Protein AF-A0AAV8A6T2-F1 (afdb_monomer)

Secondary structure (DSSP, 8-state):
--------------------EEEEEEE----B-TT--TTPPPBTBB--SSSS---SS--TTBPBPHHHHHHHHHHHHHH----SEEEE-S--S-SS---HHHHHHHHHHHHHHHHHHSTTS-EEEPPPGGGSSSTT---SSS-HHHHHHHHHHGGG--HHHHHHHHHHS-EEEEETTEEEEE--GGGTBTT-TTTTT--S-GGGHHHHHHHHHHHHHHTT-EEEEE-SSPSSB-TTT--BSB-HHHHHHHHHHHHS-TTGGGEEEEEE-SS-S-EEE--SSSPPEEEPPPSS----TTSTT-----EEEEEEEEEETTT--EEEEEEEEE-HHHHHHHTS---EEEEETTSTTT--S-SSHHHHHHHHHHHHH-HHHHHHHHHHHTTT--PPP--HHHHHHHHHHHH--SHHHHHHHHHHHHH--SSS---EEEEE---B-TT--TTPPPBTBB-SSSSS--BTTB-TTBPBPHHHHHHHHHHHHHH----SEEEEES--S-TT---HHHHHHHHHHHHHHHHHHSTT-EEEEE---HHHHHTTSS-HHHHHHHHTTT--S----

pLDDT: mean 86.98, std 17.27, range [27.11, 98.94]

InterPro domains:
  IPR004843 Calcineurin-like, phosphoesterase domain [PF00149] (23-273)
  IPR029052 Metallo-dependent phosphatase-like [G3DSA:3.60.21.10] (52-345)
  IPR029052 Metallo-dependent phosphatase-like [SSF56300] (23-326)
  IPR029052 Metallo-dependent phosphatase-like [SSF56300] (431-533)
  IPR041805 Acid sphingomyelinase/endopolyphosphatase, metallophosphatase domain [cd00842] (24-298)
  IPR045473 Sphingomyelin phosphodiesterase, C-terminal domain [PF19272] (285-421)

Radius of gyration: 31.98 Å; Cα contacts (8 Å, |Δi|>4): 1136; chains: 1; bounding box: 105×88×69 Å

Sequence (565 aa):
MKYLLLIIVFFCFFDSTFCLTGKFWQVTDQHYDWKYKYQSRPSHGNCRKGEGDAGYYGDYNCDIPWLTVASAIEEMSKVEPNVDFVINSGDTMPHADGSAEEKLQTIVNTTNLIRMYFPNTPVFFAPGNHDFEPKHGCQLGENPWLAEITQGISPILNPEQTETFLKGGYYSQVIEGLRVVIMNTVLYYKNNKYTRHSEGDPSDQYLWITSQIDEAYENNEKVLFVGHVPPGYAERFGSMNFHDQYNTPFMKVFEEHPHKEIILASLYGHLHSDSFRLTDNAGPLLLAPALTPWKNYHAELGVPNNLGMGRLFSYDKQDKTLLKYEQYSADLQTCNEDLKLKWKLEYDSSQEPFCMEDLSLKSYEKLFDQMLTDEEIFNHYLDFNILKYKPDPCGLYCKATHLCSTKYLHAPEYEFCKKTDYFTFILIGGKFWQVTDQHYDWKYKYQSRPSHGNCRKGEGDAGYYGDYNCDIPWLTLESAIEEMSIIEPNVDFVINSGDTFPHAGGSAEEKLQTIVNTTNLIRMYFPNITVFYSPVYSWFLDHKIISERKLLTMVAKMIVIESRK

Foldseek 3Di:
DDDDDDDDDPPPPPPPPVQDKAKEWEAEQQAEDQQADAQADQAQADNRHDGHHAFPAGDQSHHGHPVLLLVLLLVVCVVPVDHQAYEYQENLHTPDDDDLVVLLVSLLVSLVSNCVSNVPHQYHYAYDQCSDVVGLADAFDQDVSLVSNCVSNVVRDDPQQSVLSRLANWDWDDRLQEIETHDECSLFFPPHPNNLPPADDGSCVLVVLLVVLVVSVVVVHAYEYEHEFDFFALLQARDGGGRQRVRVVVLCSQQVRPRQASYQEYEYEHSLFFAWAARPHHFIYTYAHHQTQYFNPVGPRTHGAFGWSIKMWMARSPNRFTAKIWTKGFGPVVCRVVVHTDIDTLDICCDPPLVFRGRGSVSVVVLLVCLVPPVVSVVVSVCRGRSNDPDDDQDLLSSQSNSLRRYPSHDVSSVVSSVCSVVPPPPDDFDEAEAEDQAEDAQADAQADAAQQDRNHDGHHAHPQGDPRHRGYPVVLLVVLLVVCVVDVGGQAYEYEYDQHTPVDDDPVVVVVSQVVSQVSNCVSRPPHYYHYYYPPPPCVVVVVDDPVVVCVSCVVPPPDDDDD

Mean predicted aligned error: 13.36 Å

Nearest PDB structures (foldseek):
  5kas-assembly1_A  TM=9.385E-01  e=3.467E-43  Mus musculus
  5ebb-assembly1_A  TM=9.246E-01  e=7.492E-42  Homo sapiens
  8w6p-assembly1_B  TM=9.240E-01  e=6.703E-39  Mus musculus
  5fi9-assembly1_A  TM=8.936E-01  e=1.224E-33  Mus musculus
  5jg8-assembly1_A  TM=8.907E-01  e=3.763E-33  Homo sapiens

Solvent-accessible surface area (backbone atoms only — not comparable to full-atom values): 29923 Å² total; per-residue (Å²): 139,88,84,82,83,80,82,80,80,80,79,76,78,72,81,72,73,73,79,51,73,39,34,33,41,41,34,27,29,43,14,42,25,90,59,52,36,68,38,6,29,63,46,82,31,36,26,61,49,72,75,47,77,28,32,82,60,35,37,54,40,8,31,18,31,60,67,44,58,53,49,32,50,51,45,47,35,70,77,57,59,86,38,72,32,37,36,37,28,23,20,41,38,32,73,59,91,74,53,69,65,63,50,51,50,42,51,33,49,56,53,49,52,48,41,69,59,33,75,90,36,56,55,43,75,13,51,18,43,50,64,33,77,60,64,30,36,52,61,74,61,90,34,71,60,43,47,52,48,48,63,58,49,37,94,65,46,53,75,68,35,45,54,38,23,46,52,51,46,24,38,65,49,75,56,90,53,37,34,42,36,34,31,40,32,33,54,42,27,55,73,10,71,65,38,70,87,59,81,87,56,75,65,48,47,62,62,49,51,48,49,54,52,52,52,28,58,79,68,71,26,34,34,38,39,33,24,5,53,53,73,24,34,40,39,84,77,59,45,68,39,30,33,82,88,42,37,57,61,58,51,43,59,45,53,68,38,96,65,22,85,38,34,51,32,34,40,26,20,76,75,39,28,38,49,58,30,51,52,91,62,27,28,22,39,40,30,40,34,10,32,25,20,44,37,46,79,92,40,101,71,48,69,42,23,24,29,21,52,31,35,42,36,36,24,36,59,86,82,60,50,48,40,37,40,35,38,29,28,27,60,57,67,60,19,42,76,67,74,42,89,58,76,41,82,70,49,42,45,52,35,83,91,68,52,31,83,33,54,42,40,68,42,51,50,52,50,50,56,40,40,76,76,33,67,66,56,35,49,51,50,56,36,48,22,23,58,63,36,88,76,73,87,75,48,71,69,51,50,32,28,38,53,26,28,25,59,28,56,46,67,73,57,23,57,44,42,48,51,40,62,78,64,55,78,76,84,62,92,80,47,65,50,77,46,61,55,59,17,47,26,94,60,55,36,68,37,6,32,65,44,84,29,32,26,65,50,69,79,44,78,28,37,86,72,32,43,98,40,31,33,32,28,66,67,44,55,50,52,51,51,49,49,46,36,69,76,56,66,85,43,69,32,35,39,44,33,45,48,55,58,28,79,65,63,75,55,74,66,59,48,53,49,48,56,53,49,56,53,49,53,50,42,71,62,42,70,95,46,54,73,47,78,46,72,75,63,71,66,50,62,78,67,63,78,53,55,71,68,60,47,48,62,60,41,65,76,68,65,91,70,90,86,78,133

Structure (mmCIF, N/CA/C/O backbone):
data_AF-A0AAV8A6T2-F1
#
_entry.id   AF-A0AAV8A6T2-F1
#
loop_
_atom_site.group_PDB
_atom_site.id
_atom_site.type_symbol
_atom_site.label_atom_id
_atom_site.label_alt_id
_atom_site.label_comp_id
_atom_site.label_asym_id
_atom_site.label_entity_id
_atom_site.label_seq_id
_atom_site.pdbx_PDB_ins_code
_atom_site.Cartn_x
_atom_site.Cartn_y
_atom_site.Cartn_z
_atom_site.occupancy
_atom_site.B_iso_or_equiv
_atom_site.auth_seq_id
_atom_site.auth_comp_id
_atom_site.auth_asym_id
_atom_site.auth_atom_id
_atom_site.pdbx_PDB_model_num
ATOM 1 N N . MET A 1 1 ? -32.524 -62.146 36.696 1.00 37.81 1 MET A N 1
ATOM 2 C CA . MET A 1 1 ? -31.862 -61.381 35.619 1.00 37.81 1 MET A CA 1
ATOM 3 C C . MET A 1 1 ? -32.542 -60.030 35.505 1.00 37.81 1 MET A C 1
ATOM 5 O O . MET A 1 1 ? -33.688 -59.969 35.088 1.00 37.81 1 MET A O 1
ATOM 9 N N . LYS A 1 2 ? -31.873 -58.980 35.988 1.00 40.44 2 LYS A N 1
ATOM 10 C CA . LYS A 1 2 ? -32.282 -57.579 35.848 1.00 40.44 2 LYS A CA 1
ATOM 11 C C . LYS A 1 2 ? -31.598 -57.039 34.593 1.00 40.44 2 LYS A C 1
ATOM 13 O O . LYS A 1 2 ? -30.377 -57.122 34.528 1.00 40.44 2 LYS A O 1
ATOM 18 N N . TYR A 1 3 ? -32.348 -56.479 33.653 1.00 39.28 3 TYR A N 1
ATOM 19 C CA . TYR A 1 3 ? -31.789 -55.616 32.614 1.00 39.28 3 TYR A CA 1
ATOM 20 C C . TYR A 1 3 ? -32.475 -54.259 32.728 1.00 39.28 3 TYR A C 1
ATOM 22 O O . TYR A 1 3 ? -33.651 -54.107 32.411 1.00 39.28 3 TYR A O 1
ATOM 30 N N . LEU A 1 4 ? -31.732 -53.313 33.296 1.00 39.41 4 LEU A N 1
ATOM 31 C CA . LEU A 1 4 ? -32.063 -51.900 33.371 1.00 39.41 4 LEU A CA 1
ATOM 32 C C . LEU A 1 4 ? -31.530 -51.278 32.074 1.00 39.41 4 LEU A C 1
ATOM 34 O O . LEU A 1 4 ? -30.319 -51.267 31.858 1.00 39.41 4 LEU A O 1
ATOM 38 N N . LEU A 1 5 ? -32.420 -50.836 31.188 1.00 38.75 5 LEU A N 1
ATOM 39 C CA . LEU A 1 5 ? -32.038 -50.138 29.964 1.00 38.75 5 LEU A CA 1
ATOM 40 C C . LEU A 1 5 ? -31.726 -48.679 30.339 1.00 38.75 5 LEU A C 1
ATOM 42 O O . LEU A 1 5 ? -32.636 -47.901 30.618 1.00 38.75 5 LEU A O 1
ATOM 46 N N . LEU A 1 6 ? -30.442 -48.328 30.416 1.00 37.34 6 LEU A N 1
ATOM 47 C CA . LEU A 1 6 ? -29.996 -46.941 30.550 1.00 37.34 6 LEU A CA 1
ATOM 48 C C . LEU A 1 6 ? -30.123 -46.269 29.175 1.00 37.34 6 LEU A C 1
ATOM 50 O O . LEU A 1 6 ? -29.374 -46.594 28.256 1.00 37.34 6 LEU A O 1
ATOM 54 N N . ILE A 1 7 ? -31.066 -45.340 29.027 1.00 41.12 7 ILE A N 1
ATOM 55 C CA . ILE A 1 7 ? -31.107 -44.423 27.885 1.00 41.12 7 ILE A CA 1
ATOM 56 C C . ILE A 1 7 ? -30.176 -43.260 28.231 1.00 41.12 7 ILE A C 1
ATOM 58 O O . ILE A 1 7 ? -30.521 -42.394 29.031 1.00 41.12 7 ILE A O 1
ATOM 62 N N . ILE A 1 8 ? -28.970 -43.272 27.663 1.00 41.00 8 ILE A N 1
ATOM 63 C CA . ILE A 1 8 ? -28.051 -42.133 27.698 1.00 41.00 8 ILE A CA 1
ATOM 64 C C . ILE A 1 8 ? -28.471 -41.200 26.562 1.00 41.00 8 ILE A C 1
ATOM 66 O O . ILE A 1 8 ? -28.232 -41.488 25.391 1.00 41.00 8 ILE A O 1
ATOM 70 N N . VAL A 1 9 ? -29.135 -40.098 26.907 1.00 41.81 9 VAL A N 1
ATOM 71 C CA . VAL A 1 9 ? -29.364 -38.982 25.985 1.00 41.81 9 VAL A CA 1
ATOM 72 C C . VAL A 1 9 ? -28.053 -38.205 25.895 1.00 41.81 9 VAL A C 1
ATOM 74 O O . VAL A 1 9 ? -27.696 -37.468 26.812 1.00 41.81 9 VAL A O 1
ATOM 77 N N . PHE A 1 10 ? -27.310 -38.406 24.810 1.00 38.09 10 PHE A N 1
ATOM 78 C CA . PHE A 1 10 ? -26.187 -37.547 24.447 1.00 38.09 10 PHE A CA 1
ATOM 79 C C . PHE A 1 10 ? -26.765 -36.204 23.981 1.00 38.09 10 PHE A C 1
ATOM 81 O O . PHE A 1 10 ? -27.264 -36.087 22.864 1.00 38.09 10 PHE A O 1
ATOM 88 N N . PHE A 1 11 ? -26.737 -35.188 24.846 1.00 39.44 11 PHE A N 1
ATOM 89 C CA . PHE A 1 11 ? -26.850 -33.803 24.396 1.00 39.44 11 PHE A CA 1
ATOM 90 C C . PHE A 1 11 ? -25.542 -33.457 23.679 1.00 39.44 11 PHE A C 1
ATOM 92 O O . PHE A 1 11 ? -24.568 -33.047 24.305 1.00 39.44 11 PHE A O 1
ATOM 99 N N . CYS A 1 12 ? -25.501 -33.657 22.362 1.00 36.75 12 CYS A N 1
ATOM 100 C CA . CYS A 1 12 ? -24.549 -32.938 21.529 1.00 36.75 12 CYS A CA 1
ATOM 101 C C . CYS A 1 12 ? -24.963 -31.465 21.558 1.00 36.75 12 CYS A C 1
ATOM 103 O O . CYS A 1 12 ? -25.833 -31.046 20.797 1.00 36.75 12 CYS A O 1
ATOM 105 N N . PHE A 1 13 ? -24.355 -30.686 22.453 1.00 37.91 13 PHE A N 1
ATOM 106 C CA . PHE A 1 13 ? -24.200 -29.255 22.231 1.00 37.91 13 PHE A CA 1
ATOM 107 C C . PHE A 1 13 ? -23.301 -29.110 21.002 1.00 37.91 13 PHE A C 1
ATOM 109 O O . PHE A 1 13 ? -22.080 -29.076 21.101 1.00 37.91 13 PHE A O 1
ATOM 116 N N . PHE A 1 14 ? -23.908 -29.121 19.818 1.00 40.41 14 PHE A N 1
ATOM 117 C CA . PHE A 1 14 ? -23.315 -28.428 18.692 1.00 40.41 14 PHE A CA 1
ATOM 118 C C . PHE A 1 14 ? -23.412 -26.945 19.046 1.00 40.41 14 PHE A C 1
ATOM 120 O O . PHE A 1 14 ? -24.447 -26.328 18.795 1.00 40.41 14 PHE A O 1
ATOM 127 N N . ASP A 1 15 ? -22.359 -26.386 19.647 1.00 38.88 15 ASP A N 1
ATOM 128 C CA . ASP A 1 15 ? -22.091 -24.953 19.528 1.00 38.88 15 ASP A CA 1
ATOM 129 C C . ASP A 1 15 ? -21.842 -24.691 18.043 1.00 38.88 15 ASP A C 1
ATOM 131 O O . ASP A 1 15 ? -20.729 -24.714 17.531 1.00 38.88 15 ASP A O 1
ATOM 135 N N . SER A 1 16 ? -22.943 -24.538 17.316 1.00 42.78 16 SER A N 1
ATOM 136 C CA . SER A 1 16 ? -22.953 -23.944 15.993 1.00 42.78 16 SER A CA 1
ATOM 137 C C . SER A 1 16 ? -22.952 -22.442 16.230 1.00 42.78 16 SER A C 1
ATOM 139 O O . SER A 1 16 ? -23.950 -21.767 15.975 1.00 42.78 16 SER A O 1
ATOM 141 N N . THR A 1 17 ? -21.861 -21.910 16.782 1.00 46.62 17 THR A N 1
ATOM 142 C CA . THR A 1 17 ? -21.551 -20.500 16.588 1.00 46.62 17 THR A CA 1
ATOM 143 C C . THR A 1 17 ? -21.313 -20.356 15.093 1.00 46.62 17 THR A C 1
ATOM 145 O O . THR A 1 17 ? -20.230 -20.613 14.578 1.00 46.62 17 THR A O 1
ATOM 148 N N . PHE A 1 18 ? -22.381 -20.049 14.355 1.00 48.38 18 PHE A N 1
ATOM 149 C CA . PHE A 1 18 ? -22.252 -19.527 13.007 1.00 48.38 18 PHE A CA 1
ATOM 150 C C . PHE A 1 18 ? -21.369 -18.286 13.133 1.00 48.38 18 PHE A C 1
ATOM 152 O O . PHE A 1 18 ? -21.828 -17.253 13.617 1.00 48.38 18 PHE A O 1
ATOM 159 N N . CYS A 1 19 ? -20.093 -18.423 12.773 1.00 57.34 19 CYS A N 1
ATOM 160 C CA . CYS A 1 19 ? -19.182 -17.306 12.599 1.00 57.34 19 CYS A CA 1
ATOM 161 C C . CYS A 1 19 ? -19.818 -16.405 11.535 1.00 57.34 19 CYS A C 1
ATOM 163 O O . CYS A 1 19 ? -19.880 -16.747 10.352 1.00 57.34 19 CYS A O 1
ATOM 165 N N . LEU A 1 20 ? -20.428 -15.309 11.983 1.00 86.25 20 LEU A N 1
ATOM 166 C CA . LEU A 1 20 ? -20.951 -14.281 11.100 1.00 86.25 20 LEU A CA 1
ATOM 167 C C . LEU A 1 20 ? -19.737 -13.574 10.505 1.00 86.25 20 LEU A C 1
ATOM 169 O O . LEU A 1 20 ? -18.975 -12.942 11.229 1.00 86.25 20 LEU A O 1
ATOM 173 N N . THR A 1 21 ? -19.540 -13.701 9.199 1.00 94.75 21 THR A N 1
ATOM 174 C CA . THR A 1 21 ? -18.446 -13.033 8.488 1.00 94.75 21 THR A CA 1
ATOM 175 C C . THR A 1 21 ? -18.898 -11.650 8.029 1.00 94.75 21 THR A C 1
ATOM 177 O O . THR A 1 21 ? -19.938 -11.513 7.385 1.00 94.75 21 THR A O 1
ATOM 180 N N . GLY A 1 22 ? -18.130 -10.625 8.382 1.00 97.38 22 GLY A N 1
ATOM 181 C CA . GLY A 1 22 ? -18.244 -9.277 7.844 1.00 97.38 22 GLY A CA 1
ATOM 182 C C . GLY A 1 22 ? -17.349 -9.107 6.629 1.00 97.38 22 GLY A C 1
ATOM 183 O O . GLY A 1 22 ? -16.384 -9.856 6.450 1.00 97.38 22 GLY A O 1
ATOM 184 N N . LYS A 1 23 ? -17.679 -8.142 5.774 1.00 98.56 23 LYS A N 1
ATOM 185 C CA . LYS A 1 23 ? -16.925 -7.876 4.545 1.00 98.56 23 LYS A CA 1
ATOM 186 C C . LYS A 1 23 ? -16.801 -6.391 4.275 1.00 98.56 23 LYS A C 1
ATOM 188 O O . LYS A 1 23 ? -17.733 -5.642 4.547 1.00 98.56 23 LYS A O 1
ATOM 193 N N . PHE A 1 24 ? -15.686 -5.974 3.688 1.00 98.88 24 PHE A N 1
ATOM 194 C CA . PHE A 1 24 ? -15.510 -4.603 3.216 1.00 98.88 24 PHE A CA 1
ATOM 195 C C . PHE A 1 24 ? -14.624 -4.540 1.977 1.00 98.88 24 PHE A C 1
ATOM 197 O O . PHE A 1 24 ? -13.721 -5.357 1.797 1.00 98.88 24 PHE A O 1
ATOM 204 N N . TRP A 1 25 ? -14.876 -3.549 1.128 1.00 98.88 25 TRP A N 1
ATOM 205 C CA . TRP A 1 25 ? -14.042 -3.273 -0.039 1.00 98.88 25 TRP A CA 1
ATOM 206 C C . TRP A 1 25 ? -12.977 -2.222 0.282 1.00 98.88 25 TRP A C 1
ATOM 208 O O . TRP A 1 25 ? -13.273 -1.238 0.956 1.00 98.88 25 TRP A O 1
ATOM 218 N N . GLN A 1 26 ? -11.777 -2.381 -0.273 1.00 98.81 26 GLN A N 1
ATOM 219 C CA . GLN A 1 26 ? -10.791 -1.313 -0.439 1.00 98.81 26 GLN A CA 1
ATOM 220 C C . GLN A 1 26 ? -10.545 -1.082 -1.935 1.00 98.81 26 GLN A C 1
ATOM 222 O O . GLN A 1 26 ? -10.198 -2.013 -2.663 1.00 98.81 26 GLN A O 1
ATOM 227 N N . VAL A 1 27 ? -10.692 0.162 -2.383 1.00 98.62 27 VAL A N 1
ATOM 228 C CA . VAL A 1 27 ? -10.278 0.639 -3.709 1.00 98.62 27 VAL A CA 1
ATOM 229 C C . VAL A 1 27 ? -9.330 1.824 -3.532 1.00 98.62 27 VAL A C 1
ATOM 231 O O . VAL A 1 27 ? -9.481 2.608 -2.595 1.00 98.62 27 VAL A O 1
ATOM 234 N N . THR A 1 28 ? -8.332 1.952 -4.401 1.00 98.56 28 THR A N 1
ATOM 235 C CA . THR A 1 28 ? -7.275 2.959 -4.254 1.00 98.56 28 THR A CA 1
ATOM 236 C C . THR A 1 28 ? -6.706 3.368 -5.605 1.00 98.56 28 THR A C 1
ATOM 238 O O . THR A 1 28 ? -6.815 2.605 -6.571 1.00 98.56 28 THR A O 1
ATOM 241 N N . ASP A 1 29 ? -6.106 4.557 -5.663 1.00 98.25 29 ASP A N 1
ATOM 242 C CA . ASP A 1 29 ? -5.260 5.021 -6.766 1.00 98.25 29 ASP A CA 1
ATOM 243 C C . ASP A 1 29 ? -5.981 4.877 -8.121 1.00 98.25 29 ASP A C 1
ATOM 245 O O . ASP A 1 29 ? -5.523 4.209 -9.058 1.00 98.25 29 ASP A O 1
ATOM 249 N N . GLN A 1 30 ? -7.189 5.451 -8.210 1.00 97.50 30 GLN A N 1
ATOM 250 C CA . GLN A 1 30 ? -7.991 5.380 -9.433 1.00 97.50 30 GLN A CA 1
ATOM 251 C C . GLN A 1 30 ? -7.395 6.226 -10.544 1.00 97.50 30 GLN A C 1
ATOM 253 O O . GLN A 1 30 ? -7.506 5.836 -11.703 1.00 97.50 30 GLN A O 1
ATOM 258 N N . HIS A 1 31 ? -6.804 7.372 -10.191 1.00 96.69 31 HIS A N 1
ATOM 259 C CA . HIS A 1 31 ? -6.211 8.326 -11.119 1.00 96.69 31 HIS A CA 1
ATOM 260 C C . HIS A 1 31 ? -7.060 8.512 -12.389 1.00 96.69 31 HIS A C 1
ATOM 262 O O . HIS A 1 31 ? -6.685 8.138 -13.497 1.00 96.69 31 HIS A O 1
ATOM 268 N N . TYR A 1 32 ? -8.258 9.068 -12.234 1.00 95.88 32 TYR A N 1
ATOM 269 C CA . TYR A 1 32 ? -9.161 9.316 -13.350 1.00 95.88 32 TYR A CA 1
ATOM 270 C C . TYR A 1 32 ? -8.649 10.465 -14.233 1.00 95.88 32 TYR A C 1
ATOM 272 O O . TYR A 1 32 ? -8.720 11.635 -13.860 1.00 95.88 32 TYR A O 1
ATOM 280 N N . ASP A 1 33 ? -8.223 10.168 -15.464 1.00 94.44 33 ASP A N 1
ATOM 281 C CA . ASP A 1 33 ? -7.937 11.203 -16.458 1.00 94.44 33 ASP A CA 1
ATOM 282 C C . ASP A 1 33 ? -9.222 11.667 -17.167 1.00 94.44 33 ASP A C 1
ATOM 284 O O . ASP A 1 33 ? -9.669 11.098 -18.167 1.00 94.44 33 ASP A O 1
ATOM 288 N N . TRP A 1 34 ? -9.803 12.776 -16.697 1.00 91.31 34 TRP A N 1
ATOM 289 C CA . TRP A 1 34 ? -10.992 13.389 -17.313 1.00 91.31 34 TRP A CA 1
ATOM 290 C C . TRP A 1 34 ? -10.774 13.947 -18.722 1.00 91.31 34 TRP A C 1
ATOM 292 O O . TRP A 1 34 ? -11.738 14.308 -19.399 1.00 91.31 34 TRP A O 1
ATOM 302 N N . LYS A 1 35 ? -9.524 14.014 -19.188 1.00 92.81 35 LYS A N 1
ATOM 303 C CA . LYS A 1 35 ? -9.166 14.401 -20.559 1.00 92.81 35 LYS A CA 1
ATOM 304 C C . LYS A 1 35 ? -8.661 13.214 -21.382 1.00 92.81 35 LYS A C 1
ATOM 306 O O . LYS A 1 35 ? -8.166 13.442 -22.489 1.00 92.81 35 LYS A O 1
ATOM 311 N N . TYR A 1 36 ? -8.789 11.982 -20.879 1.00 95.19 36 TYR A N 1
ATOM 312 C CA . TYR A 1 36 ? -8.398 10.784 -21.613 1.00 95.19 36 TYR A CA 1
ATOM 313 C C . TYR A 1 36 ? -9.088 10.730 -22.977 1.00 95.19 36 TYR A C 1
ATOM 315 O O . TYR A 1 36 ? -10.302 10.913 -23.100 1.00 95.19 36 TYR A O 1
ATOM 323 N N . LYS A 1 37 ? -8.310 10.438 -24.015 1.00 95.62 37 LYS A N 1
ATOM 324 C CA . LYS A 1 37 ? -8.778 10.313 -25.387 1.00 95.62 37 LYS A CA 1
ATOM 325 C C . LYS A 1 37 ? -8.280 9.001 -25.986 1.00 95.62 37 LYS A C 1
ATOM 327 O O . LYS A 1 37 ? -7.078 8.798 -26.148 1.00 95.62 37 LYS A O 1
ATOM 332 N N . TYR A 1 38 ? -9.227 8.155 -26.382 1.00 95.25 38 TYR A N 1
ATOM 333 C CA . TYR A 1 38 ? -8.972 6.945 -27.165 1.00 95.25 38 TYR A CA 1
ATOM 334 C C . TYR A 1 38 ? -8.196 7.266 -28.456 1.00 95.25 38 TYR A C 1
ATOM 336 O O . TYR A 1 38 ? -8.476 8.283 -29.099 1.00 95.25 38 TYR A O 1
ATOM 344 N N . GLN A 1 39 ? -7.228 6.415 -28.822 1.00 94.75 39 GLN A N 1
ATOM 345 C CA . GLN A 1 39 ? -6.317 6.598 -29.969 1.00 94.75 39 GLN A CA 1
ATOM 346 C C . GLN A 1 39 ? -5.498 7.897 -29.925 1.00 94.75 39 GLN A C 1
ATOM 348 O O . GLN A 1 39 ? -5.042 8.410 -30.951 1.00 94.75 39 GLN A O 1
ATOM 353 N N . SER A 1 40 ? -5.307 8.464 -28.734 1.00 94.81 40 SER A N 1
ATOM 354 C CA . SER A 1 40 ? -4.303 9.503 -28.533 1.00 94.81 40 SER A CA 1
ATOM 355 C C . SER A 1 40 ? -2.909 8.895 -28.401 1.00 94.81 40 SER A C 1
ATOM 357 O O . SER A 1 40 ? -2.749 7.679 -28.305 1.00 94.81 40 SER A O 1
ATOM 359 N N . ARG A 1 41 ? -1.877 9.741 -28.436 1.00 93.38 41 ARG A N 1
ATOM 360 C CA . ARG A 1 41 ? -0.496 9.299 -28.237 1.00 93.38 41 ARG A CA 1
ATOM 361 C C . ARG A 1 41 ? -0.216 9.138 -26.738 1.00 93.38 41 ARG A C 1
ATOM 363 O O . ARG A 1 41 ? -0.257 10.161 -26.048 1.00 93.38 41 ARG A O 1
ATOM 370 N N . PRO A 1 42 ? 0.127 7.933 -26.245 1.00 89.25 42 PRO A N 1
ATOM 371 C CA . PRO A 1 42 ? 0.501 7.757 -24.848 1.00 89.25 42 PRO A CA 1
ATOM 372 C C . PRO A 1 42 ? 1.788 8.518 -24.511 1.00 89.25 42 PRO A C 1
ATOM 374 O O . PRO A 1 42 ? 2.765 8.485 -25.265 1.00 89.25 42 PRO A O 1
ATOM 377 N N . SER A 1 43 ? 1.793 9.250 -23.396 1.00 82.69 43 SER A N 1
ATOM 378 C CA . SER A 1 43 ? 2.964 10.015 -22.958 1.00 82.69 43 SER A CA 1
ATOM 379 C C . SER A 1 43 ? 2.942 10.297 -21.458 1.00 82.69 43 SER A C 1
ATOM 381 O O . SER A 1 43 ? 2.297 11.251 -21.028 1.00 82.69 43 SER A O 1
ATOM 383 N N . HIS A 1 44 ? 3.747 9.566 -20.682 1.00 75.56 44 HIS A N 1
ATOM 384 C CA . HIS A 1 44 ? 4.103 9.904 -19.296 1.00 75.56 44 HIS A CA 1
ATOM 385 C C . HIS A 1 44 ? 2.903 10.316 -18.420 1.00 75.56 44 HIS A C 1
ATOM 387 O O . HIS A 1 44 ? 2.849 11.434 -17.913 1.00 75.56 44 HIS A O 1
ATOM 393 N N . GLY A 1 45 ? 1.899 9.447 -18.300 1.00 71.94 45 GLY A N 1
ATOM 394 C CA . GLY A 1 45 ? 0.668 9.709 -17.540 1.00 71.94 45 GLY A CA 1
ATOM 395 C C . GLY A 1 45 ? -0.428 10.435 -18.307 1.00 71.94 45 GLY A C 1
ATOM 396 O O . GLY A 1 45 ? -1.511 10.632 -17.773 1.00 71.94 45 GLY A O 1
ATOM 397 N N . ASN A 1 46 ? -0.189 10.820 -19.561 1.00 81.81 46 ASN A N 1
ATOM 398 C CA . ASN A 1 46 ? -1.123 11.634 -20.329 1.00 81.81 46 ASN A CA 1
ATOM 399 C C . ASN A 1 46 ? -1.485 10.983 -21.666 1.00 81.81 46 ASN A C 1
ATOM 401 O O . ASN A 1 46 ? -0.655 10.894 -22.571 1.00 81.81 46 ASN A O 1
ATOM 405 N N . CYS A 1 47 ? -2.765 10.646 -21.819 1.00 91.25 47 CYS A N 1
ATOM 406 C CA . CYS A 1 47 ? -3.374 10.180 -23.067 1.00 91.25 47 CYS A CA 1
ATOM 407 C C . CYS A 1 47 ? -4.426 11.197 -23.537 1.00 91.25 47 CYS A C 1
ATOM 409 O O . CYS A 1 47 ? -5.613 10.900 -23.630 1.00 91.25 47 CYS A O 1
ATOM 411 N N . ARG A 1 48 ? -4.007 12.447 -23.782 1.00 91.38 48 ARG A N 1
ATOM 412 C CA . ARG A 1 48 ? -4.929 13.584 -24.008 1.00 91.38 48 ARG A CA 1
ATOM 413 C C . ARG A 1 48 ? -4.894 14.165 -25.429 1.00 91.38 48 ARG A C 1
ATOM 415 O O . ARG A 1 48 ? -5.810 14.883 -25.828 1.00 91.38 48 ARG A O 1
ATOM 422 N N . LYS A 1 49 ? -3.812 13.950 -26.193 1.00 89.44 49 LYS A N 1
ATOM 423 C CA . LYS A 1 49 ? -3.530 14.665 -27.459 1.00 89.44 49 LYS A CA 1
ATOM 424 C C . LYS A 1 49 ? -2.815 13.790 -28.493 1.00 89.44 49 LYS A C 1
ATOM 426 O O . LYS A 1 49 ? -2.235 12.762 -28.164 1.00 89.44 49 LYS A O 1
ATOM 431 N N . GLY A 1 50 ? -2.803 14.267 -29.740 1.00 88.06 50 GLY A N 1
ATOM 432 C CA . GLY A 1 50 ? -2.168 13.582 -30.867 1.00 88.06 50 GLY A CA 1
ATOM 433 C C . GLY A 1 50 ? -2.944 12.350 -31.325 1.00 88.06 50 GLY A C 1
ATOM 434 O O . GLY A 1 50 ? -4.028 12.071 -30.815 1.00 88.06 50 GLY A O 1
ATOM 435 N N . GLU A 1 51 ? -2.370 11.650 -32.297 1.00 90.31 51 GLU A N 1
ATOM 436 C CA . GLU A 1 51 ? -2.818 10.338 -32.765 1.00 90.31 51 GLU A CA 1
ATOM 437 C C . GLU A 1 51 ? -1.791 9.288 -32.326 1.00 90.31 51 GLU A C 1
ATOM 439 O O . GLU A 1 51 ? -0.574 9.520 -32.411 1.00 90.31 51 GLU A O 1
ATOM 444 N N . GLY A 1 52 ? -2.292 8.164 -31.825 1.00 93.44 52 GLY A N 1
ATOM 445 C CA . GLY A 1 52 ? -1.514 7.040 -31.325 1.00 93.44 52 GLY A CA 1
ATOM 446 C C . GLY A 1 52 ? -2.396 5.825 -31.056 1.00 93.44 52 GLY A C 1
ATOM 447 O O . GLY A 1 52 ? -3.462 5.673 -31.648 1.00 93.44 52 GLY A O 1
ATOM 448 N N . ASP A 1 53 ? -1.928 4.958 -30.174 1.00 93.88 53 ASP A N 1
ATOM 449 C CA . ASP A 1 53 ? -2.444 3.615 -29.916 1.00 93.88 53 ASP A CA 1
ATOM 450 C C . ASP A 1 53 ? -3.046 3.445 -28.513 1.00 93.88 53 ASP A C 1
ATOM 452 O O . ASP A 1 53 ? -3.359 2.323 -28.123 1.00 93.88 53 ASP A O 1
ATOM 456 N N . ALA A 1 54 ? -3.284 4.548 -27.789 1.00 95.88 54 ALA A N 1
ATOM 457 C CA . ALA A 1 54 ? -3.945 4.513 -26.487 1.00 95.88 54 ALA A CA 1
ATOM 458 C C . ALA A 1 54 ? -5.275 3.740 -26.555 1.00 95.88 54 ALA A C 1
ATOM 460 O O . ALA A 1 54 ? -6.165 4.071 -27.355 1.00 95.88 54 ALA A O 1
ATOM 461 N N . GLY A 1 55 ? -5.395 2.720 -25.704 1.00 96.56 55 GLY A N 1
ATOM 462 C CA . GLY A 1 55 ? -6.525 1.798 -25.666 1.00 96.56 55 GLY A CA 1
ATOM 463 C C . GLY A 1 55 ? -7.855 2.439 -25.267 1.00 96.56 55 GLY A C 1
ATOM 464 O O . GLY A 1 55 ? -7.939 3.597 -24.869 1.00 96.56 55 GLY A O 1
ATOM 465 N N . TYR A 1 56 ? -8.949 1.690 -25.393 1.00 96.31 56 TYR A N 1
ATOM 466 C CA . TYR A 1 56 ? -10.275 2.201 -25.027 1.00 96.31 56 TYR A CA 1
ATOM 467 C C . TYR A 1 56 ? -10.477 2.248 -23.505 1.00 96.31 56 TYR A C 1
ATOM 469 O O . TYR A 1 56 ? -11.184 3.119 -23.000 1.00 96.31 56 TYR A O 1
ATOM 477 N N . TYR A 1 57 ? -9.819 1.342 -22.776 1.00 97.62 57 TYR A N 1
ATOM 478 C CA . TYR A 1 57 ? -9.922 1.207 -21.320 1.00 97.62 57 TYR A CA 1
ATOM 479 C C . TYR A 1 57 ? -8.712 1.746 -20.552 1.00 97.62 57 TYR A C 1
ATOM 481 O O . TYR A 1 57 ? -8.679 1.667 -19.325 1.00 97.62 57 TYR A O 1
ATOM 489 N N . GLY A 1 58 ? -7.721 2.297 -21.248 1.00 96.56 58 GLY A N 1
ATOM 490 C CA . GLY A 1 58 ? -6.473 2.759 -20.651 1.00 96.56 58 GLY A CA 1
ATOM 491 C C . GLY A 1 58 ? -5.251 2.310 -21.443 1.00 96.56 58 GLY A C 1
ATOM 492 O O . GLY A 1 58 ? -5.355 1.578 -22.430 1.00 96.56 58 GLY A O 1
ATOM 493 N N . ASP A 1 59 ? -4.090 2.766 -20.986 1.00 95.69 59 ASP A N 1
ATOM 494 C CA . ASP A 1 59 ? -2.772 2.433 -21.525 1.00 95.69 59 ASP A CA 1
ATOM 495 C C . ASP A 1 59 ? -1.766 2.397 -20.367 1.00 95.69 59 ASP A C 1
ATOM 497 O O . ASP A 1 59 ? -1.864 3.232 -19.476 1.00 95.69 59 ASP A O 1
ATOM 501 N N . TYR A 1 60 ? -0.782 1.492 -20.371 1.00 93.69 60 TYR A N 1
ATOM 502 C CA . TYR A 1 60 ? 0.229 1.416 -19.301 1.00 93.69 60 TYR A CA 1
ATOM 503 C C . TYR A 1 60 ? 1.083 2.689 -19.170 1.00 93.69 60 TYR A C 1
ATOM 505 O O . TYR A 1 60 ? 1.751 2.903 -18.163 1.00 93.69 60 TYR A O 1
ATOM 513 N N . ASN A 1 61 ? 1.081 3.557 -20.182 1.00 91.81 61 ASN A N 1
ATOM 514 C CA . ASN A 1 61 ? 1.770 4.840 -20.163 1.00 91.81 61 ASN A CA 1
ATOM 515 C C . ASN A 1 61 ? 0.875 5.999 -19.698 1.00 91.81 61 ASN A C 1
ATOM 517 O O . ASN A 1 61 ? 1.305 7.157 -19.742 1.00 91.81 61 ASN A O 1
ATOM 521 N N . CYS A 1 62 ? -0.363 5.720 -19.294 1.00 93.44 62 CYS A N 1
ATOM 522 C CA . CYS A 1 62 ? -1.381 6.713 -18.992 1.00 93.44 62 CYS A CA 1
ATOM 523 C C . CYS A 1 62 ? -2.201 6.334 -17.767 1.00 93.44 62 CYS A C 1
ATOM 525 O O . CYS A 1 62 ? -2.316 5.172 -17.395 1.00 93.44 62 CYS A O 1
ATOM 527 N N . ASP A 1 63 ? -2.826 7.351 -17.200 1.00 95.06 63 ASP A N 1
ATOM 528 C CA . ASP A 1 63 ? -3.967 7.161 -16.325 1.00 95.06 63 ASP A CA 1
ATOM 529 C C . ASP A 1 63 ? -5.239 6.821 -17.113 1.00 95.06 63 ASP A C 1
ATOM 531 O O . ASP A 1 63 ? -5.251 6.849 -18.350 1.00 95.06 63 ASP A O 1
ATOM 535 N N . ILE A 1 64 ? -6.307 6.447 -16.407 1.00 96.38 64 ILE A N 1
ATOM 536 C CA . ILE A 1 64 ? -7.449 5.743 -17.007 1.00 96.38 64 ILE A CA 1
ATOM 537 C C . ILE A 1 64 ? -8.660 6.639 -17.288 1.00 96.38 64 ILE A C 1
ATOM 539 O O . ILE A 1 64 ? -8.895 7.626 -16.587 1.00 96.38 64 ILE A O 1
ATOM 543 N N . PRO A 1 65 ? -9.486 6.292 -18.295 1.00 96.94 65 PRO A N 1
ATOM 544 C CA . PRO A 1 65 ? -10.744 6.980 -18.549 1.00 96.94 65 PRO A CA 1
ATOM 545 C C . PRO A 1 65 ? -11.807 6.657 -17.489 1.00 96.94 65 PRO A C 1
ATOM 547 O O . PRO A 1 65 ? -11.784 5.609 -16.843 1.00 96.94 65 PRO A O 1
ATOM 550 N N . TRP A 1 66 ? -12.834 7.513 -17.412 1.00 97.25 66 TRP A N 1
ATOM 551 C CA . TRP A 1 66 ? -13.977 7.343 -16.501 1.00 97.25 66 TRP A CA 1
ATOM 552 C C . TRP A 1 66 ? -14.664 5.988 -16.657 1.00 97.25 66 TRP A C 1
ATOM 554 O O . TRP A 1 66 ? -15.120 5.409 -15.680 1.00 97.25 66 TRP A O 1
ATOM 564 N N . LEU A 1 67 ? -14.732 5.473 -17.888 1.00 97.25 67 LEU A N 1
ATOM 565 C CA . LEU A 1 67 ? -15.355 4.186 -18.183 1.00 97.25 67 LEU A CA 1
ATOM 566 C C . LEU A 1 67 ? -14.731 3.044 -17.369 1.00 97.25 67 LEU A C 1
ATOM 568 O O . LEU A 1 67 ? -15.456 2.180 -16.886 1.00 97.25 67 LEU A O 1
ATOM 572 N N . THR A 1 68 ? -13.409 3.049 -17.204 1.00 98.44 68 THR A N 1
ATOM 573 C CA . THR A 1 68 ? -12.691 2.013 -16.453 1.00 98.44 68 THR A CA 1
ATOM 574 C C . THR A 1 68 ? -12.949 2.147 -14.956 1.00 98.44 68 THR A C 1
ATOM 576 O O . THR A 1 68 ? -13.247 1.146 -14.309 1.00 98.44 68 THR A O 1
ATOM 579 N N . VAL A 1 69 ? -12.953 3.379 -14.433 1.00 98.50 69 VAL A N 1
ATOM 580 C CA . VAL A 1 69 ? -13.322 3.671 -13.035 1.00 98.50 69 VAL A CA 1
ATOM 581 C C . VAL A 1 69 ? -14.757 3.232 -12.740 1.00 98.50 69 VAL A C 1
ATOM 583 O O . VAL A 1 69 ? -14.995 2.465 -11.812 1.00 98.50 69 VAL A O 1
ATOM 586 N N . ALA A 1 70 ? -15.713 3.655 -13.569 1.00 98.50 70 ALA A N 1
ATOM 587 C CA . ALA A 1 70 ? -17.123 3.300 -13.437 1.00 98.50 70 ALA A CA 1
ATOM 588 C C . ALA A 1 70 ? -17.352 1.787 -13.500 1.00 98.50 70 ALA A C 1
ATOM 590 O O . ALA A 1 70 ? -18.088 1.253 -12.674 1.00 98.50 70 ALA A O 1
ATOM 591 N N . SER A 1 71 ? -16.691 1.105 -14.437 1.00 98.62 71 SER A N 1
ATOM 592 C CA . SER A 1 71 ? -16.773 -0.348 -14.591 1.00 98.62 71 SER A CA 1
ATOM 593 C C . SER A 1 71 ? -16.238 -1.096 -13.369 1.00 98.62 71 SER A C 1
ATOM 595 O O . SER A 1 71 ? -16.852 -2.073 -12.955 1.00 98.62 71 SER A O 1
ATOM 597 N N . ALA A 1 72 ? -15.132 -0.641 -12.767 1.00 98.62 72 ALA A N 1
ATOM 598 C CA . ALA A 1 72 ? -14.579 -1.267 -11.567 1.00 98.62 72 ALA A CA 1
ATOM 599 C C . ALA A 1 72 ? -15.553 -1.180 -10.383 1.00 98.62 72 ALA A C 1
ATOM 601 O O . ALA A 1 72 ? -15.887 -2.198 -9.783 1.00 98.62 72 ALA A O 1
ATOM 602 N N . ILE A 1 73 ? -16.068 0.021 -10.091 1.00 98.69 73 ILE A N 1
ATOM 603 C CA . ILE A 1 73 ? -17.000 0.230 -8.971 1.00 98.69 73 ILE A CA 1
ATOM 604 C C . ILE A 1 73 ? -18.335 -0.494 -9.204 1.00 98.69 73 ILE A C 1
ATOM 606 O O . ILE A 1 73 ? -18.894 -1.080 -8.276 1.00 98.69 73 ILE A O 1
ATOM 610 N N . GLU A 1 74 ? -18.839 -0.495 -10.441 1.00 98.69 74 GLU A N 1
ATOM 611 C CA . GLU A 1 74 ? -20.025 -1.272 -10.807 1.00 98.69 74 GLU A CA 1
ATOM 612 C C . GLU A 1 74 ? -19.796 -2.769 -10.559 1.00 98.69 74 GLU A C 1
ATOM 614 O O . GLU A 1 74 ? -20.642 -3.434 -9.960 1.00 98.69 74 GLU A O 1
ATOM 619 N N . GLU A 1 75 ? -18.656 -3.308 -10.992 1.00 98.69 75 GLU A N 1
ATOM 620 C CA . GLU A 1 75 ? -18.356 -4.729 -10.840 1.00 98.69 75 GLU A CA 1
ATOM 621 C C . GLU A 1 75 ? -18.162 -5.135 -9.376 1.00 98.69 75 GLU A C 1
ATOM 623 O O . GLU A 1 75 ? -18.681 -6.176 -8.976 1.00 98.69 75 GLU A O 1
ATOM 628 N N . MET A 1 76 ? -17.537 -4.296 -8.541 1.00 98.75 76 MET A N 1
ATOM 629 C CA . MET A 1 76 ? -17.467 -4.522 -7.089 1.00 98.75 76 MET A CA 1
ATOM 630 C C . MET A 1 76 ? -18.858 -4.777 -6.492 1.00 98.75 76 MET A C 1
ATOM 632 O O . MET A 1 76 ? -19.033 -5.717 -5.716 1.00 98.75 76 MET A O 1
ATOM 636 N N . SER A 1 77 ? -19.865 -3.993 -6.900 1.00 98.38 77 SER A N 1
ATOM 637 C CA . SER A 1 77 ? -21.248 -4.158 -6.427 1.00 98.38 77 SER A CA 1
ATOM 638 C C . SER A 1 77 ? -21.940 -5.415 -6.963 1.00 98.38 77 SER A C 1
ATOM 640 O O . SER A 1 77 ? -22.877 -5.913 -6.346 1.00 98.38 77 SER A O 1
ATOM 642 N N . LYS A 1 78 ? -21.490 -5.960 -8.098 1.00 98.38 78 LYS A N 1
ATOM 643 C CA . LYS A 1 78 ? -21.998 -7.235 -8.630 1.00 98.38 78 LYS A CA 1
ATOM 644 C C . LYS A 1 78 ? -21.361 -8.431 -7.934 1.00 98.38 78 LYS A C 1
ATOM 646 O O . LYS A 1 78 ? -22.049 -9.422 -7.705 1.00 98.38 78 LYS A O 1
ATOM 651 N N . VAL A 1 79 ? -20.066 -8.336 -7.631 1.00 98.38 79 VAL A N 1
ATOM 652 C CA . VAL A 1 79 ? -19.291 -9.385 -6.958 1.00 98.38 79 VAL A CA 1
ATOM 653 C C . VAL A 1 79 ? -19.742 -9.534 -5.510 1.00 98.38 79 VAL A C 1
ATOM 655 O O . VAL A 1 79 ? -20.099 -10.632 -5.092 1.00 98.38 79 VAL A O 1
ATOM 658 N N . GLU A 1 80 ? -19.759 -8.436 -4.754 1.00 98.12 80 GLU A N 1
ATOM 659 C CA . GLU A 1 80 ? -20.234 -8.428 -3.373 1.00 98.12 80 GLU A CA 1
ATOM 660 C C . GLU A 1 80 ? -20.948 -7.101 -3.068 1.00 98.12 80 GLU A C 1
ATOM 662 O O . GLU A 1 80 ? -20.293 -6.120 -2.700 1.00 98.12 80 GLU A O 1
ATOM 667 N N . PRO A 1 81 ? -22.286 -7.045 -3.232 1.00 97.19 81 PRO A N 1
ATOM 668 C CA . PRO A 1 81 ? -23.079 -5.857 -2.919 1.00 97.19 81 PRO A CA 1
ATOM 669 C C . PRO A 1 81 ? -23.268 -5.634 -1.416 1.00 97.19 81 PRO A C 1
ATOM 671 O O . PRO A 1 81 ? -23.510 -4.503 -0.996 1.00 97.19 81 PRO A O 1
ATOM 674 N N . ASN A 1 82 ? -23.214 -6.696 -0.602 1.00 96.75 82 ASN A N 1
ATOM 675 C CA . ASN A 1 82 ? -23.567 -6.644 0.816 1.00 96.75 82 ASN A CA 1
ATOM 676 C C . ASN A 1 82 ? -22.303 -6.584 1.675 1.00 96.75 82 ASN A C 1
ATOM 678 O O . ASN A 1 82 ? -21.948 -7.544 2.359 1.00 96.75 82 ASN A O 1
ATOM 682 N N . VAL A 1 83 ? -21.628 -5.439 1.632 1.00 98.25 83 VAL A N 1
ATOM 683 C CA . VAL A 1 83 ? -20.480 -5.146 2.495 1.00 98.25 83 VAL A CA 1
ATOM 684 C C . VAL A 1 83 ? -20.860 -4.188 3.621 1.00 98.25 83 VAL A C 1
ATOM 686 O O . VAL A 1 83 ? -21.747 -3.344 3.471 1.00 98.25 83 VAL A O 1
ATOM 689 N N . ASP A 1 84 ? -20.158 -4.306 4.744 1.00 98.31 84 ASP A N 1
ATOM 690 C CA . ASP A 1 84 ? -20.361 -3.491 5.940 1.00 98.31 84 ASP A CA 1
ATOM 691 C C . ASP A 1 84 ? -19.857 -2.050 5.736 1.00 98.31 84 ASP A C 1
ATOM 693 O O . ASP A 1 84 ? -20.396 -1.122 6.335 1.00 98.31 84 ASP A O 1
ATOM 697 N N . PHE A 1 85 ? -18.847 -1.848 4.878 1.00 98.75 85 PHE A N 1
ATOM 698 C CA . PHE A 1 85 ? -18.345 -0.536 4.450 1.00 98.75 85 PHE A CA 1
ATOM 699 C C . PHE A 1 85 ? -17.481 -0.628 3.175 1.00 98.75 85 PHE A C 1
ATOM 701 O O . PHE A 1 85 ? -17.072 -1.714 2.754 1.00 98.75 85 PHE A O 1
ATOM 708 N N . VAL A 1 86 ? -17.189 0.522 2.561 1.00 98.88 86 VAL A N 1
ATOM 709 C CA . VAL A 1 86 ? -16.237 0.666 1.444 1.00 98.88 86 VAL A CA 1
ATOM 710 C C . VAL A 1 86 ? -15.184 1.711 1.797 1.00 98.88 86 VAL A C 1
ATOM 712 O O . VAL A 1 86 ? -15.515 2.807 2.240 1.00 98.88 86 VAL A O 1
ATOM 715 N N . ILE A 1 87 ? -13.914 1.396 1.569 1.00 98.88 87 ILE A N 1
ATOM 716 C CA . ILE A 1 87 ? -12.781 2.311 1.708 1.00 98.88 87 ILE A CA 1
ATOM 717 C C . ILE A 1 87 ? -12.322 2.750 0.318 1.00 98.88 87 ILE A C 1
ATOM 719 O O . ILE A 1 87 ? -11.980 1.918 -0.519 1.00 98.88 87 ILE A O 1
ATOM 723 N N . ASN A 1 88 ? -12.264 4.062 0.103 1.00 98.62 88 ASN A N 1
ATOM 724 C CA . ASN A 1 88 ? -11.497 4.694 -0.959 1.00 98.62 88 ASN A CA 1
ATOM 725 C C . ASN A 1 88 ? -10.235 5.324 -0.349 1.00 98.62 88 ASN A C 1
ATOM 727 O O . ASN A 1 88 ? -10.325 6.366 0.300 1.00 98.62 88 ASN A O 1
ATOM 731 N N . SER A 1 89 ? -9.067 4.708 -0.539 1.00 98.31 89 SER A N 1
ATOM 732 C CA . SER A 1 89 ? -7.803 5.194 0.039 1.00 98.31 89 SER A CA 1
ATOM 733 C C . SER A 1 89 ? -7.054 6.215 -0.831 1.00 98.31 89 SER A C 1
ATOM 735 O O . SER A 1 89 ? -5.842 6.358 -0.688 1.00 98.31 89 SER A O 1
ATOM 737 N N . GLY A 1 90 ? -7.767 6.954 -1.686 1.00 96.75 90 GLY A N 1
ATOM 738 C CA . GLY A 1 90 ? -7.279 8.200 -2.287 1.00 96.75 90 GLY A CA 1
ATOM 739 C C . GLY A 1 90 ? -6.583 8.054 -3.636 1.00 96.75 90 GLY A C 1
ATOM 740 O O . GLY A 1 90 ? -6.600 6.989 -4.248 1.00 96.75 90 GLY A O 1
ATOM 741 N N . ASP A 1 91 ? -6.002 9.166 -4.091 1.00 97.31 91 ASP A N 1
ATOM 742 C CA . ASP A 1 91 ? -5.410 9.368 -5.419 1.00 97.31 91 ASP A CA 1
ATOM 743 C C . ASP A 1 91 ? -6.422 9.143 -6.552 1.00 97.31 91 ASP A C 1
ATOM 745 O O . ASP A 1 91 ? -6.266 8.354 -7.485 1.00 97.31 91 ASP A O 1
ATOM 749 N N . THR A 1 92 ? -7.496 9.929 -6.487 1.00 94.12 92 THR A N 1
ATOM 750 C CA . THR A 1 92 ? -8.540 9.960 -7.523 1.00 94.12 92 THR A CA 1
ATOM 751 C C . THR A 1 92 ? -8.084 10.687 -8.793 1.00 94.12 92 THR A C 1
ATOM 753 O O . THR A 1 92 ? -8.673 10.525 -9.860 1.00 94.12 92 THR A O 1
ATOM 756 N N . MET A 1 93 ? -7.026 11.487 -8.685 1.00 91.50 93 MET A N 1
ATOM 757 C CA . MET A 1 93 ? -6.565 12.468 -9.666 1.00 91.50 93 MET A CA 1
ATOM 758 C C . MET A 1 93 ? -5.405 11.955 -10.521 1.00 91.50 93 MET A C 1
ATOM 760 O O . MET A 1 93 ? -4.476 11.398 -9.958 1.00 91.50 93 MET A O 1
ATOM 764 N N . PRO A 1 94 ? -5.347 12.208 -11.841 1.00 91.44 94 PRO A N 1
ATOM 765 C CA . PRO A 1 94 ? -4.286 11.705 -12.698 1.00 91.44 94 PRO A CA 1
ATOM 766 C C . PRO A 1 94 ? -2.934 12.372 -12.398 1.00 91.44 94 PRO A C 1
ATOM 768 O O . PRO A 1 94 ? -2.839 13.451 -11.801 1.00 91.44 94 PRO A O 1
ATOM 771 N N . HIS A 1 95 ? -1.870 11.772 -12.917 1.00 88.81 95 HIS A N 1
ATOM 772 C CA . HIS A 1 95 ? -0.493 12.255 -12.988 1.00 88.81 95 HIS A CA 1
ATOM 773 C C . HIS A 1 95 ? -0.346 13.391 -14.012 1.00 88.81 95 HIS A C 1
ATOM 775 O O . HIS A 1 9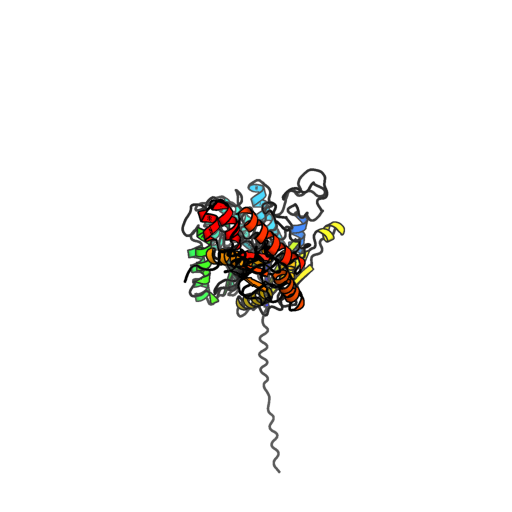5 ? 0.575 13.440 -14.831 1.00 88.81 95 HIS A O 1
ATOM 781 N N . ALA A 1 96 ? -1.277 14.338 -13.971 1.00 84.19 96 ALA A N 1
ATOM 782 C CA . ALA A 1 96 ? -1.373 15.452 -14.885 1.00 84.19 96 ALA A CA 1
ATOM 783 C C . ALA A 1 96 ? -1.906 16.687 -14.164 1.00 84.19 96 ALA A C 1
ATOM 785 O O . ALA A 1 96 ? -2.692 16.594 -13.223 1.00 84.19 96 ALA A O 1
ATOM 786 N N . ASP A 1 97 ? -1.512 17.862 -14.644 1.00 82.38 97 ASP A N 1
ATOM 787 C CA . ASP A 1 97 ? -2.020 19.104 -14.080 1.00 82.38 97 ASP A CA 1
ATOM 788 C C . ASP A 1 97 ? -3.495 19.321 -14.472 1.00 82.38 97 ASP A C 1
ATOM 790 O O . ASP A 1 97 ? -3.964 18.919 -15.551 1.00 82.38 97 ASP A O 1
ATOM 794 N N . GLY A 1 98 ? -4.217 19.977 -13.568 1.00 84.19 98 GLY A N 1
ATOM 795 C CA . GLY A 1 98 ? -5.634 20.311 -13.660 1.00 84.19 98 GLY A CA 1
ATOM 796 C C . GLY A 1 98 ? -5.949 21.526 -12.793 1.00 84.19 98 GLY A C 1
ATOM 797 O O . GLY A 1 98 ? -5.125 21.922 -11.968 1.00 84.19 98 GLY A O 1
ATOM 798 N N . SER A 1 99 ? -7.115 22.138 -12.993 1.00 91.00 99 SER A N 1
ATOM 799 C CA . SER A 1 99 ? -7.582 23.198 -12.095 1.00 91.00 99 SER A CA 1
ATOM 800 C C . SER A 1 99 ? -8.022 22.629 -10.740 1.00 91.00 99 SER A C 1
ATOM 802 O O . SER A 1 99 ? -8.334 21.444 -10.623 1.00 91.00 99 SER A O 1
ATOM 804 N N . ALA A 1 100 ? -8.099 23.489 -9.722 1.00 91.62 100 ALA A N 1
ATOM 805 C CA . ALA A 1 100 ? -8.684 23.143 -8.424 1.00 91.62 100 ALA A CA 1
ATOM 806 C C . ALA A 1 100 ? -10.130 22.619 -8.563 1.00 91.62 100 ALA A C 1
ATOM 808 O O . ALA A 1 100 ? -10.523 21.672 -7.897 1.00 91.62 100 ALA A O 1
ATOM 809 N N . GLU A 1 101 ? -10.907 23.172 -9.494 1.00 93.38 101 GLU A N 1
ATOM 810 C CA . GLU A 1 101 ? -12.275 22.712 -9.758 1.00 93.38 101 GLU A CA 1
ATOM 811 C C . GLU A 1 101 ? -12.306 21.292 -10.345 1.00 93.38 101 GLU A C 1
ATOM 813 O O . GLU A 1 101 ? -13.050 20.434 -9.879 1.00 93.38 101 GLU A O 1
ATOM 818 N N . GLU A 1 102 ? -11.458 21.012 -11.344 1.00 92.00 102 GLU A N 1
ATOM 819 C CA . GLU A 1 102 ? -11.341 19.667 -11.930 1.00 92.00 102 GLU A CA 1
ATOM 820 C C . GLU A 1 102 ? -10.919 18.638 -10.866 1.00 92.00 102 GLU A C 1
ATOM 822 O O . GLU A 1 102 ? -11.403 17.502 -10.866 1.00 92.00 102 GLU A O 1
ATOM 827 N N . LYS A 1 103 ? -10.061 19.066 -9.929 1.00 91.06 103 LYS A N 1
ATOM 828 C CA . LYS A 1 103 ? -9.639 18.287 -8.763 1.00 91.06 103 LYS A CA 1
ATOM 829 C C . LYS A 1 103 ? -10.790 17.909 -7.854 1.00 91.06 103 LYS A C 1
ATOM 831 O O . LYS A 1 103 ? -11.058 16.726 -7.643 1.00 91.06 103 LYS A O 1
ATOM 836 N N . LEU A 1 104 ? -11.485 18.921 -7.351 1.00 94.88 104 LEU A N 1
ATOM 837 C CA . LEU A 1 104 ? -12.587 18.727 -6.424 1.00 94.88 104 LEU A CA 1
ATOM 838 C C . LEU A 1 104 ? -13.681 17.864 -7.059 1.00 94.88 104 LEU A C 1
ATOM 840 O O . LEU A 1 104 ? -14.149 16.904 -6.449 1.00 94.88 104 LEU A O 1
ATOM 844 N N . GLN A 1 105 ? -14.033 18.138 -8.317 1.00 95.31 105 GLN A N 1
ATOM 845 C CA . GLN A 1 105 ? -15.078 17.394 -9.009 1.00 95.31 105 GLN A CA 1
ATOM 846 C C . GLN A 1 105 ? -14.717 15.916 -9.207 1.00 95.31 105 GLN A C 1
ATOM 848 O O . GLN A 1 105 ? -15.604 15.067 -9.163 1.00 95.31 105 GLN A O 1
ATOM 853 N N . THR A 1 106 ? -13.439 15.582 -9.392 1.00 94.69 106 THR A N 1
ATOM 854 C CA . THR A 1 106 ? -12.986 14.189 -9.521 1.00 94.69 106 THR A CA 1
ATOM 855 C C . THR A 1 106 ? -13.143 13.417 -8.209 1.00 94.69 106 THR A C 1
ATOM 857 O O . THR A 1 106 ? -13.696 12.311 -8.217 1.00 94.69 106 THR A O 1
ATOM 860 N N . ILE A 1 107 ? -12.770 14.028 -7.078 1.00 96.44 107 ILE A N 1
ATOM 861 C CA . ILE A 1 107 ? -12.969 13.461 -5.733 1.00 96.44 107 ILE A CA 1
ATOM 862 C C . ILE A 1 107 ? -14.467 13.242 -5.469 1.00 96.44 107 ILE A C 1
ATOM 864 O O . ILE A 1 107 ? -14.895 12.149 -5.081 1.00 96.44 107 ILE A O 1
ATOM 868 N N . VAL A 1 108 ? -15.287 14.261 -5.746 1.00 97.44 108 VAL A N 1
ATOM 869 C CA . VAL A 1 108 ? -16.745 14.224 -5.548 1.00 97.44 108 VAL A CA 1
ATOM 870 C C . VAL A 1 108 ? -17.410 13.178 -6.444 1.00 97.44 108 VAL A C 1
ATOM 872 O O . VAL A 1 108 ? -18.242 12.402 -5.974 1.00 97.44 108 VAL A O 1
ATOM 875 N N . ASN A 1 109 ? -17.044 13.119 -7.726 1.00 97.06 109 ASN A N 1
ATOM 876 C CA . ASN A 1 109 ? -17.609 12.159 -8.675 1.00 97.06 109 ASN A CA 1
ATOM 877 C C . ASN A 1 109 ? -17.281 10.723 -8.284 1.00 97.06 109 ASN A C 1
ATOM 879 O O . ASN A 1 109 ? -18.175 9.881 -8.288 1.00 97.06 109 ASN A O 1
ATOM 883 N N . THR A 1 110 ? -16.029 10.448 -7.920 1.00 96.81 110 THR A N 1
ATOM 884 C CA . THR A 1 110 ? -15.598 9.103 -7.516 1.00 96.81 110 THR A CA 1
ATOM 885 C C . THR A 1 110 ? -16.295 8.678 -6.223 1.00 96.81 110 THR A C 1
ATOM 887 O O . THR A 1 110 ? -16.826 7.573 -6.139 1.00 96.81 110 THR A O 1
ATOM 890 N N . THR A 1 111 ? -16.413 9.587 -5.250 1.00 97.88 111 THR A N 1
ATOM 891 C CA . THR A 1 111 ? -17.153 9.340 -4.001 1.00 97.88 111 THR A CA 1
ATOM 892 C C . THR A 1 111 ? -18.632 9.049 -4.268 1.00 97.88 111 THR A C 1
ATOM 894 O O . THR A 1 111 ? -19.187 8.075 -3.759 1.00 97.88 111 THR A O 1
ATOM 897 N N . ASN A 1 112 ? -19.289 9.853 -5.107 1.00 98.12 112 ASN A N 1
ATOM 898 C CA . ASN A 1 112 ? -20.700 9.658 -5.443 1.00 98.12 112 ASN A CA 1
ATOM 899 C C . ASN A 1 112 ? -20.948 8.404 -6.284 1.00 98.12 112 ASN A C 1
ATOM 901 O O . ASN A 1 112 ? -21.990 7.777 -6.121 1.00 98.12 112 ASN A O 1
ATOM 905 N N . LEU A 1 113 ? -20.005 8.015 -7.143 1.00 98.50 113 LEU A N 1
ATOM 906 C CA . LEU A 1 113 ? -20.070 6.767 -7.898 1.00 98.50 113 LEU A CA 1
ATOM 907 C C . LEU A 1 113 ? -20.101 5.556 -6.953 1.00 98.50 113 LEU A C 1
ATOM 909 O O . LEU A 1 113 ? -20.963 4.694 -7.109 1.00 98.50 113 LEU A O 1
ATOM 913 N N . ILE A 1 114 ? -19.229 5.525 -5.937 1.00 98.56 114 ILE A N 1
ATOM 914 C CA . ILE A 1 114 ? -19.237 4.467 -4.912 1.00 98.56 114 ILE A CA 1
ATOM 915 C C . ILE A 1 114 ? -20.579 4.458 -4.176 1.00 98.56 114 ILE A C 1
ATOM 917 O O . ILE A 1 114 ? -21.227 3.419 -4.095 1.00 98.56 114 ILE A O 1
ATOM 921 N N . ARG A 1 115 ? -21.061 5.619 -3.718 1.00 98.38 115 ARG A N 1
ATOM 922 C CA . ARG A 1 115 ? -22.367 5.724 -3.040 1.00 98.38 115 ARG A CA 1
ATOM 923 C C . ARG A 1 115 ? -23.543 5.319 -3.928 1.00 98.38 115 ARG A C 1
ATOM 925 O O . ARG A 1 115 ? -24.544 4.838 -3.417 1.00 98.38 115 ARG A O 1
ATOM 932 N N . MET A 1 116 ? -23.456 5.518 -5.242 1.00 98.38 116 MET A N 1
ATOM 933 C CA . MET A 1 116 ? -24.511 5.112 -6.172 1.00 98.38 116 MET A CA 1
ATOM 934 C C . MET A 1 116 ? -24.650 3.588 -6.223 1.00 98.38 116 MET A C 1
ATOM 936 O O . MET A 1 116 ? -25.770 3.080 -6.234 1.00 98.38 116 MET A O 1
ATOM 940 N N . TYR A 1 117 ? -23.524 2.873 -6.241 1.00 98.50 117 TYR A N 1
ATOM 941 C CA . TYR A 1 117 ? -23.492 1.411 -6.292 1.00 98.50 117 TYR A CA 1
ATOM 942 C C . TYR A 1 117 ? -23.605 0.746 -4.911 1.00 98.50 117 TYR A C 1
ATOM 944 O O . TYR A 1 117 ? -24.055 -0.394 -4.823 1.00 98.50 117 TYR A O 1
ATOM 952 N N . PHE A 1 118 ? -23.296 1.478 -3.838 1.00 98.38 118 PHE A N 1
ATOM 953 C CA . PHE A 1 118 ? -23.411 1.041 -2.444 1.00 98.38 118 PHE A CA 1
ATOM 954 C C . PHE A 1 118 ? -24.252 2.031 -1.604 1.00 98.38 118 PHE A C 1
ATOM 956 O O . PHE A 1 118 ? -23.741 2.677 -0.687 1.00 98.38 118 PHE A O 1
ATOM 963 N N . PRO A 1 119 ? -25.558 2.192 -1.898 1.00 96.81 119 PRO A N 1
ATOM 964 C CA . PRO A 1 119 ? -26.374 3.296 -1.371 1.00 96.81 119 PRO A CA 1
ATOM 965 C C . PRO A 1 119 ? -26.644 3.259 0.137 1.00 96.81 119 PRO A C 1
ATOM 967 O O . PRO A 1 119 ? -26.958 4.296 0.717 1.00 96.81 119 PRO A O 1
ATOM 970 N N . ASN A 1 120 ? -26.531 2.090 0.771 1.00 95.00 120 ASN A N 1
ATOM 971 C CA . ASN A 1 120 ? -26.807 1.899 2.200 1.00 95.00 120 ASN A CA 1
ATOM 972 C C . ASN A 1 120 ? -25.546 1.561 3.007 1.00 95.00 120 ASN A C 1
ATOM 974 O O . ASN A 1 120 ? -25.645 1.110 4.146 1.00 95.00 120 ASN A O 1
ATOM 978 N N . THR A 1 121 ? -24.374 1.754 2.411 1.00 98.00 121 THR A N 1
ATOM 979 C CA . THR A 1 121 ? -23.095 1.321 2.963 1.00 98.00 121 THR A CA 1
ATOM 980 C C . THR A 1 121 ? -22.242 2.549 3.291 1.00 98.00 121 THR A C 1
ATOM 982 O O . THR A 1 121 ? -22.101 3.430 2.438 1.00 98.00 121 THR A O 1
ATOM 985 N N . PRO A 1 122 ? -21.659 2.643 4.499 1.00 98.06 122 PRO A N 1
ATOM 986 C CA . PRO A 1 122 ? -20.679 3.673 4.827 1.00 98.06 122 PRO A CA 1
ATOM 987 C C . PRO A 1 122 ? -19.506 3.681 3.838 1.00 98.06 122 PRO A C 1
ATOM 989 O O . PRO A 1 122 ? -18.948 2.631 3.516 1.00 98.06 122 PRO A O 1
ATOM 992 N N . VAL A 1 123 ? -19.120 4.873 3.381 1.00 98.56 123 VAL A N 1
ATOM 993 C CA . VAL A 1 123 ? -17.972 5.077 2.490 1.00 98.56 123 VAL A CA 1
ATOM 994 C C . VAL A 1 123 ? -16.936 5.918 3.218 1.00 98.56 123 VAL A C 1
ATOM 996 O O . VAL A 1 123 ? -17.247 7.008 3.690 1.00 98.56 123 VAL A O 1
ATOM 999 N N . PHE A 1 124 ? -15.705 5.425 3.279 1.00 98.69 124 PHE A N 1
ATOM 1000 C CA . PHE A 1 124 ? -14.565 6.132 3.845 1.00 98.69 124 PHE A CA 1
ATOM 1001 C C . PHE A 1 124 ? -13.664 6.675 2.744 1.00 98.69 124 PHE A C 1
ATOM 1003 O O . PHE A 1 124 ? -13.426 5.988 1.753 1.00 98.69 124 PHE A O 1
ATOM 1010 N N . PHE A 1 125 ? -13.140 7.884 2.931 1.00 98.50 125 PHE A N 1
ATOM 1011 C CA . PHE A 1 125 ? -12.211 8.515 2.003 1.00 98.50 125 PHE A CA 1
ATOM 1012 C C . PHE A 1 125 ? -10.946 8.965 2.736 1.00 98.50 125 PHE A C 1
ATOM 1014 O O . PHE A 1 125 ? -11.008 9.880 3.556 1.00 98.50 125 PHE A O 1
ATOM 1021 N N . ALA A 1 126 ? -9.808 8.343 2.422 1.00 98.25 126 ALA A N 1
ATOM 1022 C CA . ALA A 1 126 ? -8.492 8.816 2.848 1.00 98.25 126 ALA A CA 1
ATOM 1023 C C . ALA A 1 126 ? -7.871 9.634 1.704 1.00 98.25 126 ALA A C 1
ATOM 1025 O O . ALA A 1 126 ? -7.718 9.087 0.612 1.00 98.25 126 ALA A O 1
ATOM 1026 N N . PRO A 1 127 ? -7.518 10.916 1.900 1.00 97.06 127 PRO A N 1
ATOM 1027 C CA . PRO A 1 127 ? -6.980 11.730 0.818 1.00 97.06 127 PRO A CA 1
ATOM 1028 C C . PRO A 1 127 ? -5.579 11.258 0.417 1.00 97.06 127 PRO A C 1
ATOM 1030 O O . PRO A 1 127 ? -4.693 11.098 1.263 1.00 97.06 127 PRO A O 1
ATOM 1033 N N . GLY A 1 128 ? -5.369 11.088 -0.887 1.00 98.00 128 GLY A N 1
ATOM 1034 C CA . GLY A 1 128 ? -4.061 10.798 -1.453 1.00 98.00 128 GLY A CA 1
ATOM 1035 C C . GLY A 1 128 ? -3.273 12.051 -1.814 1.00 98.00 128 GLY A C 1
ATOM 1036 O O . GLY A 1 128 ? -3.776 13.175 -1.775 1.00 98.00 128 GLY A O 1
ATOM 1037 N N . ASN A 1 129 ? -1.990 11.897 -2.136 1.00 96.88 129 ASN A N 1
ATOM 1038 C CA . ASN A 1 129 ? -1.136 13.048 -2.422 1.00 96.88 129 ASN A CA 1
ATOM 1039 C C . ASN A 1 129 ? -1.502 13.777 -3.724 1.00 96.88 129 ASN A C 1
ATOM 1041 O O . ASN A 1 129 ? -1.197 14.965 -3.845 1.00 96.88 129 ASN A O 1
ATOM 1045 N N . HIS A 1 130 ? -2.135 13.121 -4.696 1.00 95.38 130 HIS A N 1
ATOM 1046 C CA . HIS A 1 130 ? -2.665 13.762 -5.902 1.00 95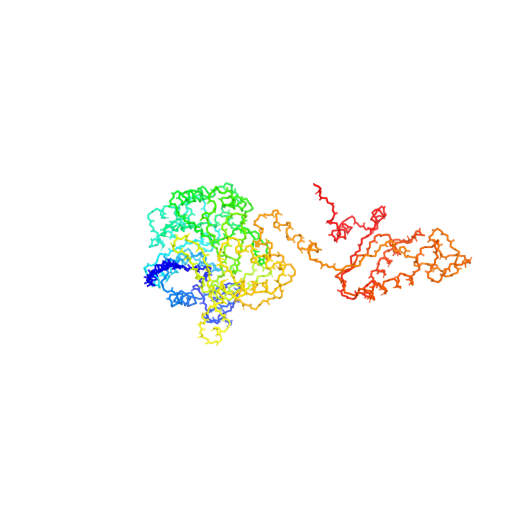.38 130 HIS A CA 1
ATOM 1047 C C . HIS A 1 130 ? -4.006 14.476 -5.669 1.00 95.38 130 HIS A C 1
ATOM 1049 O O . HIS A 1 130 ? -4.355 15.358 -6.458 1.00 95.38 130 HIS A O 1
ATOM 1055 N N . ASP A 1 131 ? -4.699 14.194 -4.562 1.00 95.62 131 ASP A N 1
ATOM 1056 C CA . ASP A 1 131 ? -5.974 14.832 -4.200 1.00 95.62 131 ASP A CA 1
ATOM 1057 C C . ASP A 1 131 ? -5.799 16.238 -3.586 1.00 95.62 131 ASP A C 1
ATOM 1059 O O . ASP A 1 131 ? -6.781 16.909 -3.273 1.00 95.62 131 ASP A O 1
ATOM 1063 N N . PHE A 1 132 ? -4.559 16.722 -3.430 1.00 94.12 132 PHE A N 1
ATOM 1064 C CA . PHE A 1 132 ? -4.249 18.061 -2.912 1.00 94.12 132 PHE A CA 1
ATOM 1065 C C . PHE A 1 132 ? -4.045 19.122 -4.011 1.00 94.12 132 PHE A C 1
ATOM 1067 O O . PHE A 1 132 ? -3.574 18.838 -5.122 1.00 94.12 132 PHE A O 1
ATOM 1074 N N . GLU A 1 133 ? -4.341 20.383 -3.683 1.00 92.69 133 GLU A N 1
ATOM 1075 C CA . GLU A 1 133 ? -4.015 21.559 -4.497 1.00 92.69 133 GLU A CA 1
ATOM 1076 C C . GLU A 1 133 ? -3.107 22.537 -3.724 1.00 92.69 133 GLU A C 1
ATOM 1078 O O . GLU A 1 133 ? -3.559 23.156 -2.760 1.00 92.69 133 GLU A O 1
ATOM 1083 N N . PRO A 1 134 ? -1.836 22.719 -4.137 1.00 91.50 134 PRO A N 1
ATOM 1084 C CA . PRO A 1 134 ? -1.123 21.992 -5.194 1.00 91.50 134 PRO A CA 1
ATOM 1085 C C . PRO A 1 134 ? -0.825 20.529 -4.809 1.00 91.50 134 PRO A C 1
ATOM 1087 O O . PRO A 1 134 ? -0.781 20.181 -3.629 1.00 91.50 134 PRO A O 1
ATOM 1090 N N . LYS A 1 135 ? -0.563 19.670 -5.809 1.00 88.81 135 LYS A N 1
ATOM 1091 C CA . LYS A 1 135 ? -0.290 18.234 -5.587 1.00 88.81 135 LYS A CA 1
ATOM 1092 C C . LYS A 1 135 ? 0.857 18.001 -4.595 1.00 88.81 135 LYS A C 1
ATOM 1094 O O . LYS A 1 135 ? 1.805 18.787 -4.527 1.00 88.81 135 LYS A O 1
ATOM 1099 N N . HIS A 1 136 ? 0.760 16.904 -3.852 1.00 89.88 136 HIS A N 1
ATOM 1100 C CA . HIS A 1 136 ? 1.621 16.491 -2.738 1.00 89.88 136 HIS A CA 1
ATOM 1101 C C . HIS A 1 136 ? 1.616 17.432 -1.524 1.00 89.88 136 HIS A C 1
ATOM 1103 O O . HIS A 1 136 ? 2.299 17.159 -0.541 1.00 89.88 136 HIS A O 1
ATOM 1109 N N . GLY A 1 137 ? 0.890 18.550 -1.576 1.00 86.25 137 GLY A N 1
ATOM 1110 C CA . GLY A 1 137 ? 1.004 19.626 -0.606 1.00 86.25 137 GLY A CA 1
ATOM 1111 C C . GLY A 1 137 ? -0.166 19.701 0.363 1.00 86.25 137 GLY A C 1
ATOM 1112 O O . GLY A 1 137 ? -1.086 20.478 0.134 1.00 86.25 137 GLY A O 1
ATOM 1113 N N . CYS A 1 138 ? -0.091 18.986 1.487 1.00 92.38 138 CYS A N 1
ATOM 1114 C CA . CYS A 1 138 ? -0.990 19.245 2.611 1.00 92.38 138 CYS A CA 1
ATOM 1115 C C . CYS A 1 138 ? -0.374 20.310 3.530 1.00 92.38 138 CYS A C 1
ATOM 1117 O O . CYS A 1 138 ? 0.628 20.048 4.199 1.00 92.38 138 CYS A O 1
ATOM 1119 N N . GLN A 1 139 ? -0.961 21.509 3.540 1.00 92.88 139 GLN A N 1
ATOM 1120 C CA . GLN A 1 139 ? -0.562 22.618 4.409 1.00 92.88 139 GLN A CA 1
ATOM 1121 C C . GLN A 1 139 ? -0.967 22.360 5.873 1.00 92.88 139 GLN A C 1
ATOM 1123 O O . GLN A 1 139 ? -2.013 21.767 6.131 1.00 92.88 139 GLN A O 1
ATOM 1128 N N . LEU A 1 140 ? -0.140 22.838 6.813 1.00 92.44 140 LEU A N 1
ATOM 1129 C CA . LEU A 1 140 ? -0.418 22.839 8.254 1.00 92.44 140 LEU A CA 1
ATOM 1130 C C . LEU A 1 140 ? -1.286 24.035 8.672 1.00 92.44 140 LEU A C 1
ATOM 1132 O O . LEU A 1 140 ? -1.147 25.130 8.122 1.00 92.44 140 LEU A O 1
ATOM 1136 N N . GLY A 1 141 ? -2.101 23.848 9.711 1.00 90.69 141 GLY A N 1
ATOM 1137 C CA . GLY A 1 141 ? -3.006 24.877 10.227 1.00 90.69 141 GLY A CA 1
ATOM 1138 C C . GLY A 1 141 ? -4.239 25.050 9.341 1.00 90.69 141 GLY A C 1
ATOM 1139 O O . GLY A 1 141 ? -4.745 24.077 8.791 1.00 90.69 141 GLY A O 1
ATOM 1140 N N . GLU A 1 142 ? -4.724 26.287 9.200 1.00 89.69 142 GLU A N 1
ATOM 1141 C CA . GLU A 1 142 ? -5.854 26.580 8.313 1.00 89.69 142 GLU A CA 1
ATOM 1142 C C . GLU A 1 142 ? -5.530 26.162 6.872 1.00 89.69 142 GLU A C 1
ATOM 1144 O O . GLU A 1 142 ? -4.595 26.672 6.246 1.00 89.69 142 GLU A O 1
ATOM 1149 N N . ASN A 1 143 ? -6.320 25.225 6.350 1.00 94.38 143 ASN A N 1
ATOM 1150 C CA . ASN A 1 143 ? -6.144 24.657 5.024 1.00 94.38 143 ASN A CA 1
ATOM 1151 C C . ASN A 1 143 ? -7.451 24.800 4.223 1.00 94.38 143 ASN A C 1
ATOM 1153 O O . ASN A 1 143 ? -8.354 23.970 4.359 1.00 94.38 143 ASN A O 1
ATOM 1157 N N . PRO A 1 144 ? -7.566 25.837 3.371 1.00 94.62 144 PRO A N 1
ATOM 1158 C CA . PRO A 1 144 ? -8.760 26.059 2.557 1.00 94.62 144 PRO A CA 1
ATOM 1159 C C . PRO A 1 144 ? -9.098 24.876 1.649 1.00 94.62 144 PRO A C 1
ATOM 1161 O O . PRO A 1 144 ? -10.266 24.612 1.399 1.00 94.62 144 PRO A O 1
ATOM 1164 N N . TRP A 1 145 ? -8.094 24.127 1.188 1.00 96.19 145 TRP A N 1
ATOM 1165 C CA . TRP A 1 145 ? -8.324 22.976 0.322 1.00 96.19 145 TRP A CA 1
ATOM 1166 C C . TRP A 1 145 ? -8.988 21.809 1.061 1.00 96.19 145 TRP A C 1
ATOM 1168 O O . TRP A 1 145 ? -9.875 21.162 0.509 1.00 96.19 145 TRP A O 1
ATOM 1178 N N . LEU A 1 146 ? -8.636 21.578 2.332 1.00 96.62 146 LEU A N 1
ATOM 1179 C CA . LEU A 1 146 ? -9.372 20.619 3.160 1.00 96.62 146 LEU A CA 1
ATOM 1180 C C . LEU A 1 146 ? -10.827 21.055 3.353 1.00 96.62 146 LEU A C 1
ATOM 1182 O O . LEU A 1 146 ? -11.703 20.195 3.348 1.00 96.62 146 LEU A O 1
ATOM 1186 N N . ALA A 1 147 ? -11.109 22.358 3.459 1.00 97.12 147 ALA A N 1
ATOM 1187 C CA . ALA A 1 147 ? -12.482 22.858 3.535 1.00 97.12 147 ALA A CA 1
ATOM 1188 C C . ALA A 1 147 ? -13.284 22.593 2.248 1.00 97.12 147 ALA A C 1
ATOM 1190 O O . ALA A 1 147 ? -14.422 22.131 2.334 1.00 97.12 147 ALA A O 1
ATOM 1191 N N . GLU A 1 148 ? -12.678 22.795 1.074 1.00 97.62 148 GLU A N 1
ATOM 1192 C CA . GLU A 1 148 ? -13.291 22.457 -0.221 1.00 97.62 148 GLU A CA 1
ATOM 1193 C C . GLU A 1 148 ? -13.585 20.952 -0.329 1.00 97.62 148 GLU A C 1
ATOM 1195 O O . GLU A 1 148 ? -14.716 20.558 -0.630 1.00 97.62 148 GLU A O 1
ATOM 1200 N N . ILE A 1 149 ? -12.605 20.093 -0.005 1.00 97.19 149 ILE A N 1
ATOM 1201 C CA . ILE A 1 149 ? -12.809 18.635 0.012 1.00 97.19 149 ILE A CA 1
ATOM 1202 C C . ILE A 1 149 ? -13.941 18.273 0.975 1.00 97.19 149 ILE A C 1
ATOM 1204 O O . ILE A 1 149 ? -14.857 17.552 0.582 1.00 97.19 149 ILE A O 1
ATOM 1208 N N . THR A 1 150 ? -13.914 18.805 2.201 1.00 97.50 150 THR A N 1
ATOM 1209 C CA . THR A 1 150 ? -14.930 18.557 3.237 1.00 97.50 150 THR A CA 1
ATOM 1210 C C . THR A 1 150 ? -16.328 18.885 2.729 1.00 97.50 150 THR A C 1
ATOM 1212 O O . THR A 1 150 ? -17.253 18.096 2.909 1.00 97.50 150 THR A O 1
ATOM 1215 N N . GLN A 1 151 ? -16.497 20.027 2.056 1.00 97.38 151 GLN A N 1
ATOM 1216 C CA . GLN A 1 151 ? -17.777 20.397 1.465 1.00 97.38 151 GLN A CA 1
ATOM 1217 C C . GLN A 1 151 ? -18.202 19.394 0.384 1.00 97.38 151 GLN A C 1
ATOM 1219 O O . GLN A 1 151 ? -19.352 18.939 0.388 1.00 97.38 151 GLN A O 1
ATOM 1224 N N . GLY A 1 152 ? -17.280 19.018 -0.505 1.00 96.81 152 GLY A N 1
ATOM 1225 C CA . GLY A 1 152 ? -17.527 18.077 -1.596 1.00 96.81 152 GLY A CA 1
ATOM 1226 C C . GLY A 1 152 ? -17.918 16.669 -1.133 1.00 96.81 152 GLY A C 1
ATOM 1227 O O . GLY A 1 152 ? -18.821 16.062 -1.712 1.00 96.81 152 GLY A O 1
ATOM 1228 N N . ILE A 1 153 ? -17.284 16.162 -0.073 1.00 97.19 153 ILE A N 1
ATOM 1229 C CA . ILE A 1 153 ? -17.542 14.822 0.482 1.00 97.19 153 ILE A CA 1
ATOM 1230 C C . ILE A 1 153 ? -18.457 14.841 1.714 1.00 97.19 153 ILE A C 1
ATOM 1232 O O . ILE A 1 153 ? -18.671 13.807 2.339 1.00 97.19 153 ILE A O 1
ATOM 1236 N N . SER A 1 154 ? -19.065 15.983 2.043 1.00 96.75 154 SER A N 1
ATOM 1237 C CA . SER A 1 154 ? -19.961 16.126 3.201 1.00 96.75 154 SER A CA 1
ATOM 1238 C C . SER A 1 154 ? -21.051 15.046 3.341 1.00 96.75 154 SER A C 1
ATOM 1240 O O . SER A 1 154 ? -21.373 14.708 4.477 1.00 96.75 154 SER A O 1
ATOM 1242 N N . PRO A 1 155 ? -21.596 14.415 2.273 1.00 96.50 155 PRO A N 1
ATOM 1243 C CA . PRO A 1 155 ? -22.565 13.330 2.440 1.00 96.50 155 PRO A CA 1
ATOM 1244 C C . PRO A 1 155 ? -22.030 12.055 3.112 1.00 96.50 155 PRO A C 1
ATOM 1246 O O . PRO A 1 155 ? -22.842 11.186 3.432 1.00 96.50 155 PRO A O 1
ATOM 1249 N N . ILE A 1 156 ? -20.708 11.903 3.262 1.00 97.19 156 ILE A N 1
ATOM 1250 C CA . ILE A 1 156 ? -20.071 10.757 3.937 1.00 97.19 156 ILE A CA 1
ATOM 1251 C C . ILE A 1 156 ? -19.443 11.127 5.287 1.00 97.19 156 ILE A C 1
ATOM 1253 O O . ILE A 1 156 ? -18.858 10.259 5.927 1.00 97.19 156 ILE A O 1
ATOM 1257 N N . LEU A 1 157 ? -19.570 12.384 5.729 1.00 97.75 157 LEU A N 1
ATOM 1258 C CA . LEU A 1 157 ? -19.029 12.867 7.000 1.00 97.75 157 LEU A CA 1
ATOM 1259 C C . LEU A 1 157 ? -20.155 13.321 7.935 1.00 97.75 157 LEU A C 1
ATOM 1261 O O . LEU A 1 157 ? -21.090 14.014 7.536 1.00 97.75 157 LEU A O 1
ATOM 1265 N N . ASN A 1 158 ? -20.043 12.970 9.212 1.00 96.81 158 ASN A N 1
ATOM 1266 C CA . ASN A 1 158 ? -20.850 13.546 10.285 1.00 96.81 158 ASN A CA 1
ATOM 1267 C C . ASN A 1 158 ? -20.176 14.823 10.859 1.00 96.81 158 ASN A C 1
ATOM 1269 O O . ASN A 1 158 ? -19.054 15.147 10.461 1.00 96.81 158 ASN A O 1
ATOM 1273 N N . PRO A 1 159 ? -20.813 15.577 11.778 1.00 97.56 159 PRO A N 1
ATOM 1274 C CA . PRO A 1 159 ? -20.240 16.820 12.311 1.00 97.56 159 PRO A CA 1
ATOM 1275 C C . PRO A 1 159 ? -18.879 16.675 13.017 1.00 97.56 159 PRO A C 1
ATOM 1277 O O . PRO A 1 159 ? -18.017 17.529 12.840 1.00 97.56 159 PRO A O 1
ATOM 1280 N N . GLU A 1 160 ? -18.661 15.601 13.776 1.00 96.69 160 GLU A N 1
ATOM 1281 C CA . GLU A 1 160 ? -17.395 15.341 14.483 1.00 96.69 160 GLU A CA 1
ATOM 1282 C C . GLU A 1 160 ? -16.272 14.970 13.501 1.00 96.69 160 GLU A C 1
ATOM 1284 O O . GLU A 1 160 ? -15.149 15.475 13.568 1.00 96.69 160 GLU A O 1
ATOM 1289 N N . GLN A 1 161 ? -16.605 14.139 12.513 1.00 98.12 161 GLN A N 1
ATOM 1290 C CA . GLN A 1 161 ? -15.704 13.788 11.417 1.00 98.12 161 GLN A CA 1
ATOM 1291 C C . GLN A 1 161 ? -15.375 15.010 10.557 1.00 98.12 161 GLN A C 1
ATOM 1293 O O . GLN A 1 161 ? -14.247 15.173 10.116 1.00 98.12 161 GLN A O 1
ATOM 1298 N N . THR A 1 162 ? -16.346 15.901 10.351 1.00 98.19 162 THR A N 1
ATOM 1299 C CA . THR A 1 162 ? -16.153 17.172 9.644 1.00 98.19 162 THR A CA 1
ATOM 1300 C C . THR A 1 162 ? -15.140 18.052 10.377 1.00 98.19 162 THR A C 1
ATOM 1302 O O . THR A 1 162 ? -14.244 18.604 9.745 1.00 98.19 162 THR A O 1
ATOM 1305 N N . GLU A 1 163 ? -15.238 18.169 11.703 1.00 97.06 163 GLU A N 1
ATOM 1306 C CA . GLU A 1 163 ? -14.310 18.974 12.507 1.00 97.06 163 GLU A CA 1
ATOM 1307 C C . GLU A 1 163 ? -12.869 18.442 12.438 1.00 97.06 163 GLU A C 1
ATOM 1309 O O . GLU A 1 163 ? -11.930 19.197 12.172 1.00 97.06 163 GLU A O 1
ATOM 1314 N N . THR A 1 164 ? -12.691 17.132 12.612 1.00 97.19 164 THR A N 1
ATOM 1315 C CA . THR A 1 164 ? -11.369 16.486 12.540 1.00 97.19 164 THR A CA 1
ATOM 1316 C C . THR A 1 164 ? -10.791 16.505 11.121 1.00 97.19 164 THR A C 1
ATOM 1318 O O . THR A 1 164 ? -9.610 16.827 10.937 1.00 97.19 164 THR A O 1
ATOM 1321 N N . PHE A 1 165 ? -11.626 16.307 10.095 1.00 97.88 165 PHE A N 1
ATOM 1322 C CA . PHE A 1 165 ? -11.204 16.419 8.699 1.00 97.88 165 PHE A CA 1
ATOM 1323 C C . PHE A 1 165 ? -10.749 17.845 8.362 1.00 97.88 165 PHE A C 1
ATOM 1325 O O . PHE A 1 165 ? -9.713 18.022 7.723 1.00 97.88 165 PHE A O 1
ATOM 1332 N N . LEU A 1 166 ? -11.450 18.878 8.840 1.00 97.19 166 LEU A N 1
ATOM 1333 C CA . LEU A 1 166 ? -11.023 20.271 8.668 1.00 97.19 166 LEU A CA 1
ATOM 1334 C C . LEU A 1 166 ? -9.697 20.572 9.381 1.00 97.19 166 LEU A C 1
ATOM 1336 O O . LEU A 1 166 ? -8.900 21.361 8.872 1.00 97.19 166 LEU A O 1
ATOM 1340 N N . LYS A 1 167 ? -9.445 19.943 10.537 1.00 96.12 167 LYS A N 1
ATOM 1341 C CA . LYS A 1 167 ? -8.199 20.117 11.298 1.00 96.12 167 LYS A CA 1
ATOM 1342 C C . LYS A 1 167 ? -6.983 19.526 10.578 1.00 96.12 167 LYS A C 1
ATOM 1344 O O . LYS A 1 167 ? -5.907 20.129 10.595 1.00 96.12 167 LYS A O 1
ATOM 1349 N N . GLY A 1 168 ? -7.115 18.341 9.985 1.00 96.19 168 GLY A N 1
ATOM 1350 C CA . GLY A 1 168 ? -5.948 17.627 9.459 1.00 96.19 168 GLY A CA 1
ATOM 1351 C C . GLY A 1 168 ? -6.202 16.601 8.363 1.00 96.19 168 GLY A C 1
ATOM 1352 O O . GLY A 1 168 ? -5.254 15.937 7.961 1.00 96.19 168 GLY A O 1
ATOM 1353 N N . GLY A 1 169 ? -7.424 16.473 7.849 1.00 97.19 169 GLY A N 1
ATOM 1354 C CA . GLY A 1 169 ? -7.787 15.495 6.815 1.00 97.19 169 GLY A CA 1
ATOM 1355 C C . GLY A 1 169 ? -7.905 14.059 7.332 1.00 97.19 169 GLY A C 1
ATOM 1356 O O . GLY A 1 169 ? -7.823 13.124 6.541 1.00 97.19 169 GLY A O 1
ATOM 1357 N N . TYR A 1 170 ? -8.052 13.885 8.646 1.00 98.25 170 TYR A N 1
ATOM 1358 C CA . TYR A 1 170 ? -8.210 12.599 9.325 1.00 98.25 170 TYR A CA 1
ATOM 1359 C C . TYR A 1 170 ? -9.523 12.573 10.113 1.00 98.25 170 TYR A C 1
ATOM 1361 O O . TYR A 1 170 ? -10.022 13.624 10.505 1.00 98.25 170 TYR A O 1
ATOM 1369 N N . TYR A 1 171 ? -10.091 11.388 10.324 1.00 98.75 171 TYR A N 1
ATOM 1370 C CA . TYR A 1 171 ? -11.323 11.173 11.093 1.00 98.75 171 TYR A CA 1
ATOM 1371 C C . TYR A 1 171 ? -11.504 9.681 11.400 1.00 98.75 171 TYR A C 1
ATOM 1373 O O . TYR A 1 171 ? -10.801 8.837 10.846 1.00 98.75 171 TYR A O 1
ATOM 1381 N N . SER A 1 172 ? -12.449 9.316 12.264 1.00 98.56 172 SER A N 1
ATOM 1382 C CA . SER A 1 172 ? -12.729 7.911 12.578 1.00 98.56 172 SER A CA 1
ATOM 1383 C C . SER A 1 172 ? -14.225 7.602 12.607 1.00 98.56 172 SER A C 1
ATOM 1385 O O . SER A 1 172 ? -15.081 8.493 12.601 1.00 98.56 172 SER A O 1
ATOM 1387 N N . GLN A 1 173 ? -14.553 6.313 12.581 1.00 98.00 173 GLN A N 1
ATOM 1388 C CA . GLN A 1 173 ? -15.908 5.816 12.795 1.00 98.00 173 GLN A CA 1
ATOM 1389 C C . GLN A 1 173 ? -15.879 4.409 13.377 1.00 98.00 173 GLN A C 1
ATOM 1391 O O . GLN A 1 173 ? -15.087 3.571 12.950 1.00 98.00 173 GLN A O 1
ATOM 1396 N N . VAL A 1 174 ? -16.799 4.126 14.294 1.00 98.00 174 VAL A N 1
ATOM 1397 C CA . VAL A 1 174 ? -17.007 2.778 14.828 1.00 98.00 174 VAL A CA 1
ATOM 1398 C C . VAL A 1 174 ? -18.129 2.080 14.059 1.00 98.00 174 VAL A C 1
ATOM 1400 O O . VAL A 1 174 ? -19.223 2.622 13.900 1.00 98.00 174 VAL A O 1
ATOM 1403 N N . ILE A 1 175 ? -17.862 0.860 13.597 1.00 95.50 175 ILE A N 1
ATOM 1404 C CA . ILE A 1 175 ? -18.812 -0.043 12.945 1.00 95.50 175 ILE A CA 1
ATOM 1405 C C . ILE A 1 175 ? -18.860 -1.335 13.759 1.00 95.50 175 ILE A C 1
ATOM 1407 O O . ILE A 1 175 ? -17.968 -2.175 13.682 1.00 95.50 175 ILE A O 1
ATOM 1411 N N . GLU A 1 176 ? -19.905 -1.486 14.574 1.00 93.81 176 GLU A N 1
ATOM 1412 C CA . GLU A 1 176 ? -20.158 -2.693 15.378 1.00 93.81 176 GLU A CA 1
ATOM 1413 C C . GLU A 1 176 ? -18.949 -3.165 16.218 1.00 93.81 176 GLU A C 1
ATOM 1415 O O . GLU A 1 176 ? -18.701 -4.362 16.306 1.00 93.81 176 GLU A O 1
ATOM 1420 N N . GLY A 1 177 ? -18.174 -2.262 16.825 1.00 95.94 177 GLY A N 1
ATOM 1421 C CA . GLY A 1 177 ? -16.976 -2.614 17.610 1.00 95.94 177 GLY A CA 1
ATOM 1422 C C . GLY A 1 177 ? -15.672 -2.700 16.801 1.00 95.94 177 GLY A C 1
ATOM 1423 O O . GLY A 1 177 ? -14.632 -3.061 17.345 1.00 95.94 177 GLY A O 1
ATOM 1424 N N . LEU A 1 178 ? -15.704 -2.369 15.508 1.00 98.31 178 LEU A N 1
ATOM 1425 C CA . LEU A 1 178 ? -14.518 -2.099 14.695 1.00 98.31 178 LEU A CA 1
ATOM 1426 C C . LEU A 1 178 ? -14.382 -0.587 14.487 1.00 98.31 178 LEU A C 1
ATOM 1428 O O . LEU A 1 178 ? -15.221 0.021 13.825 1.00 98.31 178 LEU A O 1
ATOM 1432 N N . ARG A 1 179 ? -13.329 0.025 15.022 1.00 98.69 179 ARG A N 1
ATOM 1433 C CA . ARG A 1 179 ? -12.980 1.423 14.772 1.00 98.69 179 ARG A CA 1
ATOM 1434 C C . ARG A 1 179 ? -12.133 1.527 13.510 1.00 98.69 179 ARG A C 1
ATOM 1436 O O . ARG A 1 179 ? -10.985 1.087 13.484 1.00 98.69 179 ARG A O 1
ATOM 1443 N N . VAL A 1 180 ? -12.694 2.133 12.471 1.00 98.81 180 VAL A N 1
ATOM 1444 C CA . VAL A 1 180 ? -11.975 2.483 11.243 1.00 98.81 180 VAL A CA 1
ATOM 1445 C C . VAL A 1 180 ? -11.414 3.891 11.413 1.00 98.81 180 VAL A C 1
ATOM 1447 O O . VAL A 1 180 ? -12.170 4.843 11.616 1.00 98.81 180 VAL A O 1
ATOM 1450 N N . VAL A 1 181 ? -10.090 4.025 11.364 1.00 98.88 181 VAL A N 1
ATOM 1451 C CA . VAL A 1 181 ? -9.376 5.292 11.566 1.00 98.88 181 VAL A CA 1
ATOM 1452 C C . VAL A 1 181 ? -8.751 5.731 10.250 1.00 98.88 181 VAL A C 1
ATOM 1454 O O . VAL A 1 181 ? -7.812 5.108 9.756 1.00 98.88 181 VAL A O 1
ATOM 1457 N N . ILE A 1 182 ? -9.269 6.817 9.687 1.00 98.88 182 ILE A N 1
ATOM 1458 C CA . ILE A 1 182 ? -8.786 7.416 8.448 1.00 98.88 182 ILE A CA 1
ATOM 1459 C C . ILE A 1 182 ? -7.723 8.455 8.782 1.00 98.88 182 ILE A C 1
ATOM 1461 O O . ILE A 1 182 ? -7.997 9.434 9.472 1.00 98.88 182 ILE A O 1
ATOM 1465 N N . MET A 1 183 ? -6.512 8.237 8.281 1.00 98.75 183 MET A N 1
ATOM 1466 C CA . MET A 1 183 ? -5.344 9.084 8.491 1.00 98.75 183 MET A CA 1
ATOM 1467 C C . MET A 1 183 ? -5.028 9.903 7.239 1.00 98.75 183 MET A C 1
ATOM 1469 O O . MET A 1 183 ? -5.147 9.425 6.110 1.00 98.75 183 MET A O 1
ATOM 1473 N N . ASN A 1 184 ? -4.486 11.099 7.442 1.00 98.50 184 ASN A N 1
ATOM 1474 C CA . ASN A 1 184 ? -3.842 11.883 6.399 1.00 98.50 184 ASN A CA 1
ATOM 1475 C C . ASN A 1 184 ? -2.323 11.687 6.451 1.00 98.50 184 ASN A C 1
ATOM 1477 O O . ASN A 1 184 ? -1.588 12.470 7.061 1.00 98.50 184 ASN A O 1
ATOM 1481 N N . THR A 1 185 ? -1.834 10.641 5.787 1.00 98.56 185 THR A N 1
ATOM 1482 C CA . THR A 1 185 ? -0.391 10.362 5.711 1.00 98.56 185 THR A CA 1
ATOM 1483 C C . THR A 1 185 ? 0.356 11.223 4.691 1.00 98.56 185 THR A C 1
ATOM 1485 O O . THR A 1 185 ? 1.587 11.221 4.669 1.00 98.56 185 THR A O 1
ATOM 1488 N N . VAL A 1 186 ? -0.348 12.049 3.904 1.00 98.06 186 VAL A N 1
ATOM 1489 C CA . VAL A 1 186 ? 0.277 13.043 3.00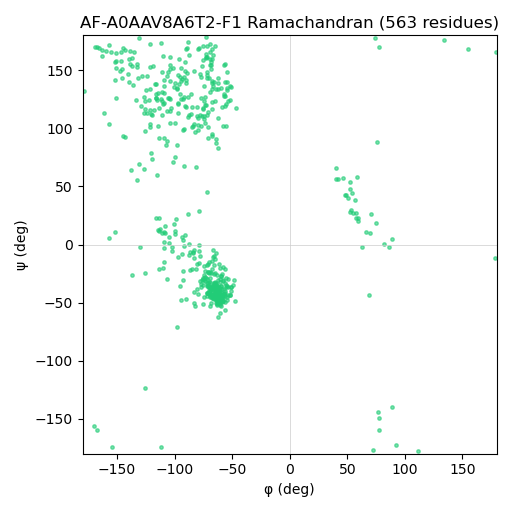9 1.00 98.06 186 VAL A CA 1
ATOM 1490 C C . VAL A 1 186 ? 1.024 14.113 3.811 1.00 98.06 186 VAL A C 1
ATOM 1492 O O . VAL A 1 186 ? 1.990 14.701 3.321 1.00 98.06 186 VAL A O 1
ATOM 1495 N N . LEU A 1 187 ? 0.647 14.337 5.073 1.00 97.69 187 LEU A N 1
ATOM 1496 C CA . LEU A 1 187 ? 1.395 15.188 6.004 1.00 97.69 187 LEU A CA 1
ATOM 1497 C C . LEU A 1 187 ? 2.853 14.731 6.176 1.00 97.69 187 LEU A C 1
ATOM 1499 O O . LEU A 1 187 ? 3.744 15.570 6.298 1.00 97.69 187 LEU A O 1
ATOM 1503 N N . TYR A 1 188 ? 3.121 13.428 6.110 1.00 97.69 188 TYR A N 1
ATOM 1504 C CA . TYR A 1 188 ? 4.454 12.861 6.337 1.00 97.69 188 TYR A CA 1
ATOM 1505 C C . TYR A 1 188 ? 5.227 12.586 5.047 1.00 97.69 188 TYR A C 1
ATOM 1507 O O . TYR A 1 188 ? 6.425 12.305 5.090 1.00 97.69 188 TYR A O 1
ATOM 1515 N N . TYR A 1 189 ? 4.552 12.673 3.900 1.00 97.75 189 TYR A N 1
ATOM 1516 C CA . TYR A 1 189 ? 5.101 12.308 2.604 1.00 97.75 189 TYR A CA 1
ATOM 1517 C C . TYR A 1 189 ? 6.345 13.127 2.246 1.00 97.75 189 TYR A C 1
ATOM 1519 O O . TYR A 1 189 ? 6.342 14.354 2.333 1.00 97.75 189 TYR A O 1
ATOM 1527 N N . LYS A 1 190 ? 7.387 12.459 1.741 1.00 95.31 190 LYS A N 1
ATOM 1528 C CA . LYS A 1 190 ? 8.668 13.058 1.336 1.00 95.31 190 LYS A CA 1
ATOM 1529 C C . LYS A 1 190 ? 8.533 14.216 0.339 1.00 95.31 190 LYS A C 1
ATOM 1531 O O . LYS A 1 190 ? 9.367 15.123 0.326 1.00 95.31 190 LYS A O 1
ATOM 1536 N N . ASN A 1 191 ? 7.499 14.207 -0.505 1.00 95.06 191 ASN A N 1
ATOM 1537 C CA . ASN A 1 191 ? 7.262 15.288 -1.468 1.00 95.06 191 ASN A CA 1
ATOM 1538 C C . ASN A 1 191 ? 6.340 16.395 -0.932 1.00 95.06 191 ASN A C 1
ATOM 1540 O O . ASN A 1 191 ? 6.131 17.396 -1.622 1.00 95.06 191 ASN A O 1
ATOM 1544 N N . ASN A 1 192 ? 5.832 16.276 0.299 1.00 96.50 192 ASN A N 1
ATOM 1545 C CA . ASN A 1 192 ? 5.122 17.369 0.944 1.00 96.50 192 ASN A CA 1
ATOM 1546 C C . ASN A 1 192 ? 6.111 18.453 1.388 1.00 96.50 192 ASN A C 1
ATOM 1548 O O . ASN A 1 192 ? 6.845 18.330 2.370 1.00 96.50 192 ASN A O 1
ATOM 1552 N N . LYS A 1 193 ? 6.123 19.554 0.635 1.00 95.38 193 LYS A N 1
ATOM 1553 C CA . LYS A 1 193 ? 6.994 20.706 0.891 1.00 95.38 193 LYS A CA 1
ATOM 1554 C C . LYS A 1 193 ? 6.626 21.487 2.157 1.00 95.38 193 LYS A C 1
ATOM 1556 O O . LYS A 1 193 ? 7.494 22.176 2.685 1.00 95.38 193 LYS A O 1
ATOM 1561 N N . TYR A 1 194 ? 5.376 21.414 2.621 1.00 94.62 194 TYR A N 1
ATOM 1562 C CA . TYR A 1 194 ? 4.896 22.194 3.769 1.00 94.62 194 TYR A CA 1
ATOM 1563 C C . TYR A 1 194 ? 5.402 21.635 5.099 1.00 94.62 194 TYR A C 1
ATOM 1565 O O . TYR A 1 194 ? 5.613 22.394 6.039 1.00 94.62 194 TYR A O 1
ATOM 1573 N N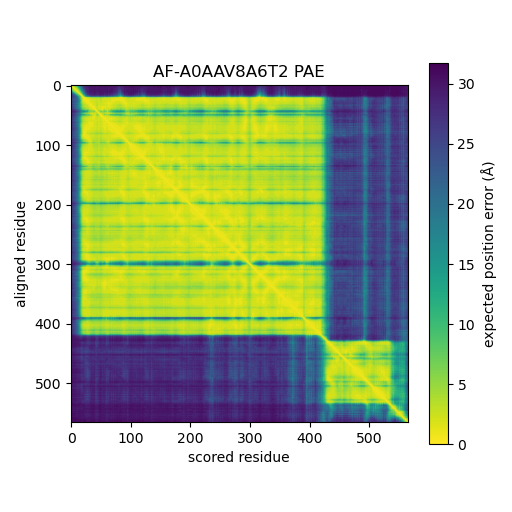 . THR A 1 195 ? 5.652 20.328 5.160 1.00 94.56 195 THR A N 1
ATOM 1574 C CA . THR A 1 195 ? 6.121 19.634 6.367 1.00 94.56 195 THR A CA 1
ATOM 1575 C C . THR A 1 195 ? 7.616 19.315 6.334 1.00 94.56 195 THR A C 1
ATOM 1577 O O . THR A 1 195 ? 8.193 18.941 7.347 1.00 94.56 195 THR A O 1
ATOM 1580 N N . ARG A 1 196 ? 8.307 19.569 5.213 1.00 91.31 196 ARG A N 1
ATOM 1581 C CA . ARG A 1 196 ? 9.746 19.285 5.037 1.00 91.31 196 ARG A CA 1
ATOM 1582 C C . ARG A 1 196 ? 10.653 19.831 6.150 1.00 91.31 196 ARG A C 1
ATOM 1584 O O . ARG A 1 196 ? 11.663 19.210 6.460 1.00 91.31 196 ARG A O 1
ATOM 1591 N N . HIS A 1 197 ? 10.333 21.006 6.690 1.00 88.50 197 HIS A N 1
ATOM 1592 C CA . HIS A 1 197 ? 11.117 21.685 7.734 1.00 88.50 197 HIS A CA 1
ATOM 1593 C C . HIS A 1 197 ? 10.375 21.776 9.074 1.00 88.50 197 HIS A C 1
ATOM 1595 O O . HIS A 1 197 ? 10.785 22.533 9.950 1.00 88.50 197 HIS A O 1
ATOM 1601 N N . SER A 1 198 ? 9.265 21.051 9.214 1.00 85.56 198 SER A N 1
ATOM 1602 C CA . SER A 1 198 ? 8.534 20.946 10.470 1.00 85.56 198 SER A CA 1
ATOM 1603 C C . SER A 1 198 ? 9.073 19.756 11.262 1.00 85.56 198 SER A C 1
ATOM 1605 O O . SER A 1 198 ? 9.384 18.705 10.706 1.00 85.56 198 SER A O 1
ATOM 1607 N N . GLU A 1 199 ? 9.170 19.930 12.574 1.00 80.75 199 GLU A N 1
ATOM 1608 C CA . GLU A 1 199 ? 9.433 18.854 13.527 1.00 80.75 199 GLU A CA 1
ATOM 1609 C C . GLU A 1 199 ? 8.174 18.598 14.363 1.00 80.75 199 GLU A C 1
ATOM 1611 O O . GLU A 1 199 ? 7.284 19.450 14.432 1.00 80.75 199 GLU A O 1
ATOM 1616 N N . GLY A 1 200 ? 8.109 17.434 15.006 1.00 89.44 200 GLY A N 1
ATOM 1617 C CA . GLY A 1 200 ? 7.004 17.062 15.887 1.00 89.44 200 GLY A CA 1
ATOM 1618 C C . GLY A 1 200 ? 5.858 16.372 15.155 1.00 89.44 200 GLY A C 1
ATOM 1619 O O . GLY A 1 200 ? 6.093 15.518 14.300 1.00 89.44 200 GLY A O 1
ATOM 1620 N N . ASP A 1 201 ? 4.633 16.728 15.536 1.00 94.69 201 ASP A N 1
ATOM 1621 C CA . ASP A 1 201 ? 3.395 16.061 15.139 1.00 94.69 201 ASP A CA 1
ATOM 1622 C C . ASP A 1 201 ? 2.517 16.964 14.243 1.00 94.69 201 ASP A C 1
ATOM 1624 O O . ASP A 1 201 ? 1.728 17.770 14.746 1.00 94.69 201 ASP A O 1
ATOM 1628 N N . PRO A 1 202 ? 2.671 16.885 12.905 1.00 95.19 202 PRO A N 1
ATOM 1629 C CA . PRO A 1 202 ? 1.806 17.559 11.943 1.00 95.19 202 PRO A CA 1
ATOM 1630 C C . PRO A 1 202 ? 0.309 17.401 12.247 1.00 95.19 202 PRO A C 1
ATOM 1632 O O . PRO A 1 202 ? -0.240 16.302 12.186 1.00 95.19 202 PRO A O 1
ATOM 1635 N N . SER A 1 203 ? -0.359 18.526 12.518 1.00 95.38 203 SER A N 1
ATOM 1636 C CA . SER A 1 203 ? -1.796 18.595 12.830 1.00 95.38 203 SER A CA 1
ATOM 1637 C C . SER A 1 203 ? -2.235 17.753 14.044 1.00 95.38 203 SER A C 1
ATOM 1639 O O . SER A 1 203 ? -3.402 17.363 14.116 1.00 95.38 203 SER A O 1
ATOM 1641 N N . ASP A 1 204 ? -1.334 17.507 15.003 1.00 96.69 204 ASP A N 1
ATOM 1642 C CA . ASP A 1 204 ? -1.545 16.686 16.213 1.00 96.69 204 ASP A CA 1
ATOM 1643 C C . ASP A 1 204 ? -2.032 15.251 15.923 1.00 96.69 204 ASP A C 1
ATOM 1645 O O . ASP A 1 204 ? -2.776 14.660 16.711 1.00 96.69 204 ASP A O 1
ATOM 1649 N N . GLN A 1 205 ? -1.699 14.704 14.754 1.00 97.62 205 GLN A N 1
ATOM 1650 C CA . GLN A 1 205 ? -2.246 13.430 14.310 1.00 97.62 205 GLN A CA 1
ATOM 1651 C C . GLN A 1 205 ? -1.639 12.223 15.051 1.00 97.62 205 GLN A C 1
ATOM 1653 O O . GLN A 1 205 ? -2.361 11.258 15.265 1.00 97.62 205 GLN A O 1
ATOM 1658 N N . TYR A 1 206 ? -0.382 12.248 15.508 1.00 97.06 206 TYR A N 1
ATOM 1659 C CA . TYR A 1 206 ? 0.176 11.199 16.381 1.00 97.06 206 TYR A CA 1
ATOM 1660 C C . TYR A 1 206 ? -0.565 11.153 17.719 1.00 97.06 206 TYR A C 1
ATOM 1662 O O . TYR A 1 206 ? -0.950 10.075 18.182 1.00 97.06 206 TYR A O 1
ATOM 1670 N N . LEU A 1 207 ? -0.788 12.325 18.323 1.00 97.31 207 LEU A N 1
ATOM 1671 C CA . LEU A 1 207 ? -1.534 12.447 19.572 1.00 97.31 207 LEU A CA 1
ATOM 1672 C C . LEU A 1 207 ? -2.976 11.966 19.390 1.00 97.31 207 LEU A C 1
ATOM 1674 O O . LEU A 1 207 ? -3.492 11.223 20.222 1.00 97.31 207 LEU A O 1
ATOM 1678 N N . TRP A 1 208 ? -3.612 12.354 18.286 1.00 98.12 208 TRP A N 1
ATOM 1679 C CA . TRP A 1 208 ? -4.962 11.911 17.961 1.00 98.12 208 TRP A CA 1
ATOM 1680 C C . TRP A 1 208 ? -5.035 10.397 17.705 1.00 98.12 208 TRP A C 1
ATOM 1682 O O . TRP A 1 208 ? -5.908 9.741 18.259 1.00 98.12 208 TRP A O 1
ATOM 1692 N N . ILE A 1 209 ? -4.093 9.807 16.956 1.00 98.38 209 ILE A N 1
ATOM 1693 C CA . ILE A 1 209 ? -4.023 8.348 16.741 1.00 98.38 209 ILE A CA 1
ATOM 1694 C C . ILE A 1 209 ? -3.889 7.606 18.074 1.00 98.38 209 ILE A C 1
ATOM 1696 O O . ILE A 1 209 ? -4.596 6.626 18.292 1.00 98.38 209 ILE A O 1
ATOM 1700 N N . THR A 1 210 ? -3.024 8.090 18.971 1.00 98.38 210 THR A N 1
ATOM 1701 C CA . THR A 1 210 ? -2.870 7.537 20.329 1.00 98.38 210 THR A CA 1
ATOM 1702 C C . THR A 1 210 ? -4.219 7.515 21.054 1.00 98.38 210 THR A C 1
ATOM 1704 O O . THR A 1 210 ? -4.640 6.467 21.538 1.00 98.38 210 THR A O 1
ATOM 1707 N N . SER A 1 211 ? -4.961 8.631 21.023 1.00 98.25 211 SER A N 1
ATOM 1708 C CA . SER A 1 211 ? -6.290 8.704 21.646 1.00 98.25 211 SER A CA 1
ATOM 1709 C C . SER A 1 211 ? -7.282 7.718 21.026 1.00 98.25 211 SER A C 1
ATOM 1711 O O . SER A 1 211 ? -8.071 7.117 21.746 1.00 98.25 211 SER A O 1
ATOM 1713 N N . GLN A 1 212 ? -7.229 7.501 19.707 1.00 98.62 212 GLN A N 1
ATOM 1714 C CA . GLN A 1 212 ? -8.106 6.535 19.044 1.00 98.62 212 GLN A CA 1
ATOM 1715 C C . GLN A 1 212 ? -7.823 5.092 19.475 1.00 98.62 212 GLN A C 1
ATOM 1717 O O . GLN A 1 212 ? -8.759 4.297 19.553 1.00 98.62 212 GLN A O 1
ATOM 1722 N N . ILE A 1 213 ? -6.562 4.744 19.757 1.00 98.75 213 ILE A N 1
ATOM 1723 C CA . ILE A 1 213 ? -6.199 3.414 20.266 1.00 98.75 213 ILE A CA 1
ATOM 1724 C C . ILE A 1 213 ? -6.657 3.265 21.723 1.00 98.75 213 ILE A C 1
ATOM 1726 O O . ILE A 1 213 ? -7.253 2.244 22.063 1.00 98.75 213 ILE A O 1
ATOM 1730 N N . ASP A 1 214 ? -6.429 4.277 22.563 1.00 98.69 214 ASP A N 1
ATOM 1731 C CA . ASP A 1 214 ? -6.867 4.273 23.965 1.00 98.69 214 ASP A CA 1
ATOM 1732 C C . ASP A 1 214 ? -8.395 4.147 24.081 1.00 98.69 214 ASP A C 1
ATOM 1734 O O . ASP A 1 214 ? -8.902 3.254 24.760 1.00 98.69 214 ASP A O 1
ATOM 1738 N N . GLU A 1 215 ? -9.144 4.974 23.346 1.00 98.56 215 GLU A N 1
ATOM 1739 C CA . GLU A 1 215 ? -10.609 4.918 23.311 1.00 98.56 215 GLU A CA 1
ATOM 1740 C C . GLU A 1 215 ? -11.118 3.563 22.809 1.00 98.56 215 GLU A C 1
ATOM 1742 O O . GLU A 1 215 ? -12.091 3.028 23.344 1.00 98.56 215 GLU A O 1
ATOM 1747 N N . ALA A 1 216 ? -10.485 2.993 21.780 1.00 98.69 216 ALA A N 1
ATOM 1748 C CA . ALA A 1 216 ? -10.866 1.682 21.273 1.00 98.69 216 ALA A CA 1
ATOM 1749 C C . ALA A 1 216 ? -10.636 0.589 22.325 1.00 98.69 216 ALA A C 1
ATOM 1751 O O . ALA A 1 216 ? -11.509 -0.254 22.536 1.00 98.69 216 ALA A O 1
ATOM 1752 N N . TYR A 1 217 ? -9.505 0.631 23.032 1.00 98.56 217 TYR A N 1
ATOM 1753 C CA . TYR A 1 217 ? -9.212 -0.310 24.110 1.00 98.56 217 TYR A CA 1
ATOM 1754 C C . TYR A 1 217 ? -10.254 -0.221 25.234 1.00 98.56 217 TYR A C 1
ATOM 1756 O O . TYR A 1 217 ? -10.822 -1.239 25.636 1.00 98.56 217 TYR A O 1
ATOM 1764 N N . GLU A 1 218 ? -10.564 0.992 25.700 1.00 98.50 218 GLU A N 1
ATOM 1765 C CA . GLU A 1 218 ? -11.557 1.229 26.758 1.00 98.50 218 GLU A CA 1
ATOM 1766 C C . GLU A 1 218 ? -12.962 0.740 26.375 1.00 98.50 218 GLU A C 1
ATOM 1768 O O . GLU A 1 218 ? -13.713 0.257 27.228 1.00 98.50 218 GLU A O 1
ATOM 1773 N N . ASN A 1 219 ? -13.304 0.810 25.086 1.00 98.38 219 ASN A N 1
ATOM 1774 C CA . ASN A 1 219 ? -14.607 0.409 24.561 1.00 98.38 219 ASN A CA 1
ATOM 1775 C C . ASN A 1 219 ? -14.663 -1.046 24.052 1.00 98.38 219 ASN A C 1
ATOM 1777 O O . ASN A 1 219 ? -15.703 -1.468 23.546 1.00 98.38 219 ASN A O 1
ATOM 1781 N N . ASN A 1 220 ? -13.606 -1.847 24.246 1.00 97.81 220 ASN A N 1
ATOM 1782 C CA . ASN A 1 220 ? -13.482 -3.219 23.722 1.00 97.81 220 ASN A CA 1
ATOM 1783 C C . ASN A 1 220 ? -13.641 -3.304 22.193 1.00 97.81 220 ASN A C 1
ATOM 1785 O O . ASN A 1 220 ? -14.249 -4.235 21.660 1.00 97.81 220 ASN A O 1
ATOM 1789 N N . GLU A 1 221 ? -13.096 -2.321 21.488 1.00 98.56 221 GLU A N 1
ATOM 1790 C CA . GLU A 1 221 ? -13.086 -2.241 20.034 1.00 98.56 221 GLU A CA 1
ATOM 1791 C C . GLU A 1 221 ? -11.763 -2.776 19.469 1.00 98.56 221 GLU A C 1
ATOM 1793 O O . GLU A 1 221 ? -10.731 -2.834 20.144 1.00 98.56 221 GLU A O 1
ATOM 1798 N N . LYS A 1 222 ? -11.780 -3.148 18.190 1.00 98.56 222 LYS A N 1
ATOM 1799 C CA . LYS A 1 222 ? -10.566 -3.371 17.395 1.00 98.56 222 LYS A CA 1
ATOM 1800 C C . LYS A 1 222 ? -10.339 -2.206 16.448 1.00 98.56 222 LYS A C 1
ATOM 1802 O O . LYS A 1 222 ? -11.297 -1.541 16.064 1.00 98.56 222 LYS A O 1
ATOM 1807 N N . VAL A 1 223 ? -9.092 -1.971 16.054 1.00 98.81 223 VAL A N 1
ATOM 1808 C CA . VAL A 1 223 ? -8.724 -0.809 15.237 1.00 98.81 223 VAL A CA 1
ATOM 1809 C C . VAL A 1 223 ? -8.200 -1.247 13.876 1.00 98.81 223 VAL A C 1
ATOM 1811 O O . VAL A 1 223 ? -7.306 -2.089 13.782 1.00 98.81 223 VAL A O 1
ATOM 1814 N N . LEU A 1 224 ? -8.750 -0.646 12.823 1.00 98.81 224 LEU A N 1
ATOM 1815 C CA . LEU A 1 224 ? -8.264 -0.736 11.450 1.00 98.81 224 LEU A CA 1
ATOM 1816 C C . LEU A 1 224 ? -7.861 0.665 10.994 1.00 98.81 224 LEU A C 1
ATOM 1818 O O . LEU A 1 224 ? -8.708 1.553 10.885 1.00 98.81 224 LEU A O 1
ATOM 1822 N N . PHE A 1 225 ? -6.577 0.865 10.716 1.00 98.94 225 PHE A N 1
ATOM 1823 C CA . PHE A 1 225 ? -6.094 2.138 10.192 1.00 98.94 225 PHE A CA 1
ATOM 1824 C C . PHE A 1 225 ? -6.143 2.152 8.669 1.00 98.94 225 PHE A C 1
ATOM 1826 O O . PHE A 1 225 ? -5.918 1.134 8.017 1.00 98.94 225 PHE A O 1
ATOM 1833 N N . VAL A 1 226 ? -6.388 3.322 8.093 1.00 98.94 226 VAL A N 1
ATOM 1834 C CA . VAL A 1 226 ? -6.344 3.552 6.649 1.00 98.94 226 VAL A CA 1
ATOM 1835 C C . VAL A 1 226 ? -5.555 4.824 6.395 1.00 98.94 226 VAL A C 1
ATOM 1837 O O . VAL A 1 226 ? -5.886 5.879 6.929 1.00 98.94 226 VAL A O 1
ATOM 1840 N N . GLY A 1 227 ? -4.515 4.736 5.579 1.00 98.56 227 GLY A N 1
ATOM 1841 C CA . GLY A 1 227 ? -3.788 5.886 5.055 1.00 98.56 227 GLY A CA 1
ATOM 1842 C C . GLY A 1 227 ? -3.620 5.762 3.547 1.00 98.56 227 GLY A C 1
ATOM 1843 O O . GLY A 1 227 ? -4.008 4.762 2.951 1.00 98.56 227 GLY A O 1
ATOM 1844 N N . HIS A 1 228 ? -3.017 6.769 2.923 1.00 98.69 228 HIS A N 1
ATOM 1845 C CA . HIS A 1 228 ? -2.688 6.698 1.502 1.00 98.69 228 HIS A CA 1
ATOM 1846 C C . HIS A 1 228 ? -1.221 6.301 1.305 1.00 98.69 228 HIS A C 1
ATOM 1848 O O . HIS A 1 228 ? -0.925 5.164 0.949 1.00 98.69 228 HIS A O 1
ATOM 1854 N N . VAL A 1 229 ? -0.295 7.210 1.634 1.00 98.50 229 VAL A N 1
ATOM 1855 C CA . VAL A 1 229 ? 1.155 6.973 1.595 1.00 98.50 229 VAL A CA 1
ATOM 1856 C C . VAL A 1 229 ? 1.566 6.049 2.755 1.00 98.50 229 VAL A C 1
ATOM 1858 O O . VAL A 1 229 ? 1.355 6.441 3.910 1.00 98.50 229 VAL A O 1
ATOM 1861 N N . PRO A 1 230 ? 2.154 4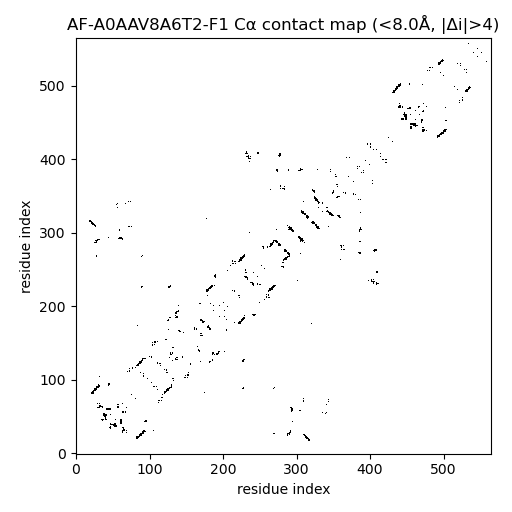.866 2.495 1.00 98.19 230 PRO A N 1
ATOM 1862 C CA . PRO A 1 230 ? 2.649 3.974 3.541 1.00 98.19 230 PRO A CA 1
ATOM 1863 C C . PRO A 1 230 ? 3.998 4.450 4.107 1.00 98.19 230 PRO A C 1
ATOM 1865 O O . PRO A 1 230 ? 4.822 4.975 3.348 1.00 98.19 230 PRO A O 1
ATOM 1868 N N . PRO A 1 231 ? 4.278 4.233 5.406 1.00 97.56 231 PRO A N 1
ATOM 1869 C CA . PRO A 1 231 ? 5.619 4.409 5.958 1.00 97.56 231 PRO A CA 1
ATOM 1870 C C . PRO A 1 231 ? 6.595 3.360 5.395 1.00 97.56 231 PRO A C 1
ATOM 1872 O O . PRO A 1 231 ? 6.212 2.373 4.763 1.00 97.56 231 PRO A O 1
ATOM 1875 N N . GLY A 1 232 ? 7.882 3.578 5.634 1.00 96.69 232 GLY A N 1
ATOM 1876 C CA . GLY A 1 232 ? 8.972 2.742 5.157 1.00 96.69 232 GLY A CA 1
ATOM 1877 C C . GLY A 1 232 ? 9.297 2.976 3.684 1.00 96.69 232 GLY A C 1
ATOM 1878 O O . GLY A 1 232 ? 9.181 4.084 3.149 1.00 96.69 232 GLY A O 1
ATOM 1879 N N . TYR A 1 233 ? 9.755 1.910 3.036 1.00 95.25 233 TYR A N 1
ATOM 1880 C CA . TYR A 1 233 ? 10.376 1.962 1.718 1.00 95.25 233 TYR A CA 1
ATOM 1881 C C . TYR A 1 233 ? 9.464 1.405 0.623 1.00 95.25 233 TYR A C 1
ATOM 1883 O O . TYR A 1 233 ? 8.729 0.437 0.834 1.00 95.25 233 TYR A O 1
ATOM 1891 N N . ALA A 1 234 ? 9.540 1.999 -0.568 1.00 93.56 234 ALA A N 1
ATOM 1892 C CA . ALA A 1 234 ? 8.900 1.476 -1.769 1.00 93.56 234 ALA A CA 1
ATOM 1893 C C . ALA A 1 234 ? 9.652 0.242 -2.285 1.00 93.56 234 ALA A C 1
ATOM 1895 O O . ALA A 1 234 ? 10.818 0.350 -2.653 1.00 93.56 234 ALA A O 1
ATOM 1896 N N . GLU A 1 235 ? 9.001 -0.914 -2.367 1.00 92.44 235 GLU A N 1
ATOM 1897 C CA . GLU A 1 235 ? 9.669 -2.207 -2.572 1.00 92.44 235 GLU A CA 1
ATOM 1898 C C . GLU A 1 235 ? 10.257 -2.402 -3.978 1.00 92.44 235 GLU A C 1
ATOM 1900 O O . GLU A 1 235 ? 11.223 -3.141 -4.147 1.00 92.44 235 GLU A O 1
ATOM 1905 N N . ARG A 1 236 ? 9.739 -1.684 -4.984 1.00 87.81 236 ARG A N 1
ATOM 1906 C CA . ARG A 1 236 ? 10.267 -1.720 -6.361 1.00 87.81 236 ARG A CA 1
ATOM 1907 C C . ARG A 1 236 ? 11.499 -0.831 -6.571 1.00 87.81 236 ARG A C 1
ATOM 1909 O O . ARG A 1 236 ? 12.247 -1.023 -7.527 1.00 87.81 236 ARG A O 1
ATOM 1916 N N . PHE A 1 237 ? 11.709 0.171 -5.712 1.00 83.00 237 PHE A N 1
ATOM 1917 C CA . PHE A 1 237 ? 12.710 1.237 -5.932 1.00 83.00 237 PHE A CA 1
ATOM 1918 C C . PHE A 1 237 ? 13.692 1.396 -4.775 1.00 83.00 237 PHE A C 1
ATOM 1920 O O . PHE A 1 237 ? 14.809 1.887 -4.940 1.00 83.00 237 PHE A O 1
ATOM 1927 N N . GLY A 1 238 ? 13.266 0.990 -3.589 1.00 87.69 238 GLY A N 1
ATOM 1928 C CA . GLY A 1 238 ? 13.997 1.092 -2.350 1.00 87.69 238 GLY A CA 1
ATOM 1929 C C . GLY A 1 238 ? 14.143 2.505 -1.806 1.00 87.69 238 GLY A C 1
ATOM 1930 O O . GLY A 1 238 ? 15.114 2.778 -1.103 1.00 87.69 238 GLY A O 1
ATOM 1931 N N . SER A 1 239 ? 13.219 3.403 -2.146 1.00 90.25 239 SER A N 1
ATOM 1932 C CA . SER A 1 239 ? 13.182 4.780 -1.654 1.00 90.25 239 SER A CA 1
ATOM 1933 C C . SER A 1 239 ? 12.236 4.927 -0.466 1.00 90.25 239 SER A C 1
ATOM 1935 O O . SER A 1 239 ? 11.123 4.414 -0.519 1.00 90.25 239 SER A O 1
ATOM 1937 N N . MET A 1 240 ? 12.646 5.683 0.555 1.00 93.94 240 MET A N 1
ATOM 1938 C CA . MET A 1 240 ? 11.780 6.064 1.677 1.00 93.94 240 MET A CA 1
ATOM 1939 C C . MET A 1 240 ? 10.597 6.916 1.190 1.00 93.94 240 MET A C 1
ATOM 1941 O O . MET A 1 240 ? 10.795 7.863 0.417 1.00 93.94 240 MET A O 1
ATOM 1945 N N . ASN A 1 241 ? 9.391 6.588 1.659 1.00 95.94 241 ASN A N 1
ATOM 1946 C CA . ASN A 1 241 ? 8.155 7.291 1.311 1.00 95.94 241 ASN A CA 1
ATOM 1947 C C . ASN A 1 241 ? 7.942 8.549 2.158 1.00 95.94 241 ASN A C 1
ATOM 1949 O O . ASN A 1 241 ? 7.518 9.585 1.645 1.00 95.94 241 ASN A O 1
ATOM 1953 N N . PHE A 1 242 ? 8.233 8.479 3.455 1.00 96.94 242 PHE A N 1
ATOM 1954 C CA . PHE A 1 242 ? 8.095 9.614 4.367 1.00 96.94 242 PHE A CA 1
ATOM 1955 C C . PHE A 1 242 ? 9.360 10.472 4.388 1.00 96.94 242 PHE A C 1
ATOM 1957 O O . PHE A 1 242 ? 10.433 10.045 3.959 1.00 96.94 242 PHE A O 1
ATOM 1964 N N . HIS A 1 243 ? 9.247 11.700 4.896 1.00 95.62 243 HIS A N 1
ATOM 1965 C CA . HIS A 1 243 ? 10.440 12.414 5.346 1.00 95.62 243 HIS A CA 1
ATOM 1966 C C . HIS A 1 243 ? 11.101 11.645 6.496 1.00 95.62 243 HIS A C 1
ATOM 1968 O O . HIS A 1 243 ? 10.409 11.101 7.363 1.00 95.62 243 HIS A O 1
ATOM 1974 N N . ASP A 1 244 ? 12.435 11.649 6.529 1.00 91.62 244 ASP A N 1
ATOM 1975 C CA . ASP A 1 244 ? 13.230 10.888 7.502 1.00 91.62 244 ASP A CA 1
ATOM 1976 C C . ASP A 1 244 ? 12.821 11.189 8.954 1.00 91.62 244 ASP A C 1
ATOM 1978 O O . ASP A 1 244 ? 12.759 10.280 9.780 1.00 91.62 244 ASP A O 1
ATOM 1982 N N . GLN A 1 245 ? 12.469 12.446 9.265 1.00 93.94 245 GLN A N 1
ATOM 1983 C CA . GLN A 1 245 ? 12.069 12.848 10.616 1.00 93.94 245 GLN A CA 1
ATOM 1984 C C . GLN A 1 245 ? 10.709 12.303 11.075 1.00 93.94 245 GLN A C 1
ATOM 1986 O O . GLN A 1 245 ? 10.416 12.377 12.265 1.00 93.94 245 GLN A O 1
ATOM 1991 N N . TYR A 1 246 ? 9.865 11.791 10.173 1.00 96.62 246 TYR A N 1
ATOM 1992 C CA . TYR A 1 246 ? 8.509 11.344 10.514 1.00 96.62 246 TYR A CA 1
ATOM 1993 C C . TYR A 1 246 ? 8.356 9.830 10.535 1.00 96.62 246 TYR A C 1
ATOM 1995 O O . TYR A 1 246 ? 7.561 9.326 11.319 1.00 96.62 246 TYR A O 1
ATOM 2003 N N . ASN A 1 247 ? 9.126 9.100 9.726 1.00 95.94 247 ASN A N 1
ATOM 2004 C CA . ASN A 1 247 ? 8.942 7.661 9.559 1.00 95.94 247 ASN A CA 1
ATOM 2005 C C . ASN A 1 247 ? 9.020 6.882 10.882 1.00 95.94 247 ASN A C 1
ATOM 2007 O O . ASN A 1 247 ? 8.076 6.193 11.259 1.00 95.94 247 ASN A O 1
ATOM 2011 N N . THR A 1 248 ? 10.127 7.025 11.614 1.00 94.50 248 THR A N 1
ATOM 2012 C CA . THR A 1 248 ? 10.320 6.310 12.881 1.00 94.50 248 THR A CA 1
ATOM 2013 C C . THR A 1 248 ? 9.362 6.787 13.978 1.00 94.50 248 THR A C 1
ATOM 2015 O O . THR A 1 248 ? 8.755 5.927 14.614 1.00 94.50 248 THR A O 1
ATOM 2018 N N . PRO A 1 249 ? 9.157 8.102 14.216 1.00 95.00 249 PRO A N 1
ATOM 2019 C CA . PRO A 1 249 ? 8.154 8.551 15.180 1.00 95.00 249 PRO A CA 1
ATOM 2020 C C . PRO A 1 249 ? 6.744 8.044 14.875 1.00 95.00 249 PRO A C 1
ATOM 2022 O O . PRO A 1 249 ? 6.080 7.576 15.790 1.00 95.00 249 PRO A O 1
ATOM 2025 N N . PHE A 1 250 ? 6.319 8.068 13.607 1.00 96.69 250 PHE A N 1
ATOM 2026 C CA . PHE A 1 250 ? 5.013 7.554 13.195 1.00 96.69 250 PHE A CA 1
ATOM 2027 C C . PHE A 1 250 ? 4.875 6.059 13.495 1.00 96.69 250 PHE A C 1
ATOM 2029 O O . PHE A 1 250 ? 3.895 5.655 14.110 1.00 96.69 250 PHE A O 1
ATOM 2036 N N . MET A 1 251 ? 5.869 5.239 13.138 1.00 96.62 251 MET A N 1
ATOM 2037 C CA . MET A 1 251 ? 5.827 3.799 13.422 1.00 96.62 251 MET A CA 1
ATOM 2038 C C . MET A 1 251 ? 5.779 3.493 14.924 1.00 96.62 251 MET A C 1
ATOM 2040 O O . MET A 1 251 ? 5.003 2.638 15.354 1.00 96.62 251 MET A O 1
ATOM 2044 N N . LYS A 1 252 ? 6.518 4.254 15.741 1.00 95.50 252 LYS A N 1
ATOM 2045 C CA . LYS A 1 252 ? 6.514 4.106 17.204 1.00 95.50 252 LYS A CA 1
ATOM 2046 C C . LYS A 1 252 ? 5.142 4.345 17.835 1.00 95.50 252 LYS A C 1
ATOM 2048 O O . LYS A 1 252 ? 4.853 3.703 18.841 1.00 95.50 252 LYS A O 1
ATOM 2053 N N . VAL A 1 253 ? 4.288 5.192 17.242 1.00 96.56 253 VAL A N 1
ATOM 2054 C CA . VAL A 1 253 ? 2.901 5.396 17.714 1.00 96.56 253 VAL A CA 1
ATOM 2055 C C . VAL A 1 253 ? 2.141 4.072 17.778 1.00 96.56 253 VAL A C 1
ATOM 2057 O O . VAL A 1 253 ? 1.345 3.883 18.689 1.00 96.56 253 VAL A O 1
ATOM 2060 N N . PHE A 1 254 ? 2.411 3.142 16.858 1.00 97.00 254 PHE A N 1
ATOM 2061 C CA . PHE A 1 254 ? 1.771 1.827 16.821 1.00 97.00 254 PHE A CA 1
ATOM 2062 C C . PHE A 1 254 ? 2.608 0.765 17.548 1.00 97.00 254 PHE A C 1
ATOM 2064 O O . PHE A 1 254 ? 2.089 0.015 18.370 1.00 97.00 254 PHE A O 1
ATOM 2071 N N . GLU A 1 255 ? 3.914 0.695 17.272 1.00 95.56 255 GLU A N 1
ATOM 2072 C CA . GLU A 1 255 ? 4.793 -0.396 17.728 1.00 95.56 255 GLU A CA 1
ATOM 2073 C C . GLU A 1 255 ? 5.096 -0.355 19.234 1.00 95.56 255 GLU A C 1
ATOM 2075 O O . GLU A 1 255 ? 5.292 -1.401 19.868 1.00 95.56 255 GLU A O 1
ATOM 2080 N N . GLU A 1 256 ? 5.111 0.842 19.824 1.00 96.75 256 GLU A N 1
ATOM 2081 C CA . GLU A 1 256 ? 5.403 1.063 21.244 1.00 96.75 256 GLU A CA 1
ATOM 2082 C C . GLU A 1 256 ? 4.136 1.330 22.075 1.00 96.75 256 GLU A C 1
ATOM 2084 O O . GLU A 1 256 ? 4.229 1.436 23.299 1.00 96.75 256 GLU A O 1
ATOM 2089 N N . HIS A 1 257 ? 2.950 1.371 21.451 1.00 97.56 257 HIS A N 1
ATOM 2090 C CA . HIS A 1 257 ? 1.694 1.614 22.164 1.00 97.56 257 HIS A CA 1
ATOM 2091 C C . HIS A 1 257 ? 1.396 0.506 23.195 1.00 97.56 257 HIS A C 1
ATOM 2093 O O . HIS A 1 257 ? 1.552 -0.678 22.871 1.00 97.56 257 HIS A O 1
ATOM 2099 N N . PRO A 1 258 ? 0.904 0.837 24.407 1.00 97.88 258 PRO A N 1
ATOM 2100 C CA . PRO A 1 258 ? 0.530 -0.161 25.417 1.00 97.88 258 PRO A CA 1
ATOM 2101 C C . PRO A 1 258 ? -0.565 -1.145 24.982 1.00 97.88 258 PRO A C 1
ATOM 2103 O O . PRO A 1 258 ? -0.601 -2.258 25.494 1.00 97.88 258 PRO A O 1
ATOM 2106 N N . HIS A 1 259 ? -1.427 -0.722 24.053 1.00 98.00 259 HIS A N 1
ATOM 2107 C CA . HIS A 1 259 ? -2.615 -1.455 23.574 1.00 98.00 259 HIS A CA 1
ATOM 2108 C C . HIS A 1 259 ? -2.516 -1.901 22.108 1.00 98.00 259 HIS A C 1
ATOM 2110 O O . HIS A 1 259 ? -3.522 -2.081 21.425 1.00 98.00 259 HIS A O 1
ATOM 2116 N N . LYS A 1 260 ? -1.302 -2.026 21.567 1.00 97.25 260 LYS A N 1
ATOM 2117 C CA . LYS A 1 260 ? -1.069 -2.337 20.145 1.00 97.25 260 LYS A CA 1
ATOM 2118 C C . LYS A 1 260 ? -1.692 -3.652 19.655 1.00 97.25 260 LYS A C 1
ATOM 2120 O O . LYS A 1 260 ? -1.907 -3.808 18.459 1.00 97.25 260 LYS A O 1
ATOM 2125 N N . GLU A 1 261 ? -2.038 -4.572 20.552 1.00 96.69 261 GLU A N 1
ATOM 2126 C CA . GLU A 1 261 ? -2.694 -5.851 20.252 1.00 96.69 261 GLU A CA 1
ATOM 2127 C C . GLU A 1 261 ? -4.136 -5.727 19.729 1.00 96.69 261 GLU A C 1
ATOM 2129 O O . GLU A 1 261 ? -4.704 -6.703 19.228 1.00 96.69 261 GLU A O 1
ATOM 2134 N N . ILE A 1 262 ? -4.769 -4.555 19.856 1.00 98.06 262 ILE A N 1
ATOM 2135 C CA . ILE A 1 262 ? -6.097 -4.310 19.270 1.00 98.06 262 ILE A CA 1
ATOM 2136 C C . ILE A 1 262 ? -6.021 -3.812 17.821 1.00 98.06 262 ILE A C 1
ATOM 2138 O O . ILE A 1 262 ? -7.055 -3.724 17.156 1.00 98.06 262 ILE A O 1
ATOM 2142 N N . ILE A 1 263 ? -4.820 -3.487 17.335 1.00 98.62 263 ILE A N 1
ATOM 2143 C CA . ILE A 1 263 ? -4.579 -3.003 15.977 1.00 98.62 263 ILE A CA 1
ATOM 2144 C C . ILE A 1 263 ? -4.543 -4.207 15.038 1.00 98.62 263 ILE A C 1
ATOM 2146 O O . ILE A 1 263 ? -3.612 -5.008 15.079 1.00 98.62 263 ILE A O 1
ATOM 2150 N N . LEU A 1 264 ? -5.557 -4.328 14.182 1.00 98.56 264 LEU A N 1
ATOM 2151 C CA . LEU A 1 264 ? -5.700 -5.461 13.269 1.00 98.56 264 LEU A CA 1
ATOM 2152 C C . LEU A 1 264 ? -4.724 -5.369 12.099 1.00 98.56 264 LEU A C 1
ATOM 2154 O O . LEU A 1 264 ? -4.023 -6.330 11.803 1.00 98.56 264 LEU A O 1
ATOM 2158 N N . ALA A 1 265 ? -4.708 -4.216 11.433 1.00 98.69 265 ALA A N 1
ATOM 2159 C CA . ALA A 1 265 ? -3.849 -3.896 10.301 1.00 98.69 265 ALA A CA 1
ATOM 2160 C C . ALA A 1 265 ? -3.928 -2.393 9.992 1.00 98.69 265 ALA A C 1
ATOM 2162 O O . ALA A 1 265 ? -4.820 -1.684 10.475 1.00 98.69 265 ALA A O 1
ATOM 2163 N N . SER A 1 266 ? -3.034 -1.940 9.117 1.00 98.69 266 SER A N 1
ATOM 2164 C CA . SER A 1 266 ? -3.089 -0.614 8.502 1.00 98.69 266 SER A CA 1
ATOM 2165 C C . SER A 1 266 ? -3.129 -0.753 6.979 1.00 98.69 266 SER A C 1
ATOM 2167 O O . SER A 1 266 ? -2.261 -1.402 6.403 1.00 98.69 266 SER A O 1
ATOM 2169 N N . LEU A 1 267 ? -4.127 -0.173 6.315 1.00 98.88 267 LEU A N 1
ATOM 2170 C CA . LEU A 1 267 ? -4.353 -0.301 4.872 1.00 98.88 267 LEU A CA 1
ATOM 2171 C C . LEU A 1 267 ? -3.842 0.932 4.118 1.00 98.88 267 LEU A C 1
ATOM 2173 O O . LEU A 1 267 ? -4.104 2.060 4.539 1.00 98.88 267 LEU A O 1
ATOM 2177 N N . TYR A 1 268 ? -3.146 0.715 3.001 1.00 98.88 268 TYR A N 1
ATOM 2178 C CA . TYR A 1 268 ? -2.527 1.763 2.183 1.00 98.88 268 TYR A CA 1
ATOM 2179 C C . TYR A 1 268 ? -2.684 1.517 0.679 1.00 98.88 268 TYR A C 1
ATOM 2181 O O . TYR A 1 268 ? -3.030 0.412 0.251 1.00 98.88 268 TYR A O 1
ATOM 2189 N N . GLY A 1 269 ? -2.388 2.555 -0.105 1.00 97.81 269 GLY A N 1
ATOM 2190 C CA . GLY A 1 269 ? -2.255 2.528 -1.564 1.00 97.81 269 GLY A CA 1
ATOM 2191 C C . GLY A 1 269 ? -0.902 3.102 -1.992 1.00 97.81 269 GLY A C 1
ATOM 2192 O O . GLY A 1 269 ? 0.139 2.645 -1.510 1.00 97.81 269 GLY A O 1
ATOM 2193 N N . HIS A 1 270 ? -0.913 4.130 -2.848 1.00 97.06 270 HIS A N 1
ATOM 2194 C CA . HIS A 1 270 ? 0.217 4.986 -3.258 1.00 97.06 270 HIS A CA 1
ATOM 2195 C C . HIS A 1 270 ? 1.303 4.329 -4.121 1.00 97.06 270 HIS A C 1
ATOM 2197 O O . HIS A 1 270 ? 1.805 4.924 -5.073 1.00 97.06 270 HIS A O 1
ATOM 2203 N N . LEU A 1 271 ? 1.730 3.109 -3.787 1.00 95.06 271 LEU A N 1
ATOM 2204 C CA . LEU A 1 271 ? 2.802 2.416 -4.515 1.00 95.06 271 LEU A CA 1
ATOM 2205 C C . LEU A 1 271 ? 2.306 1.675 -5.762 1.00 95.06 271 LEU A C 1
ATOM 2207 O O . LEU A 1 271 ? 3.119 1.180 -6.544 1.00 95.06 271 LEU A O 1
ATOM 2211 N N . HIS A 1 272 ? 0.983 1.617 -5.945 1.00 95.81 272 HIS A N 1
ATOM 2212 C CA . HIS A 1 272 ? 0.288 0.926 -7.036 1.00 95.81 272 HIS A CA 1
ATOM 2213 C C . HIS A 1 272 ? 0.587 -0.577 -7.103 1.00 95.81 272 HIS A C 1
ATOM 2215 O O . HIS A 1 272 ? 0.413 -1.226 -8.137 1.00 95.81 272 HIS A O 1
ATOM 2221 N N . SER A 1 273 ? 1.055 -1.147 -6.002 1.00 93.88 273 SER A N 1
ATOM 2222 C CA . SER A 1 273 ? 1.593 -2.491 -5.952 1.00 93.88 273 SER A CA 1
ATOM 2223 C C . SER A 1 273 ? 0.945 -3.316 -4.853 1.00 93.88 273 SER A C 1
ATOM 2225 O O . SER A 1 273 ? 0.601 -2.809 -3.786 1.00 93.88 273 SER A O 1
ATOM 2227 N N . ASP A 1 274 ? 0.781 -4.608 -5.128 1.00 97.56 274 ASP A N 1
ATOM 2228 C CA . ASP A 1 274 ? 0.337 -5.562 -4.119 1.00 97.56 274 ASP A CA 1
ATOM 2229 C C . ASP A 1 274 ? 1.515 -5.914 -3.206 1.00 97.56 274 ASP A C 1
ATOM 2231 O O . ASP A 1 274 ? 2.521 -6.484 -3.644 1.00 97.56 274 ASP A O 1
ATOM 2235 N N . SER A 1 275 ? 1.459 -5.486 -1.949 1.00 97.81 275 SER A N 1
ATOM 2236 C CA . SER A 1 275 ? 2.571 -5.676 -1.026 1.00 97.81 275 SER A CA 1
ATOM 2237 C C . SER A 1 275 ? 2.111 -5.646 0.426 1.00 97.81 275 SER A C 1
ATOM 2239 O O . SER A 1 275 ? 0.977 -5.294 0.747 1.00 97.81 275 SER A O 1
ATOM 2241 N N . PHE A 1 276 ? 3.019 -5.987 1.330 1.00 98.62 276 PHE A N 1
ATOM 2242 C CA . PHE A 1 276 ? 2.792 -5.872 2.763 1.00 98.62 276 PHE A CA 1
ATOM 2243 C C . PHE A 1 276 ? 4.070 -5.440 3.474 1.00 98.62 276 PHE A C 1
ATOM 2245 O O . PHE A 1 276 ? 5.157 -5.419 2.889 1.00 98.62 276 PHE A O 1
ATOM 2252 N N . ARG A 1 277 ? 3.931 -5.053 4.736 1.00 98.38 277 ARG A N 1
ATOM 2253 C CA . ARG A 1 277 ? 5.032 -4.698 5.621 1.00 98.38 277 ARG A CA 1
ATOM 2254 C C . ARG A 1 277 ? 4.805 -5.317 6.990 1.00 98.38 277 ARG A C 1
ATOM 2256 O O . ARG A 1 277 ? 3.693 -5.270 7.522 1.00 98.38 277 ARG A O 1
ATOM 2263 N N . LEU A 1 278 ? 5.869 -5.859 7.559 1.00 98.06 278 LEU A N 1
ATOM 2264 C CA . LEU A 1 278 ? 5.887 -6.357 8.924 1.00 98.06 278 LEU A CA 1
ATOM 2265 C C . LEU A 1 278 ? 6.207 -5.200 9.867 1.00 98.06 278 LEU A C 1
ATOM 2267 O O . LEU A 1 278 ? 7.173 -4.471 9.648 1.00 98.06 278 LEU A O 1
ATOM 2271 N N . THR A 1 279 ? 5.386 -5.039 10.900 1.00 96.56 279 THR A N 1
ATOM 2272 C CA . THR A 1 279 ? 5.724 -4.202 12.056 1.00 96.56 279 THR A CA 1
ATOM 2273 C C . THR A 1 279 ? 6.427 -5.051 13.103 1.00 96.56 279 THR A C 1
ATOM 2275 O O . THR A 1 279 ? 6.421 -6.281 13.016 1.00 96.56 279 THR A O 1
ATOM 2278 N N . ASP A 1 280 ? 7.013 -4.410 14.111 1.00 90.50 280 ASP A N 1
ATOM 2279 C CA . ASP A 1 280 ? 7.658 -5.157 15.191 1.00 90.50 280 ASP A CA 1
ATOM 2280 C C . ASP A 1 280 ? 6.654 -5.937 16.052 1.00 90.50 280 ASP A C 1
ATOM 2282 O O . ASP A 1 280 ? 6.920 -7.074 16.427 1.00 90.50 280 ASP A O 1
ATOM 2286 N N . ASN A 1 281 ? 5.522 -5.322 16.425 1.00 89.56 281 ASN A N 1
ATOM 2287 C CA . ASN A 1 281 ? 4.583 -5.906 17.396 1.00 89.56 281 ASN A CA 1
ATOM 2288 C C . ASN A 1 281 ? 3.110 -5.468 17.222 1.00 89.56 281 ASN A C 1
ATOM 2290 O O . ASN A 1 281 ? 2.310 -5.680 18.134 1.00 89.56 281 ASN A O 1
ATOM 2294 N N . ALA A 1 282 ? 2.753 -4.800 16.124 1.00 95.75 282 ALA A N 1
ATOM 2295 C CA . ALA A 1 282 ? 1.389 -4.331 15.849 1.00 95.75 282 ALA A CA 1
ATOM 2296 C C . ALA A 1 282 ? 0.784 -5.104 14.658 1.00 95.75 282 ALA A C 1
ATOM 2298 O O . ALA A 1 282 ? 1.394 -6.032 14.135 1.00 95.75 282 ALA A O 1
ATOM 2299 N N . GLY A 1 283 ? -0.412 -4.744 14.188 1.00 97.75 283 GLY A N 1
ATOM 2300 C CA . GLY A 1 283 ? -0.932 -5.292 12.928 1.00 97.75 283 GLY A CA 1
ATOM 2301 C C . GLY A 1 283 ? 0.015 -5.037 11.734 1.00 97.75 283 GLY A C 1
ATOM 2302 O O . GLY A 1 283 ? 0.799 -4.082 11.767 1.00 97.75 283 GLY A O 1
ATOM 2303 N N . PRO A 1 284 ? -0.020 -5.864 10.671 1.00 98.56 284 PRO A N 1
ATOM 2304 C CA . PRO A 1 284 ? 0.766 -5.634 9.459 1.00 98.56 284 PRO A CA 1
ATOM 2305 C C . PRO A 1 284 ? 0.265 -4.395 8.697 1.00 98.56 284 PRO A C 1
ATOM 2307 O O . PRO A 1 284 ? -0.902 -4.009 8.814 1.00 98.56 284 PRO A O 1
ATOM 2310 N N . LEU A 1 285 ? 1.124 -3.794 7.865 1.00 98.75 285 LEU A N 1
ATOM 2311 C CA . LEU A 1 285 ? 0.681 -2.792 6.889 1.00 98.75 285 LEU A CA 1
ATOM 2312 C C . LEU A 1 285 ? 0.416 -3.477 5.547 1.00 98.75 285 LEU A C 1
ATOM 2314 O O . LEU A 1 285 ? 1.297 -4.150 5.016 1.00 98.75 285 LEU A O 1
ATOM 2318 N N . LEU A 1 286 ? -0.783 -3.309 4.995 1.00 98.75 286 LEU A N 1
ATOM 2319 C CA . LEU A 1 286 ? -1.232 -3.953 3.762 1.00 98.75 286 LEU A CA 1
ATOM 2320 C C . LEU A 1 286 ? -1.373 -2.908 2.661 1.00 98.75 286 LEU A C 1
ATOM 2322 O O . LEU A 1 286 ? -2.104 -1.931 2.818 1.00 98.75 286 LEU A O 1
ATOM 2326 N N . LEU A 1 287 ? -0.674 -3.112 1.550 1.00 98.56 287 LEU A N 1
ATOM 2327 C CA . LEU A 1 287 ? -0.671 -2.206 0.411 1.00 98.56 287 LEU A CA 1
ATOM 2328 C C . LEU A 1 287 ? -1.501 -2.837 -0.707 1.00 98.56 287 LEU A C 1
ATOM 2330 O O . LEU A 1 287 ? -1.293 -3.999 -1.070 1.00 98.56 287 LEU A O 1
ATOM 2334 N N . ALA A 1 288 ? -2.480 -2.086 -1.204 1.00 98.38 288 ALA A N 1
ATOM 2335 C CA . ALA A 1 288 ? -3.323 -2.506 -2.311 1.00 98.38 288 ALA A CA 1
ATOM 2336 C C . ALA A 1 288 ? -2.766 -1.978 -3.648 1.00 98.38 288 ALA A C 1
ATOM 2338 O O . ALA A 1 288 ? -2.311 -0.831 -3.715 1.00 98.38 288 ALA A O 1
ATOM 2339 N N . PRO A 1 289 ? -2.824 -2.781 -4.727 1.00 97.44 289 PRO A N 1
ATOM 2340 C CA . PRO A 1 289 ? -2.456 -2.323 -6.056 1.00 97.44 289 PRO A CA 1
ATOM 2341 C C . PRO A 1 289 ? -3.467 -1.302 -6.586 1.00 97.44 289 PRO A C 1
ATOM 2343 O O . PRO A 1 289 ? -4.639 -1.306 -6.205 1.00 97.44 289 PRO A O 1
ATOM 2346 N N . ALA A 1 290 ? -3.009 -0.442 -7.494 1.00 97.88 290 ALA A N 1
ATOM 2347 C CA . ALA A 1 290 ? -3.829 0.629 -8.041 1.00 97.88 290 ALA A CA 1
ATOM 2348 C C . ALA A 1 290 ? -4.839 0.128 -9.075 1.00 97.88 290 ALA A C 1
ATOM 2350 O O . ALA A 1 290 ? -4.599 -0.845 -9.799 1.00 97.88 290 ALA A O 1
ATOM 2351 N N . LEU A 1 291 ? -5.937 0.867 -9.220 1.00 98.25 291 LEU A N 1
ATOM 2352 C CA . LEU A 1 291 ? -6.825 0.690 -10.363 1.00 98.25 291 LEU A CA 1
ATOM 2353 C C . LEU A 1 291 ? -6.186 1.215 -11.656 1.00 98.25 291 LEU A C 1
ATOM 2355 O O . LEU A 1 291 ? -6.365 0.602 -12.712 1.00 98.25 291 LEU A O 1
ATOM 2359 N N . THR A 1 292 ? -5.418 2.308 -11.589 1.00 97.12 292 THR A N 1
ATOM 2360 C CA . THR A 1 292 ? -4.632 2.774 -12.739 1.00 97.12 292 THR A CA 1
ATOM 2361 C C . THR A 1 292 ? -3.506 1.781 -13.080 1.00 97.12 292 THR A C 1
ATOM 2363 O O . THR A 1 292 ? -2.865 1.242 -12.176 1.00 97.12 292 THR A O 1
ATOM 2366 N N . PRO A 1 293 ? -3.216 1.539 -14.372 1.00 95.06 293 PRO A N 1
ATOM 2367 C CA . PRO A 1 293 ? -2.087 0.737 -14.825 1.00 95.06 293 PRO A CA 1
ATOM 2368 C C . PRO A 1 293 ? -0.836 1.599 -15.068 1.00 95.06 293 PRO A C 1
ATOM 2370 O O . PRO A 1 293 ? 0.131 1.133 -15.675 1.00 95.06 293 PRO A O 1
ATOM 2373 N N . TRP A 1 294 ? -0.877 2.883 -14.690 1.00 93.12 294 TRP A N 1
ATOM 2374 C CA . TRP A 1 294 ? 0.155 3.853 -15.022 1.00 93.12 294 TRP A CA 1
ATOM 2375 C C . TRP A 1 294 ? 1.543 3.417 -14.543 1.00 93.12 294 TRP A C 1
ATOM 2377 O O . TRP A 1 294 ? 1.783 3.138 -13.367 1.00 93.12 294 TRP A O 1
ATOM 2387 N N . LYS A 1 295 ? 2.494 3.428 -15.476 1.00 87.62 295 LYS A N 1
ATOM 2388 C CA . LYS A 1 295 ? 3.912 3.204 -15.221 1.00 87.62 295 LYS A CA 1
ATOM 2389 C C . LYS A 1 295 ? 4.560 4.448 -14.618 1.00 87.62 295 LYS A C 1
ATOM 2391 O O . LYS A 1 295 ? 4.581 5.504 -15.245 1.00 87.62 295 LYS A O 1
ATOM 2396 N N . ASN A 1 296 ? 5.221 4.301 -13.472 1.00 80.69 296 ASN A N 1
ATOM 2397 C CA . ASN A 1 296 ? 5.977 5.400 -12.876 1.00 80.69 296 ASN A CA 1
ATOM 2398 C C . ASN A 1 296 ? 7.296 5.691 -13.611 1.00 80.69 296 ASN A C 1
ATOM 2400 O O . ASN A 1 296 ? 8.269 4.956 -13.477 1.00 80.69 296 ASN A O 1
ATOM 2404 N N . TYR A 1 297 ? 7.360 6.806 -14.341 1.00 73.06 297 TYR A N 1
ATOM 2405 C CA . TYR A 1 297 ? 8.560 7.226 -15.086 1.00 73.06 297 TYR A CA 1
ATOM 2406 C C . TYR A 1 297 ? 9.602 7.971 -14.256 1.00 73.06 297 TYR A C 1
ATOM 2408 O O . TYR A 1 297 ? 10.713 8.201 -14.732 1.00 73.06 297 TYR A O 1
ATOM 2416 N N . HIS A 1 298 ? 9.258 8.388 -13.038 1.00 63.56 298 HIS A N 1
ATOM 2417 C CA . HIS A 1 298 ? 10.216 9.020 -12.131 1.00 63.56 298 HIS A CA 1
ATOM 2418 C C . HIS A 1 298 ? 11.140 7.997 -11.464 1.00 63.56 298 HIS A C 1
ATOM 2420 O O . HIS A 1 298 ? 12.139 8.384 -10.859 1.00 63.56 298 HIS A O 1
ATOM 2426 N N . ALA A 1 299 ? 10.837 6.708 -11.611 1.00 60.03 299 ALA A N 1
ATOM 2427 C CA . ALA A 1 299 ? 11.708 5.621 -11.223 1.00 60.03 299 ALA A CA 1
ATOM 2428 C C . ALA A 1 299 ? 12.344 4.982 -12.464 1.00 60.03 299 ALA A C 1
ATOM 2430 O O . ALA A 1 299 ? 11.642 4.535 -13.370 1.00 60.03 299 ALA A O 1
ATOM 2431 N N . GLU A 1 300 ? 13.676 4.881 -12.483 1.00 52.09 300 GLU A N 1
ATOM 2432 C CA . GLU A 1 300 ? 14.434 4.233 -13.569 1.00 52.09 300 GLU A CA 1
ATOM 2433 C C . GLU A 1 300 ? 13.999 2.772 -13.816 1.00 52.09 300 GLU A C 1
ATOM 2435 O O . GLU A 1 300 ? 14.190 2.249 -14.911 1.00 52.09 300 GLU A O 1
ATOM 2440 N N . LEU A 1 301 ? 13.363 2.141 -12.819 1.00 59.56 301 LEU A N 1
ATOM 2441 C CA . LEU A 1 301 ? 12.844 0.770 -12.834 1.00 59.56 301 LEU A CA 1
ATOM 2442 C C . LEU A 1 301 ? 11.312 0.700 -12.695 1.00 59.56 301 LEU A C 1
ATOM 2444 O O . LEU A 1 301 ? 10.788 -0.302 -12.222 1.00 59.56 301 LEU A O 1
ATOM 2448 N N . GLY A 1 302 ? 10.570 1.763 -13.024 1.00 68.12 302 GLY A N 1
ATOM 2449 C CA . GLY A 1 302 ? 9.108 1.749 -12.918 1.00 68.12 302 GLY A CA 1
ATOM 2450 C C . GLY A 1 302 ? 8.489 0.595 -13.703 1.00 68.12 302 GLY A C 1
ATOM 2451 O O . GLY A 1 302 ? 8.662 0.532 -14.916 1.00 68.12 302 GLY A O 1
ATOM 2452 N N . VAL A 1 303 ? 7.751 -0.292 -13.035 1.00 82.38 303 VAL A N 1
ATOM 2453 C CA . VAL A 1 303 ? 6.980 -1.378 -13.664 1.00 82.38 303 VAL A CA 1
ATOM 2454 C C . VAL A 1 303 ? 5.493 -1.055 -13.501 1.00 82.38 303 VAL A C 1
ATOM 2456 O O . VAL A 1 303 ? 5.102 -0.688 -12.389 1.00 82.38 303 VAL A O 1
ATOM 2459 N N . PRO A 1 304 ? 4.673 -1.125 -14.566 1.00 89.06 304 PRO A N 1
ATOM 2460 C CA . PRO A 1 304 ? 3.231 -0.967 -14.429 1.00 89.06 304 PRO A CA 1
ATOM 2461 C C . PRO A 1 304 ? 2.599 -2.205 -13.779 1.00 89.06 304 PRO A C 1
ATOM 2463 O O . PRO A 1 304 ? 3.159 -3.299 -13.808 1.00 89.06 304 PRO A O 1
ATOM 2466 N N . ASN A 1 305 ? 1.401 -2.039 -13.237 1.00 92.44 305 ASN A N 1
ATOM 2467 C CA . ASN A 1 305 ? 0.503 -3.131 -12.873 1.00 92.44 305 ASN A CA 1
ATOM 2468 C C . ASN A 1 305 ? -0.632 -3.248 -13.903 1.00 92.44 305 ASN A C 1
ATOM 2470 O O . ASN A 1 305 ? -0.922 -2.318 -14.656 1.00 92.44 305 ASN A O 1
ATOM 2474 N N . ASN A 1 306 ? -1.297 -4.401 -13.930 1.00 96.38 306 ASN A N 1
ATOM 2475 C CA . ASN A 1 306 ? -2.620 -4.514 -14.550 1.00 96.38 306 ASN A CA 1
ATOM 2476 C C . ASN A 1 306 ? -3.687 -3.758 -13.736 1.00 96.38 306 ASN A C 1
ATOM 2478 O O . ASN A 1 306 ? -3.409 -3.274 -12.644 1.00 96.38 306 ASN A O 1
ATOM 2482 N N . LEU A 1 307 ? -4.914 -3.643 -14.256 1.00 98.00 307 LEU A N 1
ATOM 2483 C CA . LEU A 1 307 ? -5.982 -2.887 -13.588 1.00 98.00 307 LEU A CA 1
ATOM 2484 C C . LEU A 1 307 ? -6.401 -3.585 -12.284 1.00 98.00 307 LEU A C 1
ATOM 2486 O O . LEU A 1 307 ? -6.930 -4.695 -12.346 1.00 98.00 307 LEU A O 1
ATOM 2490 N N . GLY A 1 308 ? -6.204 -2.953 -11.125 1.00 98.00 308 GLY A N 1
ATOM 2491 C CA . GLY A 1 308 ? -6.649 -3.455 -9.821 1.00 98.00 308 GLY A CA 1
ATOM 2492 C C . GLY A 1 308 ? -8.038 -2.944 -9.451 1.00 98.00 308 GLY A C 1
ATOM 2493 O O . GLY A 1 308 ? -8.175 -1.826 -8.975 1.00 98.00 308 GLY A O 1
ATOM 2494 N N . MET A 1 309 ? -9.081 -3.757 -9.646 1.00 97.69 309 MET A N 1
ATOM 2495 C CA . MET A 1 309 ? -10.471 -3.355 -9.363 1.00 97.69 309 MET A CA 1
ATOM 2496 C C . MET A 1 309 ? -10.658 -2.889 -7.915 1.00 97.69 309 MET A C 1
ATOM 2498 O O . MET A 1 309 ? -11.323 -1.892 -7.648 1.00 97.69 309 MET A O 1
ATOM 2502 N N . GLY A 1 310 ? -10.082 -3.651 -6.990 1.00 95.50 310 GLY A N 1
ATOM 2503 C CA . GLY A 1 310 ? -10.237 -3.486 -5.557 1.00 95.50 310 GLY A CA 1
ATOM 2504 C C . GLY A 1 310 ? -10.001 -4.808 -4.837 1.00 95.50 310 GLY A C 1
ATOM 2505 O O . GLY A 1 310 ? -9.932 -5.878 -5.454 1.00 95.50 310 GLY A O 1
ATOM 2506 N N . ARG A 1 311 ? -9.877 -4.718 -3.519 1.00 98.19 311 ARG A N 1
ATOM 2507 C CA . ARG A 1 311 ? -9.633 -5.840 -2.618 1.00 98.19 311 ARG A CA 1
ATOM 2508 C C . ARG A 1 311 ? -10.828 -6.026 -1.690 1.00 98.19 311 ARG A C 1
ATOM 2510 O O . ARG A 1 311 ? -11.226 -5.076 -1.016 1.00 98.19 311 ARG A O 1
ATOM 2517 N N . LEU A 1 312 ? -11.405 -7.226 -1.666 1.00 98.88 312 LEU A N 1
ATOM 2518 C CA . LEU A 1 312 ? -12.516 -7.580 -0.779 1.00 98.88 312 LEU A CA 1
ATOM 2519 C C . LEU A 1 312 ? -11.966 -8.291 0.449 1.00 98.88 312 LEU A C 1
ATOM 2521 O O . LEU A 1 312 ? -11.456 -9.402 0.343 1.00 98.88 312 LEU A O 1
ATOM 2525 N N . PHE A 1 313 ? -12.081 -7.666 1.610 1.00 98.88 313 PHE A N 1
ATOM 2526 C CA . PHE A 1 313 ? -11.675 -8.250 2.880 1.00 98.88 313 PHE A CA 1
ATOM 2527 C C . PHE A 1 313 ? -12.844 -8.972 3.538 1.00 98.88 313 PHE A C 1
ATOM 2529 O O . PHE A 1 313 ? -13.983 -8.509 3.478 1.00 98.88 313 PHE A O 1
ATOM 2536 N N . SER A 1 314 ? -12.544 -10.082 4.207 1.00 98.75 314 SER A N 1
ATOM 2537 C CA . SER A 1 314 ? -13.461 -10.785 5.106 1.00 98.75 314 SER A CA 1
ATOM 2538 C C . SER A 1 314 ? -12.916 -10.746 6.531 1.00 98.75 314 SER A C 1
ATOM 2540 O O . SER A 1 314 ? -11.719 -10.948 6.736 1.00 98.75 314 SER A O 1
ATOM 2542 N N . TYR A 1 315 ? -13.784 -10.520 7.513 1.00 98.25 315 TYR A N 1
ATOM 2543 C CA . TYR A 1 315 ? -13.424 -10.489 8.930 1.00 98.25 315 TYR A CA 1
ATOM 2544 C C . TYR A 1 315 ? -14.478 -11.186 9.796 1.00 98.25 315 TYR A C 1
ATOM 2546 O O . TYR A 1 315 ? -15.641 -11.297 9.412 1.00 98.25 315 TYR A O 1
ATOM 2554 N N . ASP A 1 316 ? -14.086 -11.675 10.965 1.00 97.12 316 ASP A N 1
ATOM 2555 C CA . ASP A 1 316 ? -15.001 -12.279 11.935 1.00 97.12 316 ASP A CA 1
ATOM 2556 C C . ASP A 1 316 ? -15.825 -11.179 12.639 1.00 97.12 316 ASP A C 1
ATOM 2558 O O . ASP A 1 316 ? -15.266 -10.246 13.213 1.00 97.12 316 ASP A O 1
ATOM 2562 N N . LYS A 1 317 ? -17.166 -11.220 12.608 1.00 95.00 317 LYS A N 1
ATOM 2563 C CA . LYS A 1 317 ? -17.984 -10.165 13.245 1.00 95.00 317 LYS A CA 1
ATOM 2564 C C . LYS A 1 317 ? -17.957 -10.200 14.773 1.00 95.00 317 LYS A C 1
ATOM 2566 O O . LYS A 1 317 ? -18.350 -9.203 15.377 1.00 95.00 317 LYS A O 1
ATOM 2571 N N . GLN A 1 318 ? -17.538 -11.289 15.401 1.00 93.38 318 GLN A N 1
ATOM 2572 C CA . GLN A 1 318 ? -17.465 -11.416 16.851 1.00 93.38 318 GLN A CA 1
ATOM 2573 C C . GLN A 1 318 ? -16.184 -10.791 17.410 1.00 93.38 318 GLN A C 1
ATOM 2575 O O . GLN A 1 318 ? -16.281 -9.946 18.297 1.00 93.38 318 GLN A O 1
ATOM 2580 N N . ASP A 1 319 ? -15.010 -11.169 16.902 1.00 94.62 319 ASP A N 1
ATOM 2581 C CA . ASP A 1 319 ? -13.717 -10.703 17.439 1.00 94.62 319 ASP A CA 1
ATOM 2582 C C . ASP A 1 319 ? -12.961 -9.716 16.529 1.00 94.62 319 ASP A C 1
ATOM 2584 O O . ASP A 1 319 ? -11.931 -9.162 16.925 1.00 94.62 319 ASP A O 1
ATOM 2588 N N . LYS A 1 320 ? -13.522 -9.439 15.345 1.00 96.81 320 LYS A N 1
ATOM 2589 C CA . LYS A 1 320 ? -13.009 -8.538 14.297 1.00 96.81 320 LYS A CA 1
ATOM 2590 C C . LYS A 1 320 ? -11.719 -9.000 13.630 1.00 96.81 320 LYS A C 1
ATOM 2592 O O . LYS A 1 320 ? -11.151 -8.234 12.855 1.00 96.81 320 LYS A O 1
ATOM 2597 N N . THR A 1 321 ? -11.277 -10.234 13.860 1.00 96.50 321 THR A N 1
ATOM 2598 C CA . THR A 1 321 ? -10.090 -10.790 13.205 1.00 96.50 321 THR A CA 1
ATOM 2599 C C . THR A 1 321 ? -10.244 -10.729 11.689 1.00 96.50 321 THR A C 1
ATOM 2601 O O . THR A 1 321 ? -11.254 -11.167 11.137 1.00 96.50 321 THR A O 1
ATOM 2604 N N . LEU A 1 322 ? -9.239 -10.183 11.004 1.00 98.38 322 LEU A N 1
ATOM 2605 C CA . LEU A 1 322 ? -9.186 -10.164 9.547 1.00 98.38 322 LEU A CA 1
ATOM 2606 C C . LEU A 1 322 ? -8.823 -11.564 9.037 1.00 98.38 322 LEU A C 1
ATOM 2608 O O . LEU A 1 322 ? -7.734 -12.059 9.310 1.00 98.38 322 LEU A O 1
ATOM 2612 N N . LEU A 1 323 ? -9.730 -12.196 8.296 1.00 98.50 323 LEU A N 1
ATOM 2613 C CA . LEU A 1 323 ? -9.632 -13.607 7.913 1.00 98.50 323 LEU A CA 1
ATOM 2614 C C . LEU A 1 323 ? -8.901 -13.798 6.585 1.00 98.50 323 LEU A C 1
ATOM 2616 O O . LEU A 1 323 ? -8.055 -14.669 6.452 1.00 98.50 323 LEU A O 1
ATOM 2620 N N . LYS A 1 324 ? -9.249 -13.009 5.571 1.00 98.56 324 LYS A N 1
ATOM 2621 C CA . LYS A 1 324 ? -8.656 -13.115 4.233 1.00 98.56 324 LYS A CA 1
ATOM 2622 C C . LYS A 1 324 ? -8.982 -11.895 3.397 1.00 98.56 324 LYS A C 1
ATOM 2624 O O . LYS A 1 324 ? -9.869 -11.113 3.754 1.00 98.56 324 LYS A O 1
ATOM 2629 N N . TYR A 1 325 ? -8.319 -11.780 2.256 1.00 98.69 325 TYR A N 1
ATOM 2630 C CA . TYR A 1 325 ? -8.793 -10.920 1.188 1.00 98.69 325 TYR A CA 1
ATOM 2631 C C . TYR A 1 325 ? -8.777 -11.618 -0.167 1.00 98.69 325 TYR A C 1
ATOM 2633 O O . TYR A 1 325 ? -8.003 -12.539 -0.421 1.00 98.69 325 TYR A O 1
ATOM 2641 N N . GLU A 1 326 ? -9.631 -11.116 -1.045 1.00 98.81 326 GLU A N 1
ATOM 2642 C CA . GLU A 1 326 ? -9.725 -11.486 -2.447 1.00 98.81 326 GLU A CA 1
ATOM 2643 C C . GLU A 1 326 ? -9.318 -10.271 -3.287 1.00 98.81 326 GLU A C 1
ATOM 2645 O O . GLU A 1 326 ? -9.948 -9.210 -3.211 1.00 98.81 326 GLU A O 1
ATOM 2650 N N . GLN A 1 327 ? -8.244 -10.401 -4.064 1.00 98.75 327 GLN A N 1
ATOM 2651 C CA . GLN A 1 327 ? -7.781 -9.351 -4.968 1.00 98.75 327 GLN A CA 1
ATOM 2652 C C . GLN A 1 327 ? -8.416 -9.552 -6.342 1.00 98.75 327 GLN A C 1
ATOM 2654 O O . GLN A 1 327 ? -8.279 -10.620 -6.933 1.00 98.75 327 GLN A O 1
ATOM 2659 N N . TYR A 1 328 ? -9.064 -8.521 -6.883 1.00 98.75 328 TYR A N 1
ATOM 2660 C CA . TYR A 1 328 ? -9.665 -8.564 -8.216 1.00 98.75 328 TYR A CA 1
ATOM 2661 C C . TYR A 1 328 ? -8.878 -7.698 -9.199 1.00 98.75 328 TYR A C 1
ATOM 2663 O O . TYR A 1 328 ? -8.395 -6.615 -8.851 1.00 98.75 328 TYR A O 1
ATOM 2671 N N . SER A 1 329 ? -8.743 -8.176 -10.434 1.00 98.50 329 SER A N 1
ATOM 2672 C CA . SER A 1 329 ? -7.944 -7.526 -11.474 1.00 98.50 329 SER A CA 1
ATOM 2673 C C . SER A 1 329 ? -8.563 -7.684 -12.866 1.00 98.50 329 SER A C 1
ATOM 2675 O O . SER A 1 329 ? -9.487 -8.477 -13.073 1.00 98.50 329 SER A O 1
ATOM 2677 N N . ALA A 1 330 ? -8.036 -6.947 -13.842 1.00 98.25 330 ALA A N 1
ATOM 2678 C CA . ALA A 1 330 ? -8.248 -7.211 -15.260 1.00 98.25 330 ALA A CA 1
ATOM 2679 C C . ALA A 1 330 ? -6.952 -6.995 -16.054 1.00 98.25 330 ALA A C 1
ATOM 2681 O O . ALA A 1 330 ? -6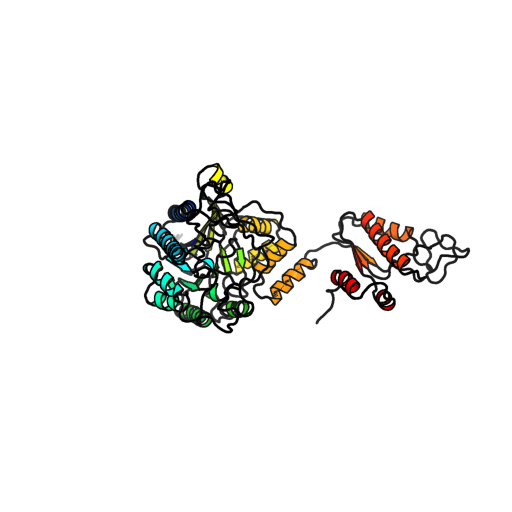.220 -6.029 -15.828 1.00 98.25 330 ALA A O 1
ATOM 2682 N N . ASP A 1 331 ? -6.694 -7.878 -17.022 1.00 97.44 331 ASP A N 1
ATOM 2683 C CA . ASP A 1 331 ? -5.574 -7.715 -17.949 1.00 97.44 331 ASP A CA 1
ATOM 2684 C C . ASP A 1 331 ? -5.902 -6.623 -18.973 1.00 97.44 331 ASP A C 1
ATOM 2686 O O . ASP A 1 331 ? -6.796 -6.790 -19.809 1.00 97.44 331 ASP A O 1
ATOM 2690 N N . LEU A 1 332 ? -5.209 -5.484 -18.883 1.00 97.12 332 LEU A N 1
ATOM 2691 C CA . LEU A 1 332 ? -5.535 -4.301 -19.681 1.00 97.12 332 LEU A CA 1
ATOM 2692 C C . LEU A 1 332 ? -5.384 -4.568 -21.180 1.00 97.1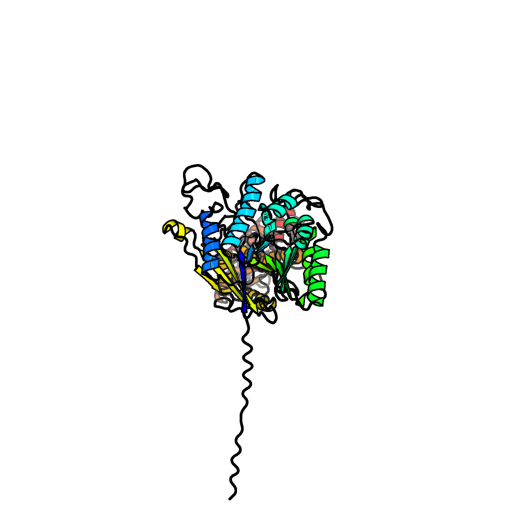2 332 LEU A C 1
ATOM 2694 O O . LEU A 1 332 ? -6.232 -4.143 -21.968 1.00 97.12 332 LEU A O 1
ATOM 2698 N N . GLN A 1 333 ? -4.313 -5.265 -21.569 1.00 95.44 333 GLN A N 1
ATOM 2699 C CA . GLN A 1 333 ? -4.039 -5.578 -22.966 1.00 95.44 333 GLN A CA 1
ATOM 2700 C C . GLN A 1 333 ? -5.186 -6.402 -23.567 1.00 95.44 333 GLN A C 1
ATOM 2702 O O . GLN A 1 333 ? -5.791 -5.982 -24.552 1.00 95.44 333 GLN A O 1
ATOM 2707 N N . THR A 1 334 ? -5.549 -7.510 -22.922 1.00 96.50 334 THR A N 1
ATOM 2708 C CA . THR A 1 334 ? -6.651 -8.385 -23.343 1.00 96.50 334 THR A CA 1
ATOM 2709 C C . THR A 1 334 ? -7.975 -7.624 -23.389 1.00 96.50 334 THR A C 1
ATOM 2711 O O . THR A 1 334 ? -8.742 -7.761 -24.339 1.00 96.50 334 THR A O 1
ATOM 2714 N N . CYS A 1 335 ? -8.250 -6.771 -22.396 1.00 97.50 335 CYS A N 1
ATOM 2715 C CA . CYS A 1 335 ? -9.478 -5.973 -22.376 1.00 97.50 335 CYS A CA 1
ATOM 2716 C C . CYS A 1 335 ? -9.567 -5.009 -23.566 1.00 97.50 335 CYS A C 1
ATOM 2718 O O . CYS A 1 335 ? -10.644 -4.840 -24.141 1.00 97.50 335 CYS A O 1
ATOM 2720 N N . ASN A 1 336 ? -8.449 -4.378 -23.937 1.00 97.50 336 ASN A N 1
ATOM 2721 C CA . ASN A 1 336 ? -8.373 -3.489 -25.093 1.00 97.50 336 ASN A CA 1
ATOM 2722 C C . ASN A 1 336 ? -8.503 -4.251 -26.422 1.00 97.50 336 ASN A C 1
ATOM 2724 O O . ASN A 1 336 ? -9.194 -3.769 -27.317 1.00 97.50 336 ASN A O 1
ATOM 2728 N N . GLU A 1 337 ? -7.889 -5.430 -26.547 1.00 96.81 337 GLU A N 1
ATOM 2729 C CA . GLU A 1 337 ? -7.996 -6.291 -27.735 1.00 96.81 337 GLU A CA 1
ATOM 2730 C C . GLU A 1 337 ? -9.432 -6.799 -27.944 1.00 96.81 337 GLU A C 1
ATOM 2732 O O . GLU A 1 337 ? -9.963 -6.743 -29.054 1.00 96.81 337 GLU A O 1
ATOM 2737 N N . ASP A 1 338 ? -10.088 -7.226 -26.864 1.00 96.88 338 ASP A N 1
ATOM 2738 C CA . ASP A 1 338 ? -11.446 -7.774 -26.897 1.00 96.88 338 ASP A CA 1
ATOM 2739 C C . ASP A 1 338 ? -12.550 -6.708 -26.862 1.00 96.88 338 ASP A C 1
ATOM 2741 O O . ASP A 1 338 ? -13.733 -7.044 -26.966 1.00 96.88 338 ASP A O 1
ATOM 2745 N N . LEU A 1 339 ? -12.187 -5.434 -26.667 1.00 96.12 339 LEU A N 1
ATOM 2746 C CA . LEU A 1 339 ? -13.115 -4.323 -26.428 1.00 96.12 339 LEU A CA 1
ATOM 2747 C C . LEU A 1 339 ? -14.154 -4.650 -25.339 1.00 96.12 339 LEU A C 1
ATOM 2749 O O . LEU A 1 339 ? -15.347 -4.359 -25.471 1.00 96.12 339 LEU A O 1
ATOM 2753 N N . LYS A 1 340 ? -13.688 -5.283 -24.255 1.00 96.94 340 LYS A N 1
ATOM 2754 C CA . LYS A 1 340 ? -14.495 -5.612 -23.080 1.00 96.94 340 LYS A CA 1
ATOM 2755 C C . LYS A 1 340 ? -13.634 -5.652 -21.820 1.00 96.94 340 LYS A C 1
ATOM 2757 O O . LYS A 1 340 ? -12.691 -6.432 -21.758 1.00 96.94 340 LYS A O 1
ATOM 2762 N N . LEU A 1 341 ? -14.020 -4.904 -20.783 1.00 97.44 341 LEU A N 1
ATOM 2763 C CA . LEU A 1 341 ? -13.445 -5.068 -19.442 1.00 97.44 341 LEU A CA 1
ATOM 2764 C C . LEU A 1 341 ? -13.853 -6.425 -18.857 1.00 97.44 341 LEU A C 1
ATOM 2766 O O . LEU A 1 341 ? -15.040 -6.748 -18.771 1.00 97.44 341 LEU A O 1
ATOM 2770 N N . LYS A 1 342 ? -12.852 -7.229 -18.496 1.00 96.94 342 LYS A N 1
ATOM 2771 C CA . LYS A 1 342 ? -12.999 -8.592 -17.974 1.00 96.94 342 LYS A CA 1
ATOM 2772 C C . LYS A 1 342 ? -12.375 -8.679 -16.585 1.00 96.94 342 LYS A C 1
ATOM 2774 O O . LYS A 1 342 ? -11.254 -9.160 -16.432 1.00 96.94 342 LYS A O 1
ATOM 2779 N N . TRP A 1 343 ? -13.111 -8.196 -15.594 1.00 98.25 343 TRP A N 1
ATOM 2780 C CA . TRP A 1 343 ? -12.743 -8.344 -14.192 1.00 98.25 343 TRP A CA 1
ATOM 2781 C C . TRP A 1 343 ? -12.776 -9.816 -13.775 1.00 98.25 343 TRP A C 1
ATOM 2783 O O . TRP A 1 343 ? -13.655 -10.575 -14.192 1.00 98.25 343 TRP A O 1
ATOM 2793 N N . LYS A 1 344 ? -11.800 -10.223 -12.968 1.00 97.88 344 LYS A N 1
ATOM 2794 C CA . LYS A 1 344 ? -11.664 -11.583 -12.441 1.00 97.88 344 LYS A CA 1
ATOM 2795 C C . LYS A 1 344 ? -11.060 -11.547 -11.040 1.00 97.88 344 LYS A C 1
ATOM 2797 O O . LYS A 1 344 ? -10.367 -10.595 -10.688 1.00 97.88 344 LYS A O 1
ATOM 2802 N N . LEU A 1 345 ? -11.286 -12.613 -10.276 1.00 98.56 345 LEU A N 1
ATOM 2803 C CA . LEU A 1 345 ? -10.489 -12.897 -9.087 1.00 98.56 345 LEU A CA 1
ATOM 2804 C C . LEU A 1 345 ? -9.049 -13.193 -9.530 1.00 98.56 345 LEU A C 1
ATOM 2806 O O . LEU A 1 345 ? -8.828 -14.073 -10.364 1.00 98.56 345 LEU A O 1
ATOM 2810 N N . GLU A 1 346 ? -8.089 -12.445 -8.998 1.00 98.06 346 GLU A N 1
ATOM 2811 C CA . GLU A 1 346 ? -6.663 -12.662 -9.235 1.00 98.06 346 GLU A CA 1
ATOM 2812 C C . GLU A 1 346 ? -6.118 -13.736 -8.292 1.00 98.06 346 GLU A C 1
ATOM 2814 O O . GLU A 1 346 ? -5.499 -14.698 -8.751 1.00 98.06 346 GLU A O 1
ATOM 2819 N N . TYR A 1 347 ? -6.399 -13.591 -6.992 1.00 98.50 347 TYR A N 1
ATOM 2820 C CA . TYR A 1 347 ? -6.172 -14.613 -5.972 1.00 98.50 347 TYR A CA 1
ATOM 2821 C C . TYR A 1 347 ? -6.966 -14.328 -4.689 1.00 98.50 347 TYR A C 1
ATOM 2823 O O . TYR A 1 347 ? -7.422 -13.208 -4.446 1.00 98.50 347 TYR A O 1
ATOM 2831 N N . ASP A 1 348 ? -7.103 -15.371 -3.874 1.00 98.56 348 ASP A N 1
ATOM 2832 C CA . ASP A 1 348 ? -7.616 -15.338 -2.505 1.00 98.56 348 ASP A CA 1
ATOM 2833 C C . ASP A 1 348 ? -6.447 -15.675 -1.569 1.00 98.56 348 ASP A C 1
ATOM 2835 O O . ASP A 1 348 ? -5.804 -16.712 -1.743 1.00 98.56 348 ASP A O 1
ATOM 2839 N N . SER A 1 349 ? -6.161 -14.816 -0.587 1.00 98.44 349 SER A N 1
ATOM 2840 C CA . SER A 1 349 ? -5.015 -14.981 0.318 1.00 98.44 349 SER A CA 1
ATOM 2841 C C . SER A 1 349 ? -5.040 -16.294 1.115 1.00 98.44 349 SER A C 1
ATOM 2843 O O . SER A 1 349 ? -3.991 -16.780 1.529 1.00 98.44 349 SER A O 1
ATOM 2845 N N . SER A 1 350 ? -6.224 -16.879 1.330 1.00 98.19 350 SER A N 1
ATOM 2846 C CA . SER A 1 350 ? -6.415 -18.140 2.064 1.00 98.19 350 SER A CA 1
ATOM 2847 C C . SER A 1 350 ? -6.206 -19.399 1.219 1.00 98.19 350 SER A C 1
ATOM 2849 O O . SER A 1 350 ? -6.287 -20.512 1.737 1.00 98.19 350 SER A O 1
ATOM 2851 N N . GLN A 1 351 ? -5.980 -19.245 -0.086 1.00 98.38 351 GLN A N 1
ATOM 2852 C CA . GLN A 1 351 ? -5.803 -20.342 -1.033 1.00 98.38 351 GLN A CA 1
ATOM 2853 C C . GLN A 1 351 ? -4.361 -20.393 -1.547 1.00 98.38 351 GLN A C 1
ATOM 2855 O O . GLN A 1 351 ? -3.548 -19.509 -1.265 1.00 98.38 351 GLN A O 1
ATOM 2860 N N . GLU A 1 352 ? -4.047 -21.433 -2.319 1.00 95.88 352 GLU A N 1
ATOM 2861 C CA . GLU A 1 352 ? -2.778 -21.522 -3.044 1.00 95.88 352 GLU A CA 1
ATOM 2862 C C . GLU A 1 352 ? -2.536 -20.234 -3.857 1.00 95.88 352 GLU A C 1
ATOM 2864 O O . GLU A 1 352 ? -3.464 -19.739 -4.511 1.00 95.88 352 GLU A O 1
ATOM 2869 N N . PRO A 1 353 ? -1.314 -19.677 -3.842 1.00 96.25 353 PRO A N 1
ATOM 2870 C CA . PRO A 1 353 ? -0.080 -20.289 -3.333 1.00 96.25 353 PRO A CA 1
ATOM 2871 C C . PRO A 1 353 ? 0.264 -19.955 -1.870 1.00 96.25 353 PRO A C 1
ATOM 2873 O O . PRO A 1 353 ? 1.210 -20.513 -1.325 1.00 96.25 353 PRO A O 1
ATOM 2876 N N . PHE A 1 354 ? -0.447 -19.025 -1.222 1.00 97.38 354 PHE A N 1
ATOM 2877 C CA . PHE A 1 354 ? -0.047 -18.528 0.104 1.00 97.38 354 PHE A CA 1
ATOM 2878 C C . PHE A 1 354 ? -0.691 -19.280 1.266 1.00 97.38 354 PHE A C 1
ATOM 2880 O O . PHE A 1 354 ? -0.077 -19.388 2.326 1.00 97.38 354 PHE A O 1
ATOM 2887 N N . CYS A 1 355 ? -1.907 -19.802 1.078 1.00 97.31 355 CYS A N 1
ATOM 2888 C CA . CYS A 1 355 ? -2.625 -20.603 2.072 1.00 97.31 355 CYS A CA 1
ATOM 2889 C C . CYS A 1 355 ? -2.625 -19.952 3.472 1.00 97.31 355 CYS A C 1
ATOM 2891 O O . CYS A 1 355 ? -2.383 -20.622 4.481 1.00 97.31 355 CYS A O 1
ATOM 2893 N N . MET A 1 356 ? -2.843 -18.631 3.530 1.00 97.81 356 MET A N 1
ATOM 2894 C CA . MET A 1 356 ? -2.799 -17.877 4.784 1.00 97.81 356 MET A CA 1
ATOM 2895 C C . MET A 1 356 ? -3.964 -18.274 5.694 1.00 97.81 356 MET A C 1
ATOM 2897 O O . MET A 1 356 ? -5.110 -18.355 5.251 1.00 97.81 356 MET A O 1
ATOM 2901 N N . GLU A 1 357 ? -3.667 -18.507 6.974 1.00 97.19 357 GLU A N 1
ATOM 2902 C CA . GLU A 1 357 ? -4.671 -18.872 7.985 1.00 97.19 357 GLU A CA 1
ATOM 2903 C C . GLU A 1 357 ? -5.584 -17.685 8.319 1.00 97.19 357 GLU A C 1
ATOM 2905 O O . GLU A 1 357 ? -6.797 -17.840 8.442 1.00 97.19 357 GLU A O 1
ATOM 2910 N N . ASP A 1 358 ? -4.982 -16.504 8.440 1.00 98.19 358 ASP A N 1
ATOM 2911 C CA . ASP A 1 358 ? -5.637 -15.219 8.643 1.00 98.19 358 ASP A CA 1
ATOM 2912 C C . ASP A 1 358 ? -4.737 -14.085 8.108 1.00 98.19 358 ASP A C 1
ATOM 2914 O O . ASP A 1 358 ? -3.680 -14.334 7.521 1.00 98.19 358 ASP A O 1
ATOM 2918 N N . LEU A 1 359 ? -5.131 -12.826 8.312 1.00 98.56 359 LEU A N 1
ATOM 2919 C CA . LEU A 1 359 ? -4.321 -11.653 7.962 1.00 98.56 359 LEU A CA 1
ATOM 2920 C C . LEU A 1 359 ? -3.569 -11.060 9.168 1.00 98.56 359 LEU A C 1
ATOM 2922 O O . LEU A 1 359 ? -3.217 -9.880 9.148 1.00 98.56 359 LEU A O 1
ATOM 2926 N N . SER A 1 360 ? -3.335 -11.845 10.225 1.00 98.38 360 SER A N 1
ATOM 2927 C CA . SER A 1 360 ? -2.570 -11.398 11.395 1.00 98.38 360 SER A CA 1
ATOM 2928 C C . SER A 1 360 ? -1.094 -11.169 11.057 1.00 98.38 360 SER A C 1
ATOM 2930 O O . SER A 1 360 ? -0.563 -11.735 10.097 1.00 98.38 360 SER A O 1
ATOM 2932 N N . LEU A 1 361 ? -0.393 -10.385 11.891 1.00 98.12 361 LEU A N 1
ATOM 2933 C CA . LEU A 1 361 ? 1.055 -10.178 11.748 1.00 98.12 361 LEU A CA 1
ATOM 2934 C C . LEU A 1 361 ? 1.797 -11.520 11.662 1.00 98.12 361 LEU A C 1
ATOM 2936 O O . LEU A 1 361 ? 2.624 -11.704 10.777 1.00 98.12 361 LEU A O 1
ATOM 2940 N N . LYS A 1 362 ? 1.432 -12.485 12.512 1.00 98.19 362 LYS A N 1
ATOM 2941 C CA . LYS A 1 362 ? 2.052 -13.814 12.564 1.00 98.19 362 LYS A CA 1
ATOM 2942 C C . LYS A 1 362 ? 1.900 -14.596 11.253 1.00 98.19 362 LYS A C 1
ATOM 2944 O O . LYS A 1 362 ? 2.839 -15.270 10.830 1.00 98.19 362 LYS A O 1
ATOM 2949 N N . SER A 1 363 ? 0.738 -14.518 10.603 1.00 98.56 363 SER A N 1
ATOM 2950 C CA . SER A 1 363 ? 0.522 -15.156 9.297 1.00 98.56 363 SER A CA 1
ATOM 2951 C C . SER A 1 363 ? 1.386 -14.516 8.207 1.00 98.56 363 SER A C 1
ATOM 2953 O O . SER A 1 363 ? 1.946 -15.227 7.374 1.00 98.56 363 SER A O 1
ATOM 2955 N N . TYR A 1 364 ? 1.574 -13.194 8.247 1.00 98.62 364 TYR A N 1
ATOM 2956 C CA . TYR A 1 364 ? 2.492 -12.504 7.336 1.00 98.62 364 TYR A CA 1
ATOM 2957 C C . TYR A 1 364 ? 3.971 -12.758 7.644 1.00 98.62 364 TYR A C 1
ATOM 2959 O O . TYR A 1 364 ? 4.767 -12.832 6.714 1.00 98.62 364 TYR A O 1
ATOM 2967 N N . GLU A 1 365 ? 4.358 -12.929 8.910 1.00 98.12 365 GLU A N 1
ATOM 2968 C CA . GLU A 1 365 ? 5.716 -13.355 9.277 1.00 98.12 365 GLU A CA 1
ATOM 2969 C C . GLU A 1 365 ? 6.021 -14.746 8.716 1.00 98.12 365 GLU A C 1
ATOM 2971 O O . GLU A 1 365 ? 7.065 -14.945 8.101 1.00 98.12 365 GLU A O 1
ATOM 2976 N N . LYS A 1 366 ? 5.070 -15.683 8.829 1.00 98.00 366 LYS A N 1
ATOM 2977 C CA . LYS A 1 366 ? 5.175 -17.019 8.225 1.00 98.00 366 LYS A CA 1
ATOM 2978 C C . LYS A 1 366 ? 5.319 -16.942 6.702 1.00 98.00 366 LYS A C 1
ATOM 2980 O O . LYS A 1 366 ? 6.182 -17.619 6.149 1.00 98.00 366 LYS A O 1
ATOM 2985 N N . LEU A 1 367 ? 4.513 -16.110 6.035 1.00 98.25 367 LEU A N 1
ATOM 2986 C CA . LEU A 1 367 ? 4.631 -15.887 4.591 1.00 98.25 367 LEU A CA 1
ATOM 2987 C C . LEU A 1 367 ? 5.997 -15.288 4.224 1.00 98.25 367 LEU A C 1
ATOM 2989 O O . LEU A 1 367 ? 6.623 -15.726 3.263 1.00 98.25 367 LEU A O 1
ATOM 2993 N N . PHE A 1 368 ? 6.491 -14.322 4.998 1.00 97.25 368 PHE A N 1
ATOM 2994 C CA . PHE A 1 368 ? 7.813 -13.738 4.788 1.00 97.25 368 PHE A CA 1
ATOM 2995 C C . PHE A 1 368 ? 8.930 -14.783 4.932 1.00 97.25 368 PHE A C 1
ATOM 2997 O O . PHE A 1 368 ? 9.793 -14.870 4.061 1.00 97.25 368 PHE A O 1
ATOM 3004 N N . ASP A 1 369 ? 8.886 -15.632 5.961 1.00 93.38 369 ASP A N 1
ATOM 3005 C CA . ASP A 1 369 ? 9.852 -16.723 6.148 1.00 93.38 369 ASP A CA 1
ATOM 3006 C C . ASP A 1 369 ? 9.815 -17.738 4.988 1.00 93.38 369 ASP A C 1
ATOM 3008 O O . ASP A 1 369 ? 10.858 -18.239 4.547 1.00 93.38 369 ASP A O 1
ATOM 3012 N N . GLN A 1 370 ? 8.625 -18.010 4.439 1.00 93.62 370 GLN A N 1
ATOM 3013 C CA . GLN A 1 370 ? 8.478 -18.807 3.219 1.00 93.62 370 GLN A CA 1
ATOM 3014 C C . GLN A 1 370 ? 9.117 -18.100 2.020 1.00 93.62 370 GLN A C 1
ATOM 3016 O O . GLN A 1 370 ? 9.920 -18.710 1.329 1.00 93.62 370 GLN A O 1
ATOM 3021 N N . MET A 1 371 ? 8.867 -16.805 1.811 1.00 92.62 371 MET A N 1
ATOM 3022 C CA . MET A 1 371 ? 9.486 -16.022 0.728 1.00 92.62 371 MET A CA 1
ATOM 3023 C C . MET A 1 371 ? 11.026 -15.979 0.803 1.00 92.62 371 MET A C 1
ATOM 3025 O O . MET A 1 371 ? 11.694 -15.820 -0.224 1.00 92.62 371 MET A O 1
ATOM 3029 N N . LEU A 1 372 ? 11.611 -16.112 2.000 1.00 87.44 372 LEU A N 1
ATOM 3030 C CA . LEU A 1 372 ? 13.065 -16.200 2.176 1.00 87.44 372 LEU A CA 1
ATOM 3031 C C . LEU A 1 372 ? 13.645 -17.532 1.682 1.00 87.44 372 LEU A C 1
ATOM 3033 O O . LEU A 1 372 ? 14.767 -17.557 1.174 1.00 87.44 372 LEU A O 1
ATOM 3037 N N . THR A 1 373 ? 12.906 -18.628 1.852 1.00 85.19 373 THR A N 1
ATOM 3038 C CA . THR A 1 373 ? 13.417 -20.001 1.685 1.00 85.19 373 THR A CA 1
ATOM 3039 C C . THR A 1 373 ? 12.861 -20.730 0.465 1.00 85.19 373 THR A C 1
ATOM 3041 O O . THR A 1 373 ? 13.495 -21.666 -0.018 1.00 85.19 373 THR A O 1
ATOM 3044 N N . ASP A 1 374 ? 11.727 -20.274 -0.060 1.00 86.50 374 ASP A N 1
ATOM 3045 C CA . ASP A 1 374 ? 11.014 -20.837 -1.197 1.00 86.50 374 ASP A CA 1
ATOM 3046 C C . ASP A 1 374 ? 10.910 -19.796 -2.322 1.00 86.50 374 ASP A C 1
ATOM 3048 O O . ASP A 1 374 ? 10.237 -18.764 -2.220 1.00 86.50 374 ASP A O 1
ATOM 3052 N N . GLU A 1 375 ? 11.628 -20.059 -3.413 1.00 88.19 375 GLU A N 1
ATOM 3053 C CA . GLU A 1 375 ? 11.670 -19.173 -4.572 1.00 88.19 375 GLU A CA 1
ATOM 3054 C C . GLU A 1 375 ? 10.337 -19.141 -5.335 1.00 88.19 375 GLU A C 1
ATOM 3056 O O . GLU A 1 375 ? 10.001 -18.110 -5.914 1.00 88.19 375 GLU A O 1
ATOM 3061 N N . GLU A 1 376 ? 9.546 -20.216 -5.304 1.00 93.12 376 GLU A N 1
ATOM 3062 C CA . GLU A 1 376 ? 8.242 -20.272 -5.971 1.00 93.12 376 GLU A CA 1
ATOM 3063 C C . GLU A 1 376 ? 7.238 -19.347 -5.275 1.00 93.12 376 GLU A C 1
ATOM 3065 O O . GLU A 1 376 ? 6.581 -18.536 -5.932 1.00 93.12 376 GLU A O 1
ATOM 3070 N N . ILE A 1 377 ? 7.205 -19.364 -3.938 1.00 95.56 377 ILE A N 1
ATOM 3071 C CA . ILE A 1 377 ? 6.380 -18.442 -3.144 1.00 95.56 377 ILE A CA 1
ATOM 3072 C C . ILE A 1 377 ? 6.787 -16.986 -3.388 1.00 95.56 377 ILE A C 1
ATOM 3074 O O . ILE A 1 377 ? 5.928 -16.121 -3.580 1.00 95.56 377 ILE A O 1
ATOM 3078 N N . PHE A 1 378 ? 8.093 -16.701 -3.428 1.00 93.88 378 PHE A N 1
ATOM 3079 C CA . PHE A 1 378 ? 8.575 -15.355 -3.733 1.00 93.88 378 PHE A CA 1
ATOM 3080 C C . PHE A 1 378 ? 8.184 -14.903 -5.150 1.00 93.88 378 PHE A C 1
ATOM 3082 O O . PHE A 1 378 ? 7.753 -13.765 -5.335 1.00 93.88 378 PHE A O 1
ATOM 3089 N N . ASN A 1 379 ? 8.270 -15.791 -6.143 1.00 93.31 379 ASN A N 1
ATOM 3090 C CA . ASN A 1 379 ? 7.856 -15.490 -7.514 1.00 93.31 379 ASN A CA 1
ATOM 3091 C C . ASN A 1 379 ? 6.347 -15.238 -7.616 1.00 93.31 379 ASN A C 1
ATOM 3093 O O . ASN A 1 379 ? 5.938 -14.294 -8.286 1.00 93.31 379 ASN A O 1
ATOM 3097 N N . HIS A 1 380 ? 5.519 -15.995 -6.892 1.00 95.88 380 HIS A N 1
ATOM 3098 C CA . HIS A 1 380 ? 4.087 -15.713 -6.803 1.00 95.88 380 HIS A CA 1
ATOM 3099 C C . HIS A 1 380 ? 3.790 -14.348 -6.178 1.00 95.88 380 HIS A C 1
ATOM 3101 O O . HIS A 1 380 ? 2.938 -13.613 -6.676 1.00 95.88 380 HIS A O 1
ATOM 3107 N N . TYR A 1 381 ? 4.517 -13.970 -5.125 1.00 96.56 381 TYR A N 1
ATOM 3108 C CA . TYR A 1 381 ? 4.434 -12.623 -4.564 1.00 96.56 381 TYR A CA 1
ATOM 3109 C C . TYR A 1 381 ? 4.789 -11.543 -5.600 1.00 96.56 381 TYR A C 1
ATOM 3111 O O . TYR A 1 381 ? 4.065 -10.555 -5.710 1.00 96.56 381 TYR A O 1
ATOM 3119 N N . LEU A 1 382 ? 5.844 -11.731 -6.399 1.00 94.31 382 LEU A N 1
ATOM 3120 C CA . LEU A 1 382 ? 6.209 -10.786 -7.462 1.00 94.31 382 LEU A CA 1
ATOM 3121 C C . LEU A 1 382 ? 5.148 -10.698 -8.562 1.00 94.31 382 LEU A C 1
ATOM 3123 O O . LEU A 1 382 ? 4.818 -9.598 -9.003 1.00 94.31 382 LEU A O 1
ATOM 3127 N N . ASP A 1 383 ? 4.592 -11.835 -8.975 1.00 94.81 383 ASP A N 1
ATOM 3128 C CA . ASP A 1 383 ? 3.507 -11.898 -9.951 1.00 94.81 383 ASP A CA 1
ATOM 3129 C C . ASP A 1 383 ? 2.302 -11.083 -9.467 1.00 94.81 383 ASP A C 1
ATOM 3131 O O . ASP A 1 383 ? 1.786 -10.233 -10.196 1.00 94.81 383 ASP A O 1
ATOM 3135 N N . PHE A 1 384 ? 1.870 -11.279 -8.220 1.00 96.62 384 PHE A N 1
ATOM 3136 C CA . PHE A 1 384 ? 0.748 -10.526 -7.658 1.00 96.62 384 PHE A CA 1
ATOM 3137 C C . PHE A 1 384 ? 1.081 -9.059 -7.396 1.00 96.62 384 PHE A C 1
ATOM 3139 O O . PHE A 1 384 ? 0.211 -8.215 -7.615 1.00 96.62 384 PHE A O 1
ATOM 3146 N N . ASN A 1 385 ? 2.333 -8.727 -7.056 1.00 95.81 385 ASN A N 1
ATOM 3147 C CA . ASN A 1 385 ? 2.784 -7.348 -6.849 1.00 95.81 385 ASN A CA 1
ATOM 3148 C C . ASN A 1 385 ? 2.412 -6.435 -8.023 1.00 95.81 385 ASN A C 1
ATOM 3150 O O . ASN A 1 385 ? 2.038 -5.285 -7.796 1.00 95.81 385 ASN A O 1
ATOM 3154 N N . ILE A 1 386 ? 2.470 -6.946 -9.255 1.00 93.56 386 ILE A N 1
ATOM 3155 C CA . ILE A 1 386 ? 2.129 -6.239 -10.502 1.00 93.56 386 ILE A CA 1
ATOM 3156 C C . ILE A 1 386 ? 0.818 -6.733 -11.146 1.00 93.56 386 ILE A C 1
ATOM 3158 O O . ILE A 1 386 ? 0.555 -6.449 -12.317 1.00 93.56 386 ILE A O 1
ATOM 3162 N N . LEU A 1 387 ? -0.017 -7.472 -10.407 1.00 96.12 387 LEU A N 1
ATOM 3163 C CA . LEU A 1 387 ? -1.276 -8.061 -10.889 1.00 96.12 387 LEU A CA 1
ATOM 3164 C C . LEU A 1 387 ? -1.106 -8.917 -12.157 1.00 96.12 387 LEU A C 1
ATOM 3166 O O . LEU A 1 387 ? -1.855 -8.802 -13.132 1.00 96.12 387 LEU A O 1
ATOM 3170 N N . LYS A 1 388 ? -0.068 -9.756 -12.153 1.00 92.62 388 LYS A N 1
ATOM 3171 C CA . LYS A 1 388 ? 0.358 -10.619 -13.261 1.00 92.62 388 LYS A CA 1
ATOM 3172 C C . LYS A 1 388 ? 0.557 -9.871 -14.579 1.00 92.62 388 LYS A C 1
ATOM 3174 O O . LYS A 1 388 ? 0.408 -10.451 -15.657 1.00 92.62 388 LYS A O 1
ATOM 3179 N N . TYR A 1 389 ? 0.906 -8.583 -14.512 1.00 90.00 389 TYR A N 1
ATOM 3180 C CA . TYR A 1 389 ? 1.583 -7.938 -15.632 1.00 90.00 389 TYR A CA 1
ATOM 3181 C C . TYR A 1 389 ? 2.866 -8.723 -15.956 1.00 90.00 389 TYR A C 1
ATOM 3183 O O . TYR A 1 389 ? 3.386 -9.423 -15.096 1.00 90.00 389 TYR A O 1
ATOM 3191 N N . LYS A 1 390 ? 3.374 -8.649 -17.191 1.00 77.81 390 LYS A N 1
ATOM 3192 C CA . LYS A 1 390 ? 4.563 -9.415 -17.606 1.00 77.81 390 LYS A CA 1
ATOM 3193 C C . LYS A 1 390 ? 5.783 -8.992 -16.766 1.00 77.81 390 LYS A C 1
ATOM 3195 O O . LYS A 1 390 ? 6.260 -7.875 -16.979 1.00 77.81 390 LYS A O 1
ATOM 3200 N N . PRO A 1 391 ? 6.293 -9.838 -15.847 1.00 65.06 391 PRO A N 1
ATOM 3201 C CA . PRO A 1 391 ? 7.411 -9.451 -15.002 1.00 65.06 391 PRO A CA 1
ATOM 3202 C C . PRO A 1 391 ? 8.707 -9.455 -15.816 1.00 65.06 391 PRO A C 1
ATOM 3204 O O . PRO A 1 391 ? 8.981 -10.389 -16.575 1.00 65.06 391 PRO A O 1
ATOM 3207 N N . ASP A 1 392 ? 9.530 -8.424 -15.629 1.00 66.06 392 ASP A N 1
ATOM 3208 C CA . ASP A 1 392 ? 10.952 -8.531 -15.947 1.00 66.06 392 ASP A CA 1
ATOM 3209 C C . ASP A 1 392 ? 11.611 -9.511 -14.953 1.00 66.06 392 ASP A C 1
ATOM 3211 O O . ASP A 1 392 ? 11.161 -9.615 -13.808 1.00 66.06 392 ASP A O 1
ATOM 3215 N N . PRO A 1 393 ? 12.687 -10.227 -15.332 1.00 71.88 393 PRO A N 1
ATOM 3216 C CA . PRO A 1 393 ? 13.391 -11.108 -14.404 1.00 71.88 393 PRO A CA 1
ATOM 3217 C C . PRO A 1 393 ? 13.864 -10.358 -13.146 1.00 71.88 393 PRO A C 1
ATOM 3219 O O . PRO A 1 393 ? 14.680 -9.435 -13.227 1.00 71.88 393 PRO A O 1
ATOM 3222 N N . CYS A 1 394 ? 13.389 -10.774 -11.969 1.00 75.94 394 CYS A N 1
ATOM 3223 C CA . CYS A 1 394 ? 13.795 -10.191 -10.691 1.00 75.94 394 CYS A CA 1
ATOM 3224 C C . CYS A 1 394 ? 15.150 -10.763 -10.253 1.00 75.94 394 CYS A C 1
ATOM 3226 O O . CYS A 1 394 ? 15.246 -11.860 -9.712 1.00 75.94 394 CYS A O 1
ATOM 3228 N N . GLY A 1 395 ? 16.227 -10.017 -10.507 1.00 75.12 395 GLY A N 1
ATOM 3229 C CA . GLY A 1 395 ? 17.565 -10.370 -10.021 1.00 75.12 395 GLY A CA 1
ATOM 3230 C C . GLY A 1 395 ? 17.741 -10.145 -8.511 1.00 75.12 395 GLY A C 1
ATOM 3231 O O . GLY A 1 395 ? 16.865 -9.604 -7.839 1.00 75.12 395 GLY A O 1
ATOM 3232 N N . LEU A 1 396 ? 18.929 -10.469 -7.987 1.00 78.19 396 LEU A N 1
ATOM 3233 C CA . LEU A 1 396 ? 19.260 -10.349 -6.554 1.00 78.19 396 LEU A CA 1
ATOM 3234 C C . LEU A 1 396 ? 18.948 -8.967 -5.959 1.00 78.19 396 LEU A C 1
ATOM 3236 O O . LEU A 1 396 ? 18.417 -8.878 -4.859 1.00 78.19 396 LEU A O 1
ATOM 3240 N N . TYR A 1 397 ? 19.216 -7.886 -6.699 1.00 79.44 397 TYR A N 1
ATOM 3241 C CA . TYR A 1 397 ? 18.899 -6.526 -6.247 1.00 79.44 397 TYR A CA 1
ATOM 3242 C C . TYR A 1 397 ? 17.397 -6.290 -6.062 1.00 79.44 397 TYR A C 1
ATOM 3244 O O . TYR A 1 397 ? 16.977 -5.666 -5.086 1.00 79.44 397 TYR A O 1
ATOM 3252 N N . CYS A 1 398 ? 16.598 -6.779 -7.011 1.00 83.81 398 CYS A N 1
ATOM 3253 C CA . CYS A 1 398 ? 15.146 -6.700 -6.950 1.00 83.81 398 CYS A CA 1
ATOM 3254 C C . CYS A 1 398 ? 14.648 -7.507 -5.745 1.00 83.81 398 CYS A C 1
ATOM 3256 O O . CYS A 1 398 ? 13.973 -6.945 -4.884 1.00 83.81 398 CYS A O 1
ATOM 3258 N N . LYS A 1 399 ? 15.101 -8.760 -5.594 1.00 85.50 399 LYS A N 1
ATOM 3259 C CA . LYS A 1 399 ? 14.740 -9.615 -4.454 1.00 85.50 399 LYS A CA 1
ATOM 3260 C C . LYS A 1 399 ? 15.075 -8.968 -3.108 1.00 85.50 399 LYS A C 1
ATOM 3262 O O . LYS A 1 399 ? 14.196 -8.857 -2.258 1.00 85.50 399 LYS A O 1
ATOM 3267 N N . ALA A 1 400 ? 16.297 -8.459 -2.953 1.00 85.00 400 ALA A N 1
ATOM 3268 C CA . ALA A 1 400 ? 16.730 -7.749 -1.752 1.00 85.00 400 ALA A CA 1
ATOM 3269 C C . ALA A 1 400 ? 15.855 -6.522 -1.463 1.00 85.00 400 ALA A C 1
ATOM 3271 O O . ALA A 1 400 ? 15.418 -6.320 -0.337 1.00 85.00 400 ALA A O 1
ATOM 3272 N N . THR A 1 401 ? 15.550 -5.706 -2.476 1.00 88.88 401 THR A N 1
ATOM 3273 C CA . THR A 1 401 ? 14.716 -4.511 -2.277 1.00 88.88 401 THR A CA 1
ATOM 3274 C C . THR A 1 401 ? 13.307 -4.899 -1.815 1.00 88.88 401 THR A C 1
ATOM 3276 O O . THR A 1 401 ? 12.813 -4.319 -0.851 1.00 88.88 401 THR A O 1
ATOM 3279 N N . HIS A 1 402 ? 12.708 -5.941 -2.400 1.00 93.12 402 HIS A N 1
ATOM 3280 C CA . HIS A 1 402 ? 11.399 -6.437 -1.979 1.00 93.12 402 HIS A CA 1
ATOM 3281 C C . HIS A 1 402 ? 11.390 -6.990 -0.547 1.00 93.12 402 HIS A C 1
ATOM 3283 O O . HIS A 1 402 ? 10.557 -6.583 0.268 1.00 93.12 402 HIS A O 1
ATOM 3289 N N . LEU A 1 403 ? 12.327 -7.881 -0.214 1.00 93.75 403 LEU A N 1
ATOM 3290 C CA . LEU A 1 403 ? 12.409 -8.495 1.113 1.00 93.75 403 LEU A CA 1
ATOM 3291 C C . LEU A 1 403 ? 12.746 -7.459 2.193 1.00 93.75 403 LEU A C 1
ATOM 3293 O O . LEU A 1 403 ? 12.055 -7.379 3.211 1.00 93.75 403 LEU A O 1
ATOM 3297 N N . CYS A 1 404 ? 13.743 -6.605 1.949 1.00 93.75 404 CYS A N 1
ATOM 3298 C CA . CYS A 1 404 ? 14.140 -5.576 2.903 1.00 93.75 404 CYS A CA 1
ATOM 3299 C C . CYS A 1 404 ? 13.031 -4.552 3.131 1.00 93.75 404 CYS A C 1
ATOM 3301 O O . CYS A 1 404 ? 12.778 -4.194 4.278 1.00 93.75 404 CYS A O 1
ATOM 3303 N N . SER A 1 405 ? 12.344 -4.097 2.076 1.00 95.50 405 SER A N 1
ATOM 3304 C CA . SER A 1 405 ? 11.218 -3.173 2.242 1.00 95.50 405 SER A CA 1
ATOM 3305 C C . SER A 1 405 ? 10.066 -3.821 3.000 1.00 95.50 405 SER A C 1
ATOM 3307 O O . SER A 1 405 ? 9.403 -3.122 3.752 1.00 95.50 405 SER A O 1
ATOM 3309 N N . THR A 1 406 ? 9.852 -5.132 2.852 1.00 96.62 406 THR A N 1
ATOM 3310 C CA . THR A 1 406 ? 8.797 -5.872 3.562 1.00 96.62 406 THR A CA 1
ATOM 3311 C C . THR A 1 406 ? 9.074 -5.994 5.063 1.00 96.62 406 THR A C 1
ATOM 3313 O O . THR A 1 406 ? 8.144 -5.854 5.854 1.00 96.62 406 THR A O 1
ATOM 3316 N N . LYS A 1 407 ? 10.327 -6.226 5.481 1.00 94.88 407 LYS A N 1
ATOM 3317 C CA . LYS A 1 407 ? 10.668 -6.450 6.901 1.00 94.88 407 LYS A CA 1
ATOM 3318 C C . LYS A 1 407 ? 11.140 -5.206 7.652 1.00 94.88 407 LYS A C 1
ATOM 3320 O O . LYS A 1 407 ? 10.871 -5.093 8.843 1.00 94.88 407 LYS A O 1
ATOM 3325 N N . TYR A 1 408 ? 11.873 -4.308 7.000 1.00 93.88 408 TYR A N 1
ATOM 3326 C CA . TYR A 1 408 ? 12.593 -3.231 7.678 1.00 93.88 408 TYR A CA 1
ATOM 3327 C C . TYR A 1 408 ? 12.026 -1.865 7.299 1.00 93.88 408 TYR A C 1
ATOM 3329 O O . TYR A 1 408 ? 12.296 -1.318 6.229 1.00 93.88 408 TYR A O 1
ATOM 3337 N N . LEU A 1 409 ? 11.235 -1.310 8.215 1.00 94.62 409 LEU A N 1
ATOM 3338 C CA . LEU A 1 409 ? 10.575 -0.013 8.052 1.00 94.62 409 LEU A CA 1
ATOM 3339 C C . LEU A 1 409 ? 11.452 1.164 8.482 1.00 94.62 409 LEU A C 1
ATOM 3341 O O . LEU A 1 409 ? 11.233 2.287 8.029 1.00 94.62 409 LEU A O 1
ATOM 3345 N N . HIS A 1 410 ? 12.444 0.914 9.334 1.00 91.38 410 HIS A N 1
ATOM 3346 C CA . HIS A 1 410 ? 13.356 1.915 9.884 1.00 91.38 410 HIS A CA 1
ATOM 3347 C C . HIS A 1 410 ? 14.649 1.993 9.063 1.00 91.38 410 HIS A C 1
ATOM 3349 O O . HIS A 1 410 ? 15.132 0.997 8.520 1.00 91.38 410 HIS A O 1
ATOM 3355 N N . ALA A 1 411 ? 15.198 3.204 8.931 1.00 88.19 411 ALA A N 1
ATOM 3356 C CA . ALA A 1 411 ? 16.270 3.455 7.972 1.00 88.19 411 ALA A CA 1
ATOM 3357 C C . ALA A 1 411 ? 17.585 2.702 8.246 1.00 88.19 411 ALA A C 1
ATOM 3359 O O . ALA A 1 411 ? 18.142 2.146 7.296 1.00 88.19 411 ALA A O 1
ATOM 3360 N N . PRO A 1 412 ? 18.106 2.643 9.489 1.00 86.88 412 PRO A N 1
ATOM 3361 C CA . PRO A 1 412 ? 19.337 1.906 9.774 1.00 86.88 412 PRO A CA 1
ATOM 3362 C C . PRO A 1 412 ? 19.249 0.421 9.401 1.00 86.88 412 PRO A C 1
ATOM 3364 O O . PRO A 1 412 ? 20.172 -0.113 8.787 1.00 86.88 412 PRO A O 1
ATOM 3367 N N . GLU A 1 413 ? 18.138 -0.229 9.738 1.00 85.75 413 GLU A N 1
ATOM 3368 C CA . GLU A 1 413 ? 17.890 -1.649 9.514 1.00 85.75 413 GLU A CA 1
ATOM 3369 C C . GLU A 1 413 ? 17.677 -1.953 8.034 1.00 85.75 413 GLU A C 1
ATOM 3371 O O . GLU A 1 413 ? 18.240 -2.917 7.519 1.00 85.75 413 GLU A O 1
ATOM 3376 N N . TYR A 1 414 ? 16.927 -1.107 7.326 1.00 88.00 414 TYR A N 1
ATOM 3377 C CA . TYR A 1 414 ? 16.722 -1.253 5.890 1.00 88.00 414 TYR A CA 1
ATOM 3378 C C . TYR A 1 414 ? 18.028 -1.085 5.104 1.00 88.00 414 TYR A C 1
ATOM 3380 O O . TYR A 1 414 ? 18.358 -1.905 4.244 1.00 88.00 414 TYR A O 1
ATOM 3388 N N . GLU A 1 415 ? 18.807 -0.046 5.420 1.00 86.06 415 GLU A N 1
ATOM 3389 C CA . GLU A 1 415 ? 20.106 0.202 4.790 1.00 86.06 415 GLU A CA 1
ATOM 3390 C C . GLU A 1 415 ? 21.122 -0.887 5.123 1.00 86.06 415 GLU A C 1
ATOM 3392 O O . GLU A 1 415 ? 21.976 -1.201 4.290 1.00 86.06 415 GLU A O 1
ATOM 3397 N N . PHE A 1 416 ? 21.043 -1.459 6.329 1.00 82.06 416 PHE A N 1
ATOM 3398 C CA . PHE A 1 416 ? 21.788 -2.658 6.668 1.00 82.06 416 PHE A CA 1
ATOM 3399 C C . PHE A 1 416 ? 21.329 -3.799 5.769 1.00 82.06 416 PHE A C 1
ATOM 3401 O O . PHE A 1 416 ? 22.124 -4.198 4.935 1.00 82.06 416 PHE A O 1
ATOM 3408 N N . CYS A 1 417 ? 20.059 -4.215 5.820 1.00 81.44 417 CYS A N 1
ATOM 3409 C CA . CYS A 1 417 ? 19.502 -5.316 5.028 1.00 81.44 417 CYS A CA 1
ATOM 3410 C C . CYS A 1 417 ? 19.867 -5.239 3.546 1.00 81.44 417 CYS A C 1
ATOM 3412 O O . CYS A 1 417 ? 20.381 -6.204 2.993 1.00 81.44 417 CYS A O 1
ATOM 3414 N N . LYS A 1 418 ? 19.694 -4.079 2.902 1.00 75.19 418 LYS A N 1
ATOM 3415 C CA . LYS A 1 418 ? 20.032 -3.931 1.482 1.00 75.19 418 LYS A CA 1
ATOM 3416 C C . LYS A 1 418 ? 21.516 -4.113 1.198 1.00 75.19 418 LYS A C 1
ATOM 3418 O O . LYS A 1 418 ? 21.872 -4.599 0.128 1.00 75.19 418 LYS A O 1
ATOM 3423 N N . LYS A 1 419 ? 22.389 -3.678 2.108 1.00 67.94 419 LYS A N 1
ATOM 3424 C CA . LYS A 1 419 ? 23.833 -3.901 1.986 1.00 67.94 419 LYS A CA 1
ATOM 3425 C C . LYS A 1 419 ? 24.156 -5.346 2.298 1.00 67.94 419 LYS A C 1
ATOM 3427 O O . LYS A 1 419 ? 24.904 -5.944 1.539 1.00 67.94 419 LYS A O 1
ATOM 3432 N N . THR A 1 420 ? 23.585 -5.906 3.358 1.00 53.47 420 THR A N 1
ATOM 3433 C CA . THR A 1 420 ? 23.785 -7.301 3.694 1.00 53.47 420 THR A CA 1
ATOM 3434 C C . THR A 1 420 ? 23.294 -8.161 2.554 1.00 53.47 420 THR A C 1
ATOM 3436 O O . THR A 1 420 ? 24.137 -8.852 2.073 1.00 53.47 420 THR A O 1
ATOM 3439 N N . ASP A 1 421 ? 22.112 -8.078 1.950 1.00 46.81 421 ASP A N 1
ATOM 3440 C CA . ASP A 1 421 ? 21.741 -8.972 0.826 1.00 46.81 421 ASP A CA 1
ATOM 3441 C C . ASP A 1 421 ? 22.563 -8.792 -0.469 1.00 46.81 421 ASP A C 1
ATOM 3443 O O . ASP A 1 421 ? 22.639 -9.707 -1.289 1.00 46.81 421 ASP A O 1
ATOM 3447 N N . TYR A 1 422 ? 23.276 -7.672 -0.637 1.00 44.75 422 TYR A N 1
ATOM 3448 C CA . TYR A 1 422 ? 24.353 -7.568 -1.637 1.00 44.75 422 TYR A CA 1
ATOM 3449 C C . TYR A 1 422 ? 25.622 -8.369 -1.266 1.00 44.75 422 TYR A C 1
ATOM 3451 O O . TYR A 1 422 ? 26.461 -8.634 -2.127 1.00 44.75 422 TYR A O 1
ATOM 3459 N N . PHE A 1 423 ? 25.762 -8.736 0.005 1.00 42.62 423 PHE A N 1
ATOM 3460 C CA . PHE A 1 423 ? 26.897 -9.383 0.672 1.00 42.62 423 PHE A CA 1
ATOM 3461 C C . PHE A 1 423 ? 26.534 -10.645 1.516 1.00 42.62 423 PHE A C 1
ATOM 3463 O O . PHE A 1 423 ? 27.438 -11.304 2.030 1.00 42.62 423 PHE A O 1
ATOM 3470 N N . THR A 1 424 ? 25.262 -11.052 1.636 1.00 42.31 424 THR A N 1
ATOM 3471 C CA . THR A 1 424 ? 24.757 -12.147 2.479 1.00 42.31 424 THR A CA 1
ATOM 3472 C C . THR A 1 424 ? 24.750 -13.391 1.615 1.00 42.31 424 THR A C 1
ATOM 3474 O O . THR A 1 424 ? 23.731 -14.000 1.321 1.00 42.31 424 THR A O 1
ATOM 3477 N N . PHE A 1 425 ? 25.962 -13.809 1.280 1.00 41.19 425 PHE A N 1
ATOM 3478 C CA . PHE A 1 425 ? 26.304 -15.218 1.132 1.00 41.19 425 PHE A CA 1
ATOM 3479 C C . PHE A 1 425 ? 26.530 -15.878 2.508 1.00 41.19 425 PHE A C 1
ATOM 3481 O O . PHE A 1 425 ? 27.309 -16.814 2.647 1.00 41.19 425 PHE A O 1
ATOM 3488 N N . ILE A 1 426 ? 25.878 -15.387 3.565 1.00 42.38 426 ILE A N 1
ATOM 3489 C CA . ILE A 1 426 ? 26.072 -15.875 4.932 1.00 42.38 426 ILE A CA 1
ATOM 3490 C C . ILE A 1 426 ? 24.701 -16.148 5.534 1.00 42.38 426 ILE A C 1
ATOM 3492 O O . ILE A 1 426 ? 24.247 -15.394 6.381 1.00 42.38 426 ILE A O 1
ATOM 3496 N N . LEU A 1 427 ? 24.033 -17.180 5.015 1.00 35.56 427 LEU A N 1
ATOM 3497 C CA . LEU A 1 427 ? 23.042 -18.027 5.709 1.00 35.56 427 LEU A CA 1
ATOM 3498 C C . LEU A 1 427 ? 22.451 -19.099 4.772 1.00 35.56 427 LEU A C 1
ATOM 3500 O O . LEU A 1 427 ? 21.852 -20.058 5.246 1.00 35.56 427 LEU A O 1
ATOM 3504 N N . ILE A 1 428 ? 22.697 -19.004 3.463 1.00 40.66 428 ILE A N 1
ATOM 3505 C CA . ILE A 1 428 ? 22.425 -20.072 2.496 1.00 40.66 428 ILE A CA 1
ATOM 3506 C C . ILE A 1 428 ? 23.739 -20.832 2.288 1.00 40.66 428 ILE A C 1
ATOM 3508 O O . ILE A 1 428 ? 24.755 -20.227 1.949 1.00 40.66 428 ILE A O 1
ATOM 3512 N N . GLY A 1 429 ? 23.762 -22.135 2.569 1.00 39.94 429 GLY A N 1
ATOM 3513 C CA . GLY A 1 429 ? 24.954 -22.955 2.358 1.00 39.94 429 GLY A CA 1
ATOM 3514 C C . GLY A 1 429 ? 25.421 -22.883 0.901 1.00 39.94 429 GLY A C 1
ATOM 3515 O O . GLY A 1 429 ? 24.631 -23.130 -0.004 1.00 39.94 429 GLY A O 1
ATOM 3516 N N . GLY A 1 430 ? 26.699 -22.568 0.700 1.00 53.69 430 GLY A N 1
ATOM 3517 C CA . GLY A 1 430 ? 27.376 -22.546 -0.597 1.00 53.69 430 GLY A CA 1
ATOM 3518 C C . GLY A 1 430 ? 28.760 -23.188 -0.496 1.00 53.69 430 GLY A C 1
ATOM 3519 O O . GLY A 1 430 ? 29.307 -23.337 0.603 1.00 53.69 430 GLY A O 1
ATOM 3520 N N . LYS A 1 431 ? 29.323 -23.604 -1.629 1.00 67.12 431 LYS A N 1
ATOM 3521 C CA . LYS A 1 431 ? 30.664 -24.196 -1.722 1.00 67.12 431 LYS A CA 1
ATOM 3522 C C . LYS A 1 431 ? 31.588 -23.211 -2.416 1.00 67.12 431 LYS A C 1
ATOM 3524 O O . LYS A 1 431 ? 31.277 -22.717 -3.493 1.00 67.12 431 LYS A O 1
ATOM 3529 N N . PHE A 1 432 ? 32.753 -22.959 -1.833 1.00 80.44 432 PHE A N 1
ATOM 3530 C CA . PHE A 1 432 ? 33.779 -22.132 -2.457 1.00 80.44 432 PHE A CA 1
ATOM 3531 C C . PHE A 1 432 ? 35.158 -22.749 -2.273 1.00 80.44 432 PHE A C 1
ATOM 3533 O O . PHE A 1 432 ? 35.420 -23.453 -1.297 1.00 80.44 432 PHE A O 1
ATOM 3540 N N . TRP A 1 433 ? 36.054 -22.437 -3.204 1.00 85.62 433 TRP A N 1
ATOM 3541 C CA . TRP A 1 433 ? 37.473 -22.740 -3.069 1.00 85.62 433 TRP A CA 1
ATOM 3542 C C . TRP A 1 433 ? 38.232 -21.511 -2.573 1.00 85.62 433 TRP A C 1
ATOM 3544 O O . TRP A 1 433 ? 38.054 -20.413 -3.101 1.00 85.62 433 TRP A O 1
ATOM 3554 N N . GLN A 1 434 ? 39.114 -21.691 -1.590 1.00 87.06 434 GLN A N 1
ATOM 3555 C CA . GLN A 1 434 ? 40.095 -20.681 -1.199 1.00 87.06 434 GLN A CA 1
ATOM 3556 C C . GLN A 1 434 ? 41.492 -21.144 -1.610 1.00 87.06 434 GLN A C 1
ATOM 3558 O O . GLN A 1 434 ? 41.959 -22.189 -1.163 1.00 87.06 434 GLN A O 1
ATOM 3563 N N . VAL A 1 435 ? 42.169 -20.344 -2.430 1.00 86.25 435 VAL A N 1
ATOM 3564 C CA . VAL A 1 435 ? 43.570 -20.539 -2.812 1.00 86.25 435 VAL A CA 1
ATOM 3565 C C . VAL A 1 435 ? 44.387 -19.444 -2.147 1.00 86.25 435 VAL A C 1
ATOM 3567 O O . VAL A 1 435 ? 44.116 -18.268 -2.378 1.00 86.25 435 VAL A O 1
ATOM 3570 N N . THR A 1 436 ? 45.368 -19.810 -1.321 1.00 87.12 436 THR A N 1
ATOM 3571 C CA . THR A 1 436 ? 46.176 -18.844 -0.564 1.00 87.12 436 THR A CA 1
ATOM 3572 C C . THR A 1 436 ? 47.672 -19.120 -0.663 1.00 87.12 436 THR A C 1
ATOM 3574 O O . THR A 1 436 ? 48.061 -20.263 -0.883 1.00 87.12 436 THR A O 1
ATOM 3577 N N . ASP A 1 437 ? 48.485 -18.068 -0.525 1.00 85.00 437 ASP A N 1
ATOM 3578 C CA . ASP A 1 437 ? 49.953 -18.124 -0.373 1.00 85.00 437 ASP A CA 1
ATOM 3579 C C . ASP A 1 437 ? 50.658 -18.952 -1.460 1.00 85.00 437 ASP A C 1
ATOM 3581 O O . ASP A 1 437 ? 51.497 -19.816 -1.205 1.00 85.00 437 ASP A O 1
ATOM 3585 N N . GLN A 1 438 ? 50.271 -18.685 -2.711 1.00 86.62 438 GLN A N 1
ATOM 3586 C CA . GLN A 1 438 ? 50.708 -19.445 -3.883 1.00 86.62 438 GLN A CA 1
ATOM 3587 C C . GLN A 1 438 ? 52.208 -19.311 -4.156 1.00 86.62 438 GLN A C 1
ATOM 3589 O O . GLN A 1 438 ? 52.787 -20.245 -4.694 1.00 86.62 438 GLN A O 1
ATOM 3594 N N . HIS A 1 439 ? 52.817 -18.155 -3.858 1.00 88.50 439 HIS A N 1
ATOM 3595 C CA . HIS A 1 439 ? 54.225 -17.859 -4.155 1.00 88.50 439 HIS A CA 1
ATOM 3596 C C . HIS A 1 439 ? 54.688 -18.378 -5.532 1.00 88.50 439 HIS A C 1
ATOM 3598 O O . HIS A 1 439 ? 55.628 -19.163 -5.640 1.00 88.50 439 HIS A O 1
ATOM 3604 N N . TYR A 1 440 ? 54.011 -17.968 -6.608 1.00 89.00 440 TYR A N 1
ATOM 3605 C CA . TYR A 1 440 ? 54.359 -18.421 -7.956 1.00 89.00 440 TYR A CA 1
ATOM 3606 C C . TYR A 1 440 ? 55.628 -17.719 -8.469 1.00 89.00 440 TYR A C 1
ATOM 3608 O O . TYR A 1 440 ? 55.629 -16.504 -8.687 1.00 89.00 440 TYR A O 1
ATOM 3616 N N . ASP A 1 441 ? 56.698 -18.478 -8.736 1.00 89.69 441 ASP A N 1
ATOM 3617 C CA . ASP A 1 441 ? 57.909 -17.954 -9.376 1.00 89.69 441 ASP A CA 1
ATOM 3618 C C . ASP A 1 441 ? 57.870 -18.115 -10.902 1.00 89.69 441 ASP A C 1
ATOM 3620 O O . ASP A 1 441 ? 58.265 -19.135 -11.471 1.00 89.69 441 ASP A O 1
ATOM 3624 N N . TRP A 1 442 ? 57.496 -17.039 -11.598 1.00 88.06 442 TRP A N 1
ATOM 3625 C CA . TRP A 1 442 ? 57.491 -16.975 -13.067 1.00 88.06 442 TRP A CA 1
ATOM 3626 C C . TRP A 1 442 ? 58.875 -17.100 -13.724 1.00 88.06 442 TRP A C 1
ATOM 3628 O O . TRP A 1 442 ? 58.974 -17.166 -14.950 1.00 88.06 442 TRP A O 1
ATOM 3638 N N . LYS A 1 443 ? 59.960 -17.100 -12.941 1.00 89.38 443 LYS A N 1
ATOM 3639 C CA . LYS A 1 443 ? 61.340 -17.295 -13.418 1.00 89.38 443 LYS A CA 1
ATOM 3640 C C . LYS A 1 443 ? 61.942 -18.626 -12.970 1.00 89.38 443 LYS A C 1
ATOM 3642 O O . LYS A 1 443 ? 63.149 -18.808 -13.160 1.00 89.38 443 LYS A O 1
ATOM 3647 N N . TYR A 1 444 ? 61.143 -19.525 -12.396 1.00 91.94 444 TYR A N 1
ATOM 3648 C CA . TYR A 1 444 ? 61.599 -20.845 -11.981 1.00 91.94 444 TYR A CA 1
ATOM 3649 C C . TYR A 1 444 ? 62.325 -21.571 -13.121 1.00 91.94 444 TYR A C 1
ATOM 3651 O O . TYR A 1 444 ? 61.879 -21.567 -14.272 1.00 91.94 444 TYR A O 1
ATOM 3659 N N . LYS A 1 445 ? 63.450 -22.217 -12.805 1.00 92.94 445 LYS A N 1
ATOM 3660 C CA . LYS A 1 445 ? 64.215 -23.039 -13.741 1.00 92.94 445 LYS A CA 1
ATOM 3661 C C . LYS A 1 445 ? 64.441 -24.434 -13.182 1.00 92.94 445 LYS A C 1
ATOM 3663 O O . LYS A 1 445 ? 65.061 -24.602 -12.132 1.00 92.94 445 LYS A O 1
ATOM 3668 N N . TYR A 1 446 ? 64.006 -25.424 -13.951 1.00 92.94 446 TYR A N 1
ATOM 3669 C CA . TYR A 1 446 ? 64.342 -26.826 -13.737 1.00 92.94 446 TYR A CA 1
ATOM 3670 C C . TYR A 1 446 ? 65.868 -27.027 -13.727 1.00 92.94 446 TYR A C 1
ATOM 3672 O O . TYR A 1 446 ? 66.569 -26.396 -14.521 1.00 92.94 446 TYR A O 1
ATOM 3680 N N . GLN A 1 447 ? 66.366 -27.881 -12.824 1.00 93.81 447 GLN A N 1
ATOM 3681 C CA . GLN A 1 447 ? 67.798 -28.136 -12.584 1.00 93.81 447 GLN A CA 1
ATOM 3682 C C . GLN A 1 447 ? 68.600 -26.897 -12.160 1.00 93.81 447 GLN A C 1
ATOM 3684 O O . GLN A 1 447 ? 69.820 -26.839 -12.324 1.00 93.81 447 GLN A O 1
ATOM 3689 N N . SER A 1 448 ? 67.928 -25.888 -11.604 1.00 93.19 448 SER A N 1
ATOM 3690 C CA . SER A 1 448 ? 68.614 -24.791 -10.928 1.00 93.19 448 SER A CA 1
ATOM 3691 C C . SER A 1 448 ? 69.041 -25.181 -9.516 1.00 93.19 448 SER A C 1
ATOM 3693 O O . SER A 1 448 ? 68.647 -26.223 -8.993 1.00 93.19 448 SER A O 1
ATOM 3695 N N . ARG A 1 449 ? 69.887 -24.358 -8.893 1.00 92.31 449 ARG A N 1
ATOM 3696 C CA . ARG A 1 449 ? 70.326 -24.578 -7.513 1.00 92.31 449 ARG A CA 1
ATOM 3697 C C . ARG A 1 449 ? 69.301 -23.993 -6.531 1.00 92.31 449 ARG A C 1
ATOM 3699 O O . ARG A 1 449 ? 69.149 -22.769 -6.539 1.00 92.31 449 ARG A O 1
ATOM 3706 N N . PRO A 1 450 ? 68.666 -24.800 -5.659 1.00 89.81 450 PRO A N 1
ATOM 3707 C CA . PRO A 1 450 ? 67.682 -24.285 -4.713 1.00 89.81 450 PRO A CA 1
ATOM 3708 C C . PRO A 1 450 ? 68.283 -23.362 -3.645 1.00 89.81 450 PRO A C 1
ATOM 3710 O O . PRO A 1 450 ? 69.341 -23.658 -3.079 1.00 89.81 450 PRO A O 1
ATOM 3713 N N . SER A 1 451 ? 67.626 -22.232 -3.354 1.00 83.56 451 SER A N 1
ATOM 3714 C CA . SER A 1 451 ? 68.035 -21.338 -2.262 1.00 83.56 451 SER A CA 1
ATOM 3715 C C . SER A 1 451 ? 66.930 -20.373 -1.814 1.00 83.56 451 SER A C 1
ATOM 3717 O O . SER A 1 451 ? 66.610 -19.442 -2.545 1.00 83.56 451 SER A O 1
ATOM 3719 N N . HIS A 1 452 ? 66.418 -20.535 -0.585 1.00 80.81 452 HIS A N 1
ATOM 3720 C CA . HIS A 1 452 ? 65.535 -19.580 0.116 1.00 80.81 452 HIS A CA 1
ATOM 3721 C C . HIS A 1 452 ? 64.441 -18.941 -0.770 1.00 80.81 452 HIS A C 1
ATOM 3723 O O . HIS A 1 452 ? 64.378 -17.719 -0.908 1.00 80.81 452 HIS A O 1
ATOM 3729 N N . GLY A 1 453 ? 63.615 -19.766 -1.413 1.00 76.12 453 GLY A N 1
ATOM 3730 C CA . GLY A 1 453 ? 62.525 -19.322 -2.289 1.00 76.12 453 GLY A CA 1
ATOM 3731 C C . GLY A 1 453 ? 62.961 -18.958 -3.714 1.00 76.12 453 GLY A C 1
ATOM 3732 O O . GLY A 1 453 ? 62.137 -18.582 -4.534 1.00 76.12 453 GLY A O 1
ATOM 3733 N N . ASN A 1 454 ? 64.245 -19.073 -4.064 1.00 84.19 454 ASN A N 1
ATOM 3734 C CA . ASN A 1 454 ? 64.770 -18.655 -5.364 1.00 84.19 454 ASN A CA 1
ATOM 3735 C C . ASN A 1 454 ? 65.425 -19.807 -6.123 1.00 84.19 454 ASN A C 1
ATOM 3737 O O . ASN A 1 454 ? 66.480 -20.309 -5.730 1.00 84.19 454 ASN A O 1
ATOM 3741 N N . CYS A 1 455 ? 64.834 -20.154 -7.266 1.00 89.69 455 CYS A N 1
ATOM 3742 C CA . CYS A 1 455 ? 65.282 -21.253 -8.120 1.00 89.69 455 CYS A CA 1
ATOM 3743 C C . CYS A 1 455 ? 65.363 -20.808 -9.578 1.00 89.69 455 CYS A C 1
ATOM 3745 O O . CYS A 1 455 ? 64.732 -21.353 -10.478 1.00 89.69 455 CYS A O 1
ATOM 3747 N N . ARG A 1 456 ? 66.133 -19.735 -9.800 1.00 89.38 456 ARG A N 1
ATOM 3748 C CA . ARG A 1 456 ? 66.237 -19.043 -11.097 1.00 89.38 456 ARG A CA 1
ATOM 3749 C C . ARG A 1 456 ? 67.588 -19.238 -11.804 1.00 89.38 456 ARG A C 1
ATOM 3751 O O . ARG A 1 456 ? 67.722 -18.853 -12.973 1.00 89.38 456 ARG A O 1
ATOM 3758 N N . LYS A 1 457 ? 68.632 -19.719 -11.108 1.00 85.94 457 LYS A N 1
ATOM 3759 C CA . LYS A 1 457 ? 70.042 -19.690 -11.572 1.00 85.94 457 LYS A CA 1
ATOM 3760 C C . LYS A 1 457 ? 70.900 -20.839 -11.013 1.00 85.94 457 LYS A C 1
ATOM 3762 O O . LYS A 1 457 ? 70.558 -21.442 -10.003 1.00 85.94 457 LYS A O 1
ATOM 3767 N N . GLY A 1 458 ? 72.063 -21.050 -11.639 1.00 85.31 458 GLY A N 1
ATOM 3768 C CA . GLY A 1 458 ? 73.019 -22.108 -11.287 1.00 85.31 458 GLY A CA 1
ATOM 3769 C C . GLY A 1 458 ? 72.590 -23.479 -11.809 1.00 85.31 458 GLY A C 1
ATOM 3770 O O . GLY A 1 458 ? 71.469 -23.616 -12.283 1.00 85.31 458 GLY A O 1
ATOM 3771 N N . GLU A 1 459 ? 73.484 -24.461 -11.723 1.00 87.00 459 GLU A N 1
ATOM 3772 C CA . GLU A 1 459 ? 73.156 -25.877 -11.924 1.00 87.00 459 GLU A CA 1
ATOM 3773 C C . GLU A 1 459 ? 72.952 -26.531 -10.553 1.00 87.00 459 GLU A C 1
ATOM 3775 O O . GLU A 1 459 ? 73.737 -26.305 -9.625 1.00 87.00 459 GLU A O 1
ATOM 3780 N N . GLY A 1 460 ? 71.879 -27.300 -10.419 1.00 89.00 460 GLY A N 1
ATOM 3781 C CA . GLY A 1 460 ? 71.486 -27.980 -9.194 1.00 89.00 460 GLY A CA 1
ATOM 3782 C C . GLY A 1 460 ? 70.394 -29.014 -9.445 1.00 89.00 460 GLY A C 1
ATOM 3783 O O . GLY A 1 460 ? 70.210 -29.488 -10.564 1.00 89.00 460 GLY A O 1
ATOM 3784 N N . ASP A 1 461 ? 69.688 -29.383 -8.387 1.00 91.19 461 ASP A N 1
ATOM 3785 C CA . ASP A 1 461 ? 68.755 -30.506 -8.330 1.00 91.19 461 ASP A CA 1
ATOM 3786 C C . ASP A 1 461 ? 67.278 -30.091 -8.244 1.00 91.19 461 ASP A C 1
ATOM 3788 O O . ASP A 1 461 ? 66.421 -30.955 -8.067 1.00 91.19 461 ASP A O 1
ATOM 3792 N N . ALA A 1 462 ? 66.959 -28.802 -8.440 1.00 93.44 462 ALA A N 1
ATOM 3793 C CA . ALA A 1 462 ? 65.579 -28.318 -8.431 1.00 93.44 462 ALA A CA 1
ATOM 3794 C C . ALA A 1 462 ? 64.697 -29.109 -9.419 1.00 93.44 462 ALA A C 1
ATOM 3796 O O . ALA A 1 462 ? 64.995 -29.198 -10.619 1.00 93.44 462 ALA A O 1
ATOM 3797 N N . GLY A 1 463 ? 63.617 -29.695 -8.899 1.00 91.94 463 GLY A N 1
ATOM 3798 C CA . GLY A 1 463 ? 62.746 -30.617 -9.622 1.00 91.94 463 GLY A CA 1
ATOM 3799 C C . GLY A 1 463 ? 61.871 -29.959 -10.690 1.00 91.94 463 GLY A C 1
ATOM 3800 O O . GLY A 1 463 ? 61.787 -28.746 -10.823 1.00 91.94 463 GLY A O 1
ATOM 3801 N N . TYR A 1 464 ? 61.194 -30.772 -11.502 1.00 90.94 464 TYR A N 1
ATOM 3802 C CA . TYR A 1 464 ? 60.308 -30.246 -12.550 1.00 90.94 464 TYR A CA 1
ATOM 3803 C C . TYR A 1 464 ? 59.022 -29.620 -11.974 1.00 90.94 464 TYR A C 1
ATOM 3805 O O . TYR A 1 464 ? 58.542 -28.614 -12.487 1.00 90.94 464 TYR A O 1
ATOM 3813 N N . TYR A 1 465 ? 58.520 -30.171 -10.864 1.00 90.38 465 TYR A N 1
ATOM 3814 C CA . TYR A 1 465 ? 57.341 -29.692 -10.126 1.00 90.38 465 TYR A CA 1
ATOM 3815 C C . TYR A 1 465 ? 57.702 -28.870 -8.874 1.00 90.38 465 TYR A C 1
ATOM 3817 O O . TYR A 1 465 ? 56.876 -28.689 -7.981 1.00 90.38 465 TYR A O 1
ATOM 3825 N N . GLY A 1 466 ? 58.937 -28.377 -8.780 1.00 92.25 466 GLY A N 1
ATOM 3826 C CA . GLY A 1 466 ? 59.405 -27.601 -7.633 1.00 92.25 466 GLY A CA 1
ATOM 3827 C C . GLY A 1 466 ? 60.449 -28.322 -6.783 1.00 92.25 466 GLY A C 1
ATOM 3828 O O . GLY A 1 466 ? 60.900 -29.424 -7.096 1.00 92.25 466 GLY A O 1
ATOM 3829 N N . ASP A 1 467 ? 60.853 -27.646 -5.712 1.00 92.25 467 ASP A N 1
ATOM 3830 C CA . ASP A 1 467 ? 61.747 -28.138 -4.662 1.00 92.25 467 ASP A CA 1
ATOM 3831 C C . ASP A 1 467 ? 61.399 -27.417 -3.350 1.00 92.25 467 ASP A C 1
ATOM 3833 O O . ASP A 1 467 ? 60.905 -26.289 -3.375 1.00 92.25 467 ASP A O 1
ATOM 3837 N N . TYR A 1 468 ? 61.646 -28.058 -2.207 1.00 89.00 468 TYR A N 1
ATOM 3838 C CA . TYR A 1 468 ? 61.275 -27.547 -0.881 1.00 89.00 468 TYR A CA 1
ATOM 3839 C C . TYR A 1 468 ? 61.921 -26.206 -0.511 1.00 89.00 468 TYR A C 1
ATOM 3841 O O . TYR A 1 468 ? 61.433 -25.522 0.384 1.00 89.00 468 TYR A O 1
ATOM 3849 N N . ASN A 1 469 ? 63.020 -25.826 -1.168 1.00 90.06 469 ASN A N 1
ATOM 3850 C CA . ASN A 1 469 ? 63.697 -24.550 -0.937 1.00 90.06 469 ASN A CA 1
ATOM 3851 C C . ASN A 1 469 ? 63.348 -23.489 -1.992 1.00 90.06 469 ASN A C 1
ATOM 3853 O O . ASN A 1 469 ? 64.033 -22.464 -2.063 1.00 90.06 469 ASN A O 1
ATOM 3857 N N . CYS A 1 470 ? 62.330 -23.734 -2.819 1.00 90.12 470 CYS A N 1
ATOM 3858 C CA . CYS A 1 470 ? 61.883 -22.855 -3.892 1.00 90.12 470 CYS A CA 1
ATOM 3859 C C . CYS A 1 470 ? 60.446 -22.384 -3.681 1.00 90.12 470 CYS A C 1
ATOM 3861 O O . CYS A 1 470 ? 59.613 -23.101 -3.136 1.00 90.12 470 CYS A O 1
ATOM 3863 N N . ASP A 1 471 ? 60.152 -21.223 -4.252 1.00 92.19 471 ASP A N 1
ATOM 3864 C CA . ASP A 1 471 ? 58.800 -20.860 -4.658 1.00 92.19 471 ASP A CA 1
ATOM 3865 C C . ASP A 1 471 ? 58.345 -21.729 -5.845 1.00 92.19 471 ASP A C 1
ATOM 3867 O O . ASP A 1 471 ? 59.175 -22.257 -6.601 1.00 92.19 471 ASP A O 1
ATOM 3871 N N . ILE A 1 472 ? 57.033 -21.917 -6.006 1.00 92.06 472 ILE A N 1
ATOM 3872 C CA . ILE A 1 472 ? 56.513 -22.957 -6.902 1.00 92.06 472 ILE A CA 1
ATOM 3873 C C . ILE A 1 472 ? 56.609 -22.553 -8.384 1.00 92.06 472 ILE A C 1
ATOM 3875 O O . ILE A 1 472 ? 56.387 -21.385 -8.729 1.00 92.06 472 ILE A O 1
ATOM 3879 N N . PRO A 1 473 ? 56.892 -23.504 -9.296 1.00 92.75 473 PRO A N 1
ATOM 3880 C CA . PRO A 1 473 ? 56.746 -23.273 -10.728 1.00 92.75 473 PRO A CA 1
ATOM 3881 C C . PRO A 1 473 ? 55.271 -23.236 -11.145 1.00 92.75 473 PRO A C 1
ATOM 3883 O O . PRO A 1 473 ? 54.392 -23.741 -10.447 1.00 92.75 473 PRO A O 1
ATOM 3886 N N . TRP A 1 474 ? 55.014 -22.710 -12.347 1.00 92.00 474 TRP A N 1
ATOM 3887 C CA . TRP A 1 474 ? 53.666 -22.615 -12.923 1.00 92.00 474 TRP A CA 1
ATOM 3888 C C . TRP A 1 474 ? 52.931 -23.957 -12.945 1.00 92.00 474 TRP A C 1
ATOM 3890 O O . TRP A 1 474 ? 51.770 -24.020 -12.560 1.00 92.00 474 TRP A O 1
ATOM 3900 N N . LEU A 1 475 ? 53.623 -25.031 -13.338 1.00 91.62 475 LEU A N 1
ATOM 3901 C CA . LEU A 1 475 ? 53.017 -26.356 -13.480 1.00 91.62 475 LEU A CA 1
ATOM 3902 C C . LEU A 1 475 ? 52.420 -26.881 -12.172 1.00 91.62 475 LEU A C 1
ATOM 3904 O O . LEU A 1 475 ? 51.393 -27.548 -12.193 1.00 91.62 475 LEU A O 1
ATOM 3908 N N . THR A 1 476 ? 53.049 -26.588 -11.035 1.00 93.75 476 THR A N 1
ATOM 3909 C CA . THR A 1 476 ? 52.550 -27.030 -9.727 1.00 93.75 476 THR A CA 1
ATOM 3910 C C . THR A 1 476 ? 51.276 -26.282 -9.352 1.00 93.75 476 THR A C 1
ATOM 3912 O O . THR A 1 476 ? 50.338 -26.888 -8.843 1.00 93.75 476 THR A O 1
ATOM 3915 N N . LEU A 1 477 ? 51.216 -24.981 -9.651 1.00 92.75 477 LEU A N 1
ATOM 3916 C CA . LEU A 1 477 ? 50.022 -24.171 -9.426 1.00 92.75 477 LEU A CA 1
ATOM 3917 C C . LEU A 1 477 ? 48.869 -24.579 -10.354 1.00 92.75 477 LEU A C 1
ATOM 3919 O O . LEU A 1 477 ? 47.735 -24.719 -9.905 1.00 92.75 477 LEU A O 1
ATOM 3923 N N . GLU A 1 478 ? 49.163 -24.786 -11.636 1.00 94.69 478 GLU A N 1
ATOM 3924 C CA . GLU A 1 478 ? 48.199 -25.242 -12.641 1.00 94.69 478 GLU A CA 1
ATOM 3925 C C . GLU A 1 478 ? 47.622 -26.610 -12.284 1.00 94.69 478 GLU A C 1
ATOM 3927 O O . GLU A 1 478 ? 46.404 -26.746 -12.224 1.00 94.69 478 GLU A O 1
ATOM 3932 N N . SER A 1 479 ? 48.472 -27.577 -11.926 1.00 94.62 479 SER A N 1
ATOM 3933 C CA . SER A 1 479 ? 48.027 -28.910 -11.510 1.00 94.62 479 SER A CA 1
ATOM 3934 C C . SER A 1 479 ? 47.133 -28.873 -10.267 1.00 94.62 479 SER A C 1
ATOM 3936 O O . SER A 1 479 ? 46.158 -29.616 -10.202 1.00 94.62 479 SER A O 1
ATOM 3938 N N . ALA A 1 480 ? 47.421 -28.003 -9.293 1.00 94.19 480 ALA A N 1
ATOM 3939 C CA . ALA A 1 480 ? 46.575 -27.859 -8.110 1.00 94.19 480 ALA A CA 1
ATOM 3940 C C . ALA A 1 480 ? 45.187 -27.290 -8.456 1.00 94.19 480 ALA A C 1
ATOM 3942 O O . ALA A 1 480 ? 44.178 -27.792 -7.966 1.00 94.19 480 ALA A O 1
ATOM 3943 N N . ILE A 1 481 ? 45.128 -26.266 -9.313 1.00 94.25 481 ILE A N 1
ATOM 3944 C CA . ILE A 1 481 ? 43.864 -25.638 -9.734 1.00 94.25 481 ILE A CA 1
ATOM 3945 C C . ILE A 1 481 ? 43.044 -26.578 -10.627 1.00 94.25 481 ILE A C 1
ATOM 3947 O O . ILE A 1 481 ? 41.820 -26.631 -10.496 1.00 94.25 481 ILE A O 1
ATOM 3951 N N . GLU A 1 482 ? 43.699 -27.347 -11.496 1.00 95.62 482 GLU A N 1
ATOM 3952 C CA . GLU A 1 482 ? 43.056 -28.405 -12.275 1.00 95.62 482 GLU A CA 1
ATOM 3953 C C . GLU A 1 482 ? 42.409 -29.446 -11.355 1.00 95.62 482 GLU A C 1
ATOM 3955 O O . GLU A 1 482 ? 41.217 -29.724 -11.486 1.00 95.62 482 GLU A O 1
ATOM 3960 N N . GLU A 1 483 ? 43.144 -29.953 -10.365 1.00 94.94 483 GLU A N 1
ATOM 3961 C CA . GLU A 1 483 ? 42.626 -30.957 -9.434 1.00 94.94 483 GLU A CA 1
ATOM 3962 C C . GLU A 1 483 ? 41.452 -30.420 -8.599 1.00 94.94 483 GLU A C 1
ATOM 3964 O O . GLU A 1 483 ? 40.472 -31.130 -8.380 1.00 94.94 483 GLU A O 1
ATOM 3969 N N . MET A 1 484 ? 41.477 -29.142 -8.198 1.00 94.31 484 MET A N 1
ATOM 3970 C CA . MET A 1 484 ? 40.329 -28.496 -7.542 1.00 94.31 484 MET A CA 1
ATOM 3971 C C . MET A 1 484 ? 39.059 -28.581 -8.398 1.00 94.31 484 MET A C 1
ATOM 3973 O O . MET A 1 484 ? 37.981 -28.856 -7.868 1.00 94.31 484 MET A O 1
ATOM 3977 N N . SER A 1 485 ? 39.183 -28.366 -9.713 1.00 91.25 485 SER A N 1
ATOM 3978 C CA . SER A 1 485 ? 38.052 -28.447 -10.648 1.00 91.25 485 SER A CA 1
ATOM 3979 C C . SER A 1 485 ? 37.543 -29.877 -10.850 1.00 91.25 485 SER A C 1
ATOM 3981 O O . SER A 1 485 ? 36.373 -30.074 -11.165 1.00 91.25 485 SER A O 1
ATOM 3983 N N . ILE A 1 486 ? 38.392 -30.880 -10.615 1.00 91.88 486 ILE A N 1
ATOM 3984 C CA . ILE A 1 486 ? 38.017 -32.297 -10.652 1.00 91.88 486 ILE A CA 1
ATOM 3985 C C . ILE A 1 486 ? 37.307 -32.703 -9.352 1.00 91.88 486 ILE A C 1
ATOM 3987 O O . ILE A 1 486 ? 36.302 -33.412 -9.399 1.00 91.88 486 ILE A O 1
ATOM 3991 N N . ILE A 1 487 ? 37.813 -32.253 -8.197 1.00 90.12 487 ILE A N 1
ATOM 3992 C CA . ILE A 1 487 ? 37.281 -32.602 -6.871 1.00 90.12 487 ILE A CA 1
ATOM 3993 C C . ILE A 1 487 ? 35.899 -31.986 -6.644 1.00 90.12 487 ILE A C 1
ATOM 3995 O O . ILE A 1 487 ? 34.978 -32.681 -6.215 1.00 90.12 487 ILE A O 1
ATOM 3999 N N . GLU A 1 488 ? 35.757 -30.685 -6.896 1.00 88.75 488 GLU A N 1
ATOM 4000 C CA . GLU A 1 488 ? 34.484 -29.980 -6.763 1.00 88.75 488 GLU A CA 1
ATOM 4001 C C . GLU A 1 488 ? 34.362 -28.926 -7.872 1.00 88.75 488 GLU A C 1
ATOM 4003 O O . GLU A 1 488 ? 34.827 -27.793 -7.699 1.00 88.75 488 GLU A O 1
ATOM 4008 N N . PRO A 1 489 ? 33.752 -29.290 -9.016 1.00 85.62 489 PRO A N 1
ATOM 4009 C CA . PRO A 1 489 ? 33.525 -28.361 -10.121 1.00 85.62 489 PRO A CA 1
ATOM 4010 C C . PRO A 1 489 ? 32.400 -27.357 -9.835 1.00 85.62 489 PRO A C 1
ATOM 4012 O O . PRO A 1 489 ? 32.368 -26.293 -10.452 1.00 85.62 489 PRO A O 1
ATOM 4015 N N . ASN A 1 490 ? 31.470 -27.676 -8.923 1.00 81.88 490 ASN A N 1
ATOM 4016 C CA . ASN A 1 490 ? 30.271 -26.877 -8.667 1.00 81.88 490 ASN A CA 1
ATOM 4017 C C . ASN A 1 490 ? 30.460 -26.004 -7.420 1.00 81.88 490 ASN A C 1
ATOM 4019 O O . ASN A 1 490 ? 29.919 -26.291 -6.349 1.00 81.88 490 ASN A O 1
ATOM 4023 N N . VAL A 1 491 ? 31.245 -24.939 -7.574 1.00 80.50 491 VAL A N 1
ATOM 4024 C CA . VAL A 1 491 ? 31.436 -23.904 -6.549 1.00 80.50 491 VAL A CA 1
ATOM 4025 C C . VAL A 1 491 ? 30.809 -22.580 -6.972 1.00 80.50 491 VAL A C 1
ATOM 4027 O O . VAL A 1 491 ? 30.788 -22.237 -8.152 1.00 80.50 491 VAL A O 1
ATOM 4030 N N . ASP A 1 492 ? 30.336 -21.813 -5.997 1.00 72.00 492 ASP A N 1
ATOM 4031 C CA . ASP A 1 492 ? 29.669 -20.527 -6.211 1.00 72.00 492 ASP A CA 1
ATOM 4032 C C . ASP A 1 492 ? 30.672 -19.418 -6.571 1.00 72.00 492 ASP A C 1
ATOM 4034 O O . ASP A 1 492 ? 30.393 -18.513 -7.363 1.00 72.00 492 ASP A O 1
ATOM 4038 N N . PHE A 1 493 ? 31.868 -19.485 -5.981 1.00 76.25 493 PHE A N 1
ATOM 4039 C CA . PHE A 1 493 ? 32.971 -18.555 -6.212 1.00 76.25 493 PHE A CA 1
ATOM 4040 C C . PHE A 1 493 ? 34.325 -19.155 -5.808 1.00 76.25 493 PHE A C 1
ATOM 4042 O O . PHE A 1 493 ? 34.408 -20.168 -5.111 1.00 76.25 493 PHE A O 1
ATOM 4049 N N . VAL A 1 494 ? 35.408 -18.498 -6.235 1.00 79.50 494 VAL A N 1
ATOM 4050 C CA . VAL A 1 494 ? 36.779 -18.802 -5.796 1.00 79.50 494 VAL A CA 1
ATOM 4051 C C . VAL A 1 494 ? 37.398 -17.563 -5.157 1.00 79.50 494 VAL A C 1
ATOM 4053 O O . VAL A 1 494 ? 37.328 -16.467 -5.715 1.00 79.50 494 VAL A O 1
ATOM 4056 N N . ILE A 1 495 ? 38.034 -17.726 -3.999 1.00 81.38 495 ILE A N 1
ATOM 4057 C CA . ILE A 1 495 ? 38.820 -16.680 -3.339 1.00 81.38 495 ILE A CA 1
ATOM 4058 C C . ILE A 1 495 ? 40.304 -16.967 -3.574 1.00 81.38 495 ILE A C 1
ATOM 4060 O O . ILE A 1 495 ? 40.823 -17.979 -3.117 1.00 81.38 495 ILE A O 1
ATOM 4064 N N . ASN A 1 496 ? 40.997 -16.060 -4.255 1.00 81.06 496 ASN A N 1
ATOM 4065 C CA . ASN A 1 496 ? 42.452 -16.044 -4.376 1.00 81.06 496 ASN A CA 1
ATOM 4066 C C . ASN A 1 496 ? 43.020 -15.024 -3.373 1.00 81.06 496 ASN A C 1
ATOM 4068 O O . ASN A 1 496 ? 42.878 -13.817 -3.570 1.00 81.06 496 ASN A O 1
ATOM 4072 N N . SER A 1 497 ? 43.595 -15.493 -2.269 1.00 77.44 497 SER A N 1
ATOM 4073 C CA . SER A 1 497 ? 44.060 -14.670 -1.144 1.00 77.44 497 SER A CA 1
ATOM 4074 C C . SER A 1 497 ? 45.556 -14.840 -0.851 1.00 77.44 497 SER A C 1
ATOM 4076 O O . SER A 1 497 ? 46.216 -15.709 -1.410 1.00 77.44 497 SER A O 1
ATOM 4078 N N . GLY A 1 498 ? 46.101 -14.021 0.049 1.00 72.00 498 GLY A N 1
ATOM 4079 C CA . GLY A 1 498 ? 47.462 -14.199 0.571 1.00 72.00 498 GLY A CA 1
ATOM 4080 C C . GLY A 1 498 ? 48.572 -13.748 -0.383 1.00 72.00 498 GLY A C 1
ATOM 4081 O O . GLY A 1 498 ? 48.352 -12.936 -1.290 1.00 72.00 498 GLY A O 1
ATOM 4082 N N . ASP A 1 499 ? 49.786 -14.249 -0.157 1.00 76.56 499 ASP A N 1
ATOM 4083 C CA . ASP A 1 499 ? 50.979 -13.844 -0.900 1.00 76.56 499 ASP A CA 1
ATOM 4084 C C . ASP A 1 499 ? 51.125 -14.623 -2.216 1.00 76.56 499 ASP A C 1
ATOM 4086 O O . ASP A 1 499 ? 51.591 -15.759 -2.289 1.00 76.56 499 ASP A O 1
ATOM 4090 N N . THR A 1 500 ? 50.741 -13.985 -3.322 1.00 76.62 500 THR A N 1
ATOM 4091 C CA . THR A 1 500 ? 50.862 -14.582 -4.665 1.00 76.62 500 THR A CA 1
ATOM 4092 C C . THR A 1 500 ? 52.279 -14.463 -5.247 1.00 76.62 500 THR A C 1
ATOM 4094 O O . THR A 1 500 ? 52.618 -15.144 -6.213 1.00 76.62 500 THR A O 1
ATOM 4097 N N . PHE A 1 501 ? 53.118 -13.578 -4.698 1.00 81.88 501 PHE A N 1
ATOM 4098 C CA . PHE A 1 501 ? 54.427 -13.242 -5.268 1.00 81.88 501 PHE A CA 1
ATOM 4099 C C . PHE A 1 501 ? 55.550 -14.123 -4.722 1.00 81.88 501 PHE A C 1
ATOM 4101 O O . PHE A 1 501 ? 55.526 -14.480 -3.545 1.00 81.88 501 PHE A O 1
ATOM 4108 N N . PRO A 1 502 ? 56.592 -14.389 -5.525 1.00 83.31 502 PRO A N 1
ATOM 4109 C CA . PRO A 1 502 ? 57.751 -15.114 -5.055 1.00 83.31 502 PRO A CA 1
ATOM 4110 C C . PRO A 1 502 ? 58.583 -14.239 -4.106 1.00 83.31 502 PRO A C 1
ATOM 4112 O O . PRO A 1 502 ? 58.785 -13.038 -4.338 1.00 83.31 502 PRO A O 1
ATOM 4115 N N . HIS A 1 503 ? 59.146 -14.867 -3.081 1.00 84.25 503 HIS A N 1
ATOM 4116 C CA . HIS A 1 503 ? 60.112 -14.323 -2.131 1.00 84.25 503 HIS A CA 1
ATOM 4117 C C . HIS A 1 503 ? 61.353 -13.749 -2.823 1.00 84.25 503 HIS A C 1
ATOM 4119 O O . HIS A 1 503 ? 61.947 -12.778 -2.355 1.00 84.25 503 HIS A O 1
ATOM 4125 N N . ALA A 1 504 ? 61.717 -14.290 -3.989 1.00 75.62 504 ALA A N 1
ATOM 4126 C CA . ALA A 1 504 ? 62.820 -13.800 -4.814 1.00 75.62 504 ALA A CA 1
ATOM 4127 C C . ALA A 1 504 ? 62.590 -12.391 -5.413 1.00 75.62 504 ALA A C 1
ATOM 4129 O O . ALA A 1 504 ? 63.486 -11.844 -6.068 1.00 75.62 504 ALA A O 1
ATOM 4130 N N . GLY A 1 505 ? 61.402 -11.807 -5.222 1.00 75.75 505 GLY A N 1
ATOM 4131 C CA . GLY A 1 505 ? 61.051 -10.460 -5.656 1.00 75.75 505 GLY A CA 1
ATOM 4132 C C . GLY A 1 505 ? 60.824 -10.322 -7.166 1.00 75.75 505 GLY A C 1
ATOM 4133 O O . GLY A 1 505 ? 60.982 -11.262 -7.955 1.00 75.75 505 GLY A O 1
ATOM 4134 N N . GLY A 1 506 ? 60.452 -9.108 -7.572 1.00 76.88 506 GLY A N 1
ATOM 4135 C CA . GLY A 1 506 ? 60.108 -8.748 -8.948 1.00 76.88 506 GLY A CA 1
ATOM 4136 C C . GLY A 1 506 ? 59.707 -7.280 -9.067 1.00 76.88 506 GLY A C 1
ATOM 4137 O O . GLY A 1 506 ? 59.457 -6.618 -8.053 1.00 76.88 506 GLY A O 1
ATOM 4138 N N . SER A 1 507 ? 59.656 -6.769 -10.297 1.00 80.06 507 SER A N 1
ATOM 4139 C CA . SER A 1 507 ? 59.150 -5.421 -10.564 1.00 80.06 507 SER A CA 1
ATOM 4140 C C . SER A 1 507 ? 57.648 -5.323 -10.258 1.00 80.06 507 SER A C 1
ATOM 4142 O O . SER A 1 507 ? 56.942 -6.327 -10.162 1.00 80.06 507 SER A O 1
ATOM 4144 N N . ALA A 1 508 ? 57.138 -4.099 -10.116 1.00 69.44 508 ALA A N 1
ATOM 4145 C CA . ALA A 1 508 ? 55.708 -3.850 -9.927 1.00 69.44 508 ALA A CA 1
ATOM 4146 C C . ALA A 1 508 ? 54.844 -4.437 -11.058 1.00 69.44 508 ALA A C 1
ATOM 4148 O O . ALA A 1 508 ? 53.766 -4.971 -10.808 1.00 69.44 508 ALA A O 1
ATOM 4149 N N . GLU A 1 509 ? 55.340 -4.356 -12.291 1.00 74.38 509 GLU A N 1
ATOM 4150 C CA . GLU A 1 509 ? 54.673 -4.876 -13.483 1.00 74.38 509 GLU A CA 1
ATOM 4151 C C . GLU A 1 509 ? 54.652 -6.407 -13.490 1.00 74.38 509 GLU A C 1
ATOM 4153 O O . GLU A 1 509 ? 53.609 -7.006 -13.732 1.00 74.38 509 GLU A O 1
ATOM 4158 N N . GLU A 1 510 ? 55.765 -7.050 -13.125 1.00 78.69 510 GLU A N 1
ATOM 4159 C CA . GLU A 1 510 ? 55.839 -8.513 -13.027 1.00 78.69 510 GLU A CA 1
ATOM 4160 C C . GLU A 1 510 ? 54.901 -9.061 -11.943 1.00 78.69 510 GLU A C 1
ATOM 4162 O O . GLU A 1 510 ? 54.235 -10.081 -12.134 1.00 78.69 510 GLU A O 1
ATOM 4167 N N . LYS A 1 511 ? 54.791 -8.347 -10.819 1.00 74.62 511 LYS A N 1
ATOM 4168 C CA . LYS A 1 511 ? 53.819 -8.656 -9.769 1.00 74.62 511 LYS A CA 1
ATOM 4169 C C . LYS A 1 511 ? 52.388 -8.511 -10.290 1.00 74.62 511 LYS A C 1
ATOM 4171 O O . LYS A 1 511 ? 51.608 -9.451 -10.199 1.00 74.62 511 LYS A O 1
ATOM 4176 N N . LEU A 1 512 ? 52.034 -7.384 -10.905 1.00 73.06 512 LEU A N 1
ATOM 4177 C CA . LEU A 1 512 ? 50.690 -7.197 -11.461 1.00 73.06 512 LEU A CA 1
ATOM 4178 C C . LEU A 1 512 ? 50.331 -8.291 -12.480 1.00 73.06 512 LEU A C 1
ATOM 4180 O O . LEU A 1 512 ? 49.233 -8.843 -12.435 1.00 73.06 512 LEU A O 1
ATOM 4184 N N . GLN A 1 513 ? 51.273 -8.647 -13.354 1.00 77.12 513 GLN A N 1
ATOM 4185 C CA . GLN A 1 513 ? 51.070 -9.700 -14.341 1.00 77.12 513 GLN A CA 1
ATOM 4186 C C . GLN A 1 513 ? 50.870 -11.072 -13.691 1.00 77.12 513 GLN A C 1
ATOM 4188 O O . GLN A 1 513 ? 50.063 -11.864 -14.170 1.00 77.12 513 GLN A O 1
ATOM 4193 N N . THR A 1 514 ? 51.549 -11.340 -12.575 1.00 78.81 514 THR A N 1
ATOM 4194 C CA . THR A 1 514 ? 51.364 -12.568 -11.792 1.00 78.81 514 THR A CA 1
ATOM 4195 C C . THR A 1 514 ? 49.926 -12.695 -11.294 1.00 78.81 514 THR A C 1
ATOM 4197 O O . THR A 1 514 ? 49.315 -13.736 -11.499 1.00 78.81 514 THR A O 1
ATOM 4200 N N . ILE A 1 515 ? 49.339 -11.621 -10.758 1.00 76.19 515 ILE A N 1
ATOM 4201 C CA . ILE A 1 515 ? 47.934 -11.601 -10.306 1.00 76.19 515 ILE A CA 1
ATOM 4202 C C . ILE A 1 515 ? 46.976 -11.912 -11.459 1.00 76.19 515 ILE A C 1
ATOM 4204 O O . ILE A 1 515 ? 46.046 -12.709 -11.322 1.00 76.19 515 ILE A O 1
ATOM 4208 N N . VAL A 1 516 ? 47.198 -11.269 -12.608 1.00 78.19 516 VAL A N 1
ATOM 4209 C CA . VAL A 1 516 ? 46.374 -11.472 -13.804 1.00 78.19 516 VAL A CA 1
ATOM 4210 C C . VAL A 1 516 ? 46.473 -12.920 -14.276 1.00 78.19 516 VAL A C 1
ATOM 4212 O O . VAL A 1 516 ? 45.451 -13.543 -14.554 1.00 78.19 516 VAL A O 1
ATOM 4215 N N . ASN A 1 517 ? 47.684 -13.473 -14.322 1.00 83.62 517 ASN A N 1
ATOM 4216 C CA . ASN A 1 517 ? 47.920 -14.837 -14.778 1.00 83.62 517 ASN A CA 1
ATOM 4217 C C . ASN A 1 517 ? 47.261 -15.864 -13.853 1.00 83.62 517 ASN A C 1
ATOM 4219 O O . ASN A 1 517 ? 46.546 -16.730 -14.346 1.00 83.62 517 ASN A O 1
ATOM 4223 N N . THR A 1 518 ? 47.432 -15.753 -12.533 1.00 85.12 518 THR A N 1
ATOM 4224 C CA . THR A 1 518 ? 46.835 -16.708 -11.583 1.00 85.12 518 THR A CA 1
ATOM 4225 C C . THR A 1 518 ? 45.310 -16.600 -11.546 1.00 85.12 518 THR A C 1
ATOM 4227 O O . THR A 1 518 ? 44.617 -17.611 -11.491 1.00 85.12 518 THR A O 1
ATOM 4230 N N . THR A 1 519 ? 44.756 -15.393 -11.693 1.00 83.00 519 THR A N 1
ATOM 4231 C CA . THR A 1 519 ? 43.302 -15.198 -11.825 1.00 83.00 519 THR A CA 1
ATOM 4232 C C . THR A 1 519 ? 42.756 -15.818 -13.113 1.00 83.00 519 THR A C 1
ATOM 4234 O O . THR A 1 519 ? 41.700 -16.450 -13.103 1.00 83.00 519 THR A O 1
ATOM 4237 N N . ASN A 1 520 ? 43.464 -15.655 -14.233 1.00 84.19 520 ASN A N 1
ATOM 4238 C CA . ASN A 1 520 ? 43.062 -16.243 -15.510 1.00 84.19 520 ASN A CA 1
ATOM 4239 C C . ASN A 1 520 ? 43.172 -17.769 -15.500 1.00 84.19 520 ASN A C 1
ATOM 4241 O O . ASN A 1 520 ? 42.310 -18.430 -16.068 1.00 84.19 520 ASN A O 1
ATOM 4245 N N . LEU A 1 521 ? 44.181 -18.317 -14.820 1.00 89.50 521 LEU A N 1
ATOM 4246 C CA . LEU A 1 521 ? 44.329 -19.752 -14.605 1.00 89.50 521 LEU A CA 1
ATOM 4247 C C . LEU A 1 521 ? 43.117 -20.327 -13.860 1.00 89.50 521 LEU A C 1
ATOM 4249 O O . LEU A 1 521 ? 42.509 -21.276 -14.339 1.00 89.50 521 LEU A O 1
ATOM 4253 N N . ILE A 1 522 ? 42.683 -19.697 -12.763 1.00 87.62 522 ILE A N 1
ATOM 4254 C CA . ILE A 1 522 ? 41.461 -20.108 -12.046 1.00 87.62 522 ILE A CA 1
ATOM 4255 C C . ILE A 1 522 ? 40.239 -20.058 -12.975 1.00 87.62 522 ILE A C 1
ATOM 4257 O O . ILE A 1 522 ? 39.469 -21.010 -13.032 1.00 87.62 522 ILE A O 1
ATOM 4261 N N . ARG A 1 523 ? 40.075 -18.982 -13.754 1.00 83.94 523 ARG A N 1
ATOM 4262 C CA . ARG A 1 523 ? 38.948 -18.837 -14.697 1.00 83.94 523 ARG A CA 1
ATOM 4263 C C . ARG A 1 523 ? 38.960 -19.844 -15.843 1.00 83.94 523 ARG A C 1
ATOM 4265 O O . ARG A 1 523 ? 37.905 -20.112 -16.409 1.00 83.94 523 ARG A O 1
ATOM 4272 N N . MET A 1 524 ? 40.131 -20.359 -16.208 1.00 90.31 524 MET A N 1
ATOM 4273 C CA . MET A 1 524 ? 40.261 -21.385 -17.239 1.00 90.31 524 MET A CA 1
ATOM 4274 C C . MET A 1 524 ? 39.618 -22.701 -16.790 1.00 90.31 524 MET A C 1
ATOM 4276 O O . MET A 1 524 ? 38.945 -23.342 -17.592 1.00 90.31 524 MET A O 1
ATOM 4280 N N . TYR A 1 525 ? 39.779 -23.062 -15.514 1.00 91.44 525 TYR A N 1
ATOM 4281 C CA . TYR A 1 525 ? 39.228 -24.292 -14.934 1.00 91.44 525 TYR A CA 1
ATOM 4282 C C . TYR A 1 525 ? 37.842 -24.108 -14.293 1.00 91.44 525 TYR A C 1
ATOM 4284 O O . TYR A 1 525 ? 37.069 -25.057 -14.226 1.00 91.44 525 TYR A O 1
ATOM 4292 N N . PHE A 1 526 ? 37.488 -22.883 -13.893 1.00 86.31 526 PHE A N 1
ATOM 4293 C CA . PHE A 1 526 ? 36.177 -22.509 -13.350 1.00 86.31 526 PHE A CA 1
ATOM 4294 C C . PHE A 1 526 ? 35.510 -21.434 -14.230 1.00 86.31 526 PHE A C 1
ATOM 4296 O O . PHE A 1 526 ? 35.470 -20.251 -13.861 1.00 86.31 526 PHE A O 1
ATOM 4303 N N . PRO A 1 527 ? 35.014 -21.801 -15.427 1.00 74.56 527 PRO A N 1
ATOM 4304 C CA . PRO A 1 527 ? 34.401 -20.847 -16.342 1.00 74.56 527 PRO A CA 1
ATOM 4305 C C . PRO A 1 527 ? 33.087 -20.308 -15.762 1.00 74.56 527 PRO A C 1
ATOM 4307 O O . PRO A 1 527 ? 32.278 -21.056 -15.225 1.00 74.56 527 PRO A O 1
ATOM 4310 N N . ASN A 1 528 ? 32.847 -19.005 -15.923 1.00 71.94 528 ASN A N 1
ATOM 4311 C CA . ASN A 1 528 ? 31.637 -18.293 -15.471 1.00 71.94 528 ASN A CA 1
ATOM 4312 C C . ASN A 1 528 ? 31.466 -18.133 -13.949 1.00 71.94 528 ASN A C 1
ATOM 4314 O O . ASN A 1 528 ? 30.425 -17.651 -13.510 1.00 71.94 528 ASN A O 1
ATOM 4318 N N . ILE A 1 529 ? 32.485 -18.461 -13.153 1.00 70.94 529 ILE A N 1
ATOM 4319 C CA . ILE A 1 529 ? 32.472 -18.278 -11.698 1.00 70.94 529 ILE A CA 1
ATOM 4320 C C . ILE A 1 529 ? 33.187 -16.972 -11.315 1.00 70.94 529 ILE A C 1
ATOM 4322 O O . ILE A 1 529 ? 34.160 -16.546 -11.952 1.00 70.94 529 ILE A O 1
ATOM 4326 N N . THR A 1 530 ? 32.703 -16.305 -10.264 1.00 71.69 530 THR A N 1
ATOM 4327 C CA . THR A 1 530 ? 33.347 -15.090 -9.747 1.00 71.69 530 THR A CA 1
ATOM 4328 C C . THR A 1 530 ? 34.630 -15.456 -9.000 1.00 71.69 530 THR A C 1
ATOM 4330 O O . THR A 1 530 ? 34.613 -16.268 -8.079 1.00 71.69 530 THR A O 1
ATOM 4333 N N . VAL A 1 531 ? 35.748 -14.827 -9.377 1.00 72.56 531 VAL A N 1
ATOM 4334 C CA . VAL A 1 531 ? 37.031 -14.953 -8.668 1.00 72.56 531 VAL A CA 1
ATOM 4335 C C . VAL A 1 531 ? 37.304 -13.661 -7.905 1.00 72.56 531 VAL A C 1
ATOM 4337 O O . VAL A 1 531 ? 37.487 -12.604 -8.518 1.00 72.56 531 VAL A O 1
ATOM 4340 N N . PHE A 1 532 ? 37.334 -13.747 -6.579 1.00 69.81 532 PHE A N 1
ATOM 4341 C CA . PHE A 1 532 ? 37.704 -12.651 -5.685 1.00 69.81 532 PHE A CA 1
ATOM 4342 C C . PHE A 1 532 ? 39.213 -12.679 -5.430 1.00 69.81 532 PHE A C 1
ATOM 4344 O O . PHE A 1 532 ? 39.777 -13.752 -5.244 1.00 69.81 532 PHE A O 1
ATOM 4351 N N . TYR A 1 533 ? 39.876 -11.519 -5.412 1.00 67.75 533 TYR A N 1
ATOM 4352 C CA . TYR A 1 533 ? 41.330 -11.435 -5.222 1.00 67.75 533 TYR A CA 1
ATOM 4353 C C . TYR A 1 533 ? 41.717 -10.533 -4.045 1.00 67.75 533 TYR A C 1
ATOM 4355 O O . TYR A 1 533 ? 41.538 -9.320 -4.154 1.00 67.75 533 TYR A O 1
ATOM 4363 N N . SER A 1 534 ? 42.294 -11.118 -2.983 1.00 64.31 534 SER A N 1
ATOM 4364 C CA . SER A 1 534 ? 42.711 -10.470 -1.723 1.00 64.31 534 SER A CA 1
ATOM 4365 C C . SER A 1 534 ? 44.228 -10.365 -1.563 1.00 64.31 534 SER A C 1
ATOM 4367 O O . SER A 1 534 ? 44.834 -11.274 -0.994 1.00 64.31 534 SER A O 1
ATOM 4369 N N . PRO A 1 535 ? 44.879 -9.272 -1.991 1.00 58.12 535 PRO A N 1
ATOM 4370 C CA . PRO A 1 535 ? 46.309 -9.114 -1.771 1.00 58.12 535 PRO A CA 1
ATOM 4371 C C . PRO A 1 535 ? 46.643 -8.741 -0.318 1.00 58.12 535 PRO A C 1
ATOM 4373 O O . PRO A 1 535 ? 45.844 -8.140 0.399 1.00 58.12 535 PRO A O 1
ATOM 4376 N N . VAL A 1 536 ? 47.888 -9.008 0.079 1.00 55.34 536 VAL A N 1
ATOM 4377 C CA . VAL A 1 536 ? 48.533 -8.392 1.246 1.00 55.34 536 VAL A CA 1
ATOM 4378 C C . VAL A 1 536 ? 49.024 -6.989 0.837 1.00 55.34 536 VAL A C 1
ATOM 4380 O O . VAL A 1 536 ? 49.922 -6.823 0.011 1.00 55.34 536 VAL A O 1
ATOM 4383 N N . TYR A 1 537 ? 48.360 -5.944 1.344 1.00 52.34 537 TYR A N 1
ATOM 4384 C CA . TYR A 1 537 ? 48.352 -4.590 0.755 1.00 52.34 537 TYR A CA 1
ATOM 4385 C C . T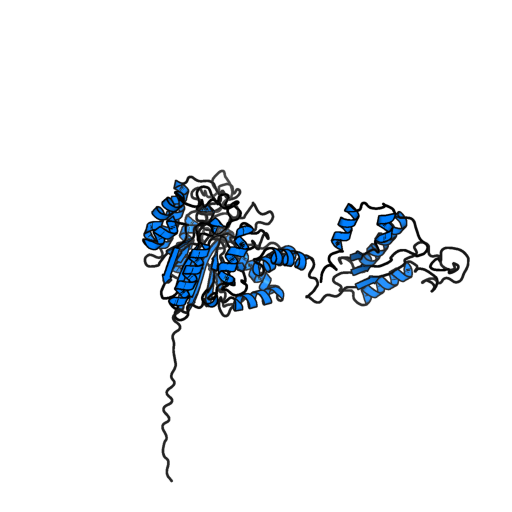YR A 1 537 ? 49.498 -3.643 1.165 1.00 52.34 537 TYR A C 1
ATOM 4387 O O . TYR A 1 537 ? 49.601 -2.553 0.595 1.00 52.34 537 TYR A O 1
ATOM 4395 N N . SER A 1 538 ? 50.363 -4.008 2.115 1.00 47.56 538 SER A N 1
ATOM 4396 C CA . SER A 1 538 ? 51.357 -3.069 2.673 1.00 47.56 538 SER A CA 1
ATOM 4397 C C . SER A 1 538 ? 52.355 -2.547 1.625 1.00 47.56 538 SER A C 1
ATOM 4399 O O . SER A 1 538 ? 52.671 -1.363 1.596 1.00 47.56 538 SER A O 1
ATOM 4401 N N . TRP A 1 539 ? 52.778 -3.384 0.674 1.00 47.91 539 TRP A N 1
ATOM 4402 C CA . TRP A 1 539 ? 53.856 -3.034 -0.259 1.00 47.91 539 TRP A CA 1
ATOM 4403 C C . TRP A 1 539 ? 53.452 -2.072 -1.399 1.00 47.91 539 TRP A C 1
ATOM 4405 O O . TRP A 1 539 ? 54.266 -1.252 -1.835 1.00 47.91 539 TRP A O 1
ATOM 4415 N N . PHE A 1 540 ? 52.210 -2.153 -1.900 1.00 50.44 540 PHE A N 1
ATOM 4416 C CA . PHE A 1 540 ? 51.735 -1.333 -3.032 1.00 50.44 540 PHE A CA 1
ATOM 4417 C C . PHE A 1 540 ? 51.486 0.133 -2.652 1.00 50.44 540 PHE A C 1
ATOM 4419 O O . PHE A 1 540 ? 51.687 1.024 -3.484 1.00 50.44 540 PHE A O 1
ATOM 4426 N N . LEU A 1 541 ? 51.078 0.373 -1.403 1.00 47.41 541 LEU A N 1
ATOM 4427 C CA . LEU A 1 541 ? 50.914 1.706 -0.823 1.00 47.41 541 LEU A CA 1
ATOM 4428 C C . LEU A 1 541 ? 52.271 2.394 -0.619 1.00 47.41 541 LEU A C 1
ATOM 4430 O O . LEU A 1 541 ? 52.446 3.536 -1.049 1.00 47.41 541 LEU A O 1
ATOM 4434 N N . ASP A 1 542 ? 53.257 1.668 -0.085 1.00 47.19 542 ASP A N 1
ATOM 4435 C CA . ASP A 1 542 ? 54.600 2.196 0.197 1.00 47.19 542 ASP A CA 1
ATOM 4436 C C . ASP A 1 542 ? 55.366 2.646 -1.062 1.00 47.19 542 ASP A C 1
ATOM 4438 O O . ASP A 1 542 ? 56.196 3.553 -1.001 1.00 47.19 542 ASP A O 1
ATOM 4442 N N . HIS A 1 543 ? 55.061 2.067 -2.230 1.00 51.38 543 HIS A N 1
ATOM 4443 C CA . HIS A 1 543 ? 55.762 2.356 -3.491 1.00 51.38 543 HIS A CA 1
ATOM 4444 C C . HIS A 1 543 ? 54.965 3.235 -4.474 1.00 51.38 543 HIS A C 1
ATOM 4446 O O . HIS A 1 543 ? 55.418 3.451 -5.598 1.00 51.38 543 HIS A O 1
ATOM 4452 N N . LYS A 1 544 ? 53.794 3.767 -4.075 1.00 51.16 544 LYS A N 1
ATOM 4453 C CA . LYS A 1 544 ? 52.937 4.676 -4.879 1.00 51.16 544 LYS A CA 1
ATOM 4454 C C . LYS A 1 544 ? 52.572 4.160 -6.283 1.00 51.16 544 LYS A C 1
ATOM 4456 O O . LYS A 1 544 ? 52.358 4.946 -7.204 1.00 51.16 544 LYS A O 1
ATOM 4461 N N . ILE A 1 545 ? 52.484 2.842 -6.452 1.00 48.66 545 ILE A N 1
ATOM 4462 C CA . ILE A 1 545 ? 52.191 2.199 -7.747 1.00 48.66 545 ILE A CA 1
ATOM 4463 C C . ILE A 1 545 ? 50.710 2.382 -8.134 1.00 48.66 545 ILE A C 1
ATOM 4465 O O . ILE A 1 545 ? 50.369 2.439 -9.314 1.00 48.66 545 ILE A O 1
ATOM 4469 N N . ILE A 1 546 ? 49.820 2.515 -7.145 1.00 52.12 546 ILE A N 1
ATOM 4470 C CA . ILE A 1 546 ? 48.380 2.749 -7.317 1.00 52.12 546 ILE A CA 1
ATOM 4471 C C . ILE A 1 546 ? 47.978 3.909 -6.396 1.00 52.12 546 ILE A C 1
ATOM 4473 O O . ILE A 1 546 ? 48.512 4.041 -5.297 1.00 52.12 546 ILE A O 1
ATOM 4477 N N . SER A 1 547 ? 47.053 4.773 -6.830 1.00 51.59 547 SER A N 1
ATOM 4478 C CA . SER A 1 547 ? 46.545 5.840 -5.961 1.00 51.59 547 SER A CA 1
ATOM 4479 C C . SER A 1 547 ? 45.680 5.263 -4.842 1.00 51.59 547 SER A C 1
ATOM 4481 O O . SER A 1 547 ? 44.894 4.348 -5.073 1.00 51.59 547 SER A O 1
ATOM 4483 N N . GLU A 1 548 ? 45.762 5.852 -3.652 1.00 45.53 548 GLU A N 1
ATOM 4484 C CA . GLU A 1 548 ? 44.981 5.481 -2.462 1.00 45.53 548 GLU A CA 1
ATOM 4485 C C . GLU A 1 548 ? 43.473 5.361 -2.762 1.00 45.53 548 GLU A C 1
ATOM 4487 O O . GLU A 1 548 ? 42.798 4.456 -2.290 1.00 45.53 548 GLU A O 1
ATOM 4492 N N . ARG A 1 549 ? 42.959 6.205 -3.667 1.00 42.78 549 ARG A N 1
ATOM 4493 C CA . ARG A 1 549 ? 41.566 6.190 -4.140 1.00 42.78 549 ARG A CA 1
ATOM 4494 C C . ARG A 1 549 ? 41.241 4.997 -5.050 1.00 42.78 549 ARG A C 1
ATOM 4496 O O . ARG A 1 549 ? 40.183 4.395 -4.897 1.00 42.78 549 ARG A O 1
ATOM 4503 N N . LYS A 1 550 ? 42.134 4.624 -5.979 1.00 46.88 550 LYS A N 1
ATOM 4504 C CA . LYS A 1 550 ? 41.986 3.392 -6.784 1.00 46.88 550 LYS A CA 1
ATOM 4505 C C . LYS A 1 550 ? 42.130 2.150 -5.909 1.00 46.88 550 LYS A C 1
ATOM 4507 O O . LYS A 1 550 ? 41.393 1.193 -6.113 1.00 46.88 550 LYS A O 1
ATOM 4512 N N . LEU A 1 551 ? 43.019 2.207 -4.917 1.00 43.34 551 LEU A N 1
ATOM 4513 C CA . LEU A 1 551 ? 43.196 1.162 -3.921 1.00 43.34 551 LEU A CA 1
ATOM 4514 C C . LEU A 1 551 ? 41.909 0.983 -3.113 1.00 43.34 551 LEU A C 1
ATOM 4516 O O . LEU A 1 551 ? 41.367 -0.105 -3.115 1.00 43.34 551 LEU A O 1
ATOM 4520 N N . LEU A 1 552 ? 41.326 2.058 -2.575 1.00 43.75 552 LEU A N 1
ATOM 4521 C CA . LEU A 1 552 ? 40.020 2.051 -1.902 1.00 43.75 552 LEU A CA 1
ATOM 4522 C C . LEU A 1 552 ? 38.878 1.548 -2.792 1.00 43.75 552 LEU A C 1
ATOM 4524 O O . LEU A 1 552 ? 37.953 0.939 -2.284 1.00 43.75 552 LEU A O 1
ATOM 4528 N N . THR A 1 553 ? 38.935 1.741 -4.112 1.00 45.03 553 THR A N 1
ATOM 4529 C CA . THR A 1 553 ? 37.899 1.230 -5.033 1.00 45.03 553 THR A CA 1
ATOM 4530 C C . THR A 1 553 ? 38.062 -0.273 -5.311 1.00 45.03 553 THR A C 1
ATOM 4532 O O . THR A 1 553 ? 37.076 -0.976 -5.517 1.00 45.03 553 THR A O 1
ATOM 4535 N N . MET A 1 554 ? 39.299 -0.784 -5.299 1.00 40.47 554 MET A N 1
ATOM 4536 C CA . MET A 1 554 ? 39.593 -2.223 -5.378 1.00 40.47 554 MET A CA 1
ATOM 4537 C C . MET A 1 554 ? 39.345 -2.927 -4.034 1.00 40.47 554 MET A C 1
ATOM 4539 O O . MET A 1 554 ? 38.813 -4.030 -4.004 1.00 40.47 554 MET A O 1
ATOM 4543 N N . VAL A 1 555 ? 39.658 -2.248 -2.931 1.00 39.09 555 VAL A N 1
ATOM 4544 C CA . VAL A 1 555 ? 39.486 -2.675 -1.538 1.00 39.09 555 VAL A CA 1
ATOM 4545 C C . VAL A 1 555 ? 38.025 -2.583 -1.086 1.00 39.09 555 VAL A C 1
ATOM 4547 O O . VAL A 1 555 ? 37.584 -3.424 -0.317 1.00 39.09 555 VAL A O 1
ATOM 4550 N N . ALA A 1 556 ? 37.223 -1.651 -1.608 1.00 39.75 556 ALA A N 1
ATOM 4551 C CA . ALA A 1 556 ? 35.776 -1.595 -1.363 1.00 39.75 556 ALA A CA 1
ATOM 4552 C C . ALA A 1 556 ? 35.016 -2.787 -1.971 1.00 39.75 556 ALA A C 1
ATOM 4554 O O . ALA A 1 556 ? 33.852 -2.996 -1.649 1.00 39.75 556 ALA A O 1
ATOM 4555 N N . LYS A 1 557 ? 35.672 -3.598 -2.814 1.00 38.00 557 LYS A N 1
ATOM 4556 C CA . LYS A 1 557 ? 35.167 -4.917 -3.222 1.00 38.00 557 LYS A CA 1
ATOM 4557 C C . LYS A 1 557 ? 35.568 -6.051 -2.264 1.00 38.00 557 LYS A C 1
ATOM 4559 O O . LYS A 1 557 ? 35.203 -7.188 -2.525 1.00 38.00 557 LYS A O 1
ATOM 4564 N N . MET A 1 558 ? 36.304 -5.768 -1.183 1.00 37.19 558 MET A N 1
ATOM 4565 C CA . MET A 1 558 ? 36.826 -6.778 -0.248 1.00 37.19 558 MET A CA 1
ATOM 4566 C C . MET A 1 558 ? 36.716 -6.459 1.244 1.00 37.19 558 MET A C 1
ATOM 4568 O O . MET A 1 558 ? 36.685 -7.388 2.040 1.00 37.19 558 MET A O 1
ATOM 4572 N N . ILE A 1 559 ? 36.668 -5.194 1.662 1.00 33.94 559 ILE A N 1
ATOM 4573 C CA . ILE A 1 559 ? 36.647 -4.834 3.086 1.00 33.94 559 ILE A CA 1
ATOM 4574 C C . ILE A 1 559 ? 35.254 -4.348 3.476 1.00 33.94 559 ILE A C 1
ATOM 4576 O O . ILE A 1 559 ? 34.988 -3.152 3.496 1.00 33.94 559 ILE A O 1
ATOM 4580 N N . VAL A 1 560 ? 34.392 -5.304 3.823 1.00 33.06 560 VAL A N 1
ATOM 4581 C CA . VAL A 1 560 ? 33.520 -5.203 5.005 1.00 33.06 560 VAL A CA 1
ATOM 4582 C C . VAL A 1 560 ? 33.531 -6.570 5.698 1.00 33.06 560 VAL A C 1
ATOM 4584 O O . VAL A 1 560 ? 32.538 -7.279 5.768 1.00 33.06 560 VAL A O 1
ATOM 4587 N N . ILE A 1 561 ? 34.704 -6.963 6.185 1.00 37.50 561 ILE A N 1
ATOM 4588 C CA . ILE A 1 561 ? 34.841 -7.895 7.304 1.00 37.50 561 ILE A CA 1
ATOM 4589 C C . ILE A 1 561 ? 35.755 -7.160 8.292 1.00 37.50 561 ILE A C 1
ATOM 4591 O O . ILE A 1 561 ? 36.802 -6.658 7.898 1.00 37.50 561 ILE A O 1
ATOM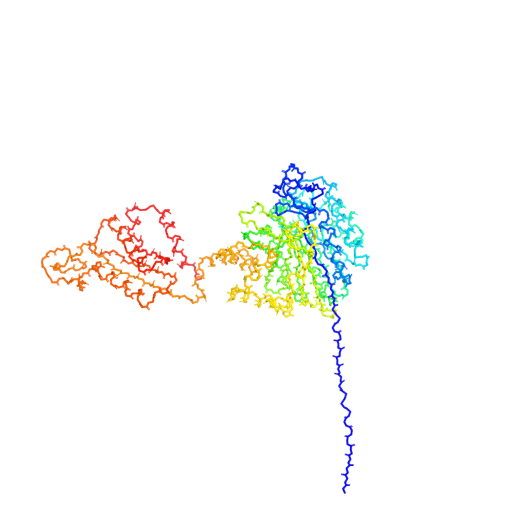 4595 N N . GLU A 1 562 ? 35.294 -7.043 9.538 1.00 29.58 562 GLU A N 1
ATOM 4596 C CA . GLU A 1 562 ? 35.894 -6.320 10.676 1.00 29.58 562 GLU A CA 1
ATOM 4597 C C . GLU A 1 562 ? 35.788 -4.781 10.707 1.00 29.58 562 GLU A C 1
ATOM 4599 O O . GLU A 1 562 ? 36.697 -4.040 10.349 1.00 29.58 562 GLU A O 1
ATOM 4604 N N . SER A 1 563 ? 34.693 -4.277 11.284 1.00 27.11 563 SER A N 1
ATOM 4605 C CA . SER A 1 563 ? 34.677 -3.588 12.595 1.00 27.11 563 SER A CA 1
ATOM 4606 C C . SER A 1 563 ? 33.208 -3.209 12.883 1.00 27.11 563 SER A C 1
ATOM 4608 O O . SER A 1 563 ? 32.544 -2.696 11.994 1.00 27.11 563 SER A O 1
ATOM 4610 N N . ARG A 1 564 ? 32.592 -3.440 14.042 1.00 28.64 564 ARG A N 1
ATOM 4611 C CA . ARG A 1 564 ? 33.088 -3.505 15.417 1.00 28.64 564 ARG A CA 1
ATOM 4612 C C . ARG A 1 564 ? 32.227 -4.462 16.252 1.00 28.64 564 ARG A C 1
ATOM 4614 O O . ARG A 1 564 ? 31.073 -4.710 15.922 1.00 28.64 564 ARG A O 1
ATOM 4621 N N . LYS A 1 565 ? 32.853 -4.938 17.330 1.00 32.25 565 LYS A N 1
ATOM 4622 C CA . LYS A 1 565 ? 32.214 -5.427 18.557 1.00 32.25 565 LYS A CA 1
ATOM 4623 C C . LYS A 1 565 ? 31.130 -4.492 19.075 1.00 32.25 565 LYS A C 1
ATOM 4625 O O . LYS A 1 565 ? 31.311 -3.264 18.889 1.00 32.25 565 LYS A O 1
#

Organism: NCBI:txid1746091